Protein 3EZ9 (pdb70)

Sequence (699 aa):
MKRDYGGVGTIALRASALLKAMSQDIEDQRKEFNQTEYYQTFTRNAVAKLPKLSRRIVDQAIKEMEEDGYQFNKKQVGNVEQYALTIQNVIDIYAHRKIPKYRDIHKSPYVIFVVNLSTVTLAHALRVHQDLLRHDLRILVIDLDPQASSTMFLETAAQAMLNNLDAETLRKEVIRPTIVPGVDVIPASIDDGFVASQWRELVEEHLPGQNQYEILRRNIIDRVADDYDFIFIDTGPHLDPFLLNGLAASDLLLTPTPPAQVDFHSTLKYLTRLPEMLEQLEEEGVEPRLSASIGFMSKKRDHETSHSLAREVYASNILDSSEALKKARTEAERFTKAVFDRIEFVRGEMKRDYGGVGTIALRASALLKAMSQDIEDQRKEFNYQTFTRNAVAKLPKLSRRIVDQAIKEMEEDGYQFNKKQVGNVEQYALTIQNVIDIYAHRKIPKYRDIHKSPYVIFVVNLTVSTVTLAHALRVHQDLLRHDLRILVIDLDPQASSTMFLETAAQAMLNNLDAETLRKEVIRPTIVPGVDVIPASIDDGFVASQWRELVEEHLPGQNQYEILRRNIIDRVADDYDFIFIDTGPHLDPFLLNGLAASDLLLTPTPPAQVDFHSTLKYLTRLPEMLEQLEEEGVEPRLSASIGFMSKKRDHETSHSLAREVYASNILDSSLPAEALKKARTEAERFTKAVFDRIEFVRGE

Solvent-accessible surface area: 39187 Å² total; per-residue (Å²): 194,176,194,122,123,36,15,98,37,59,112,55,137,159,50,61,57,127,110,169,38,89,78,135,76,66,110,60,55,118,119,90,42,104,136,60,120,86,175,58,62,6,76,112,64,28,0,11,157,11,39,138,18,47,163,204,31,4,58,98,2,9,112,83,12,64,154,113,50,62,152,9,51,79,93,119,70,80,131,81,107,99,43,2,1,29,22,86,8,0,4,35,0,3,42,59,112,182,18,68,42,1,90,97,109,32,177,29,10,16,0,0,1,16,1,51,82,121,10,2,79,16,0,18,31,0,14,13,25,78,49,0,0,64,24,10,0,50,0,0,0,0,1,0,21,19,134,69,6,33,52,37,6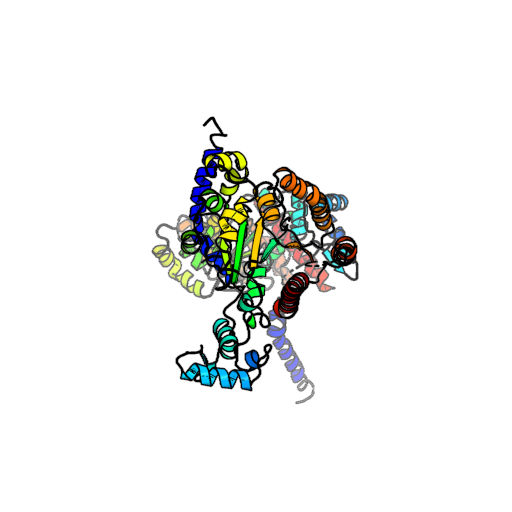0,176,88,6,0,0,80,0,0,23,82,56,33,62,17,94,30,0,106,136,111,1,12,95,77,10,54,10,124,11,0,30,0,0,16,14,39,141,83,1,27,150,20,8,98,81,6,134,98,35,3,107,121,93,4,102,94,25,35,22,21,66,0,0,40,94,0,0,0,77,59,0,21,111,40,16,5,0,0,0,0,18,2,2,54,104,22,56,26,0,0,2,0,0,1,8,0,0,12,0,12,3,2,37,4,33,18,27,84,121,59,10,93,56,1,53,131,33,35,69,148,18,70,90,29,43,85,79,0,116,141,75,70,5,118,39,93,51,86,17,48,4,0,19,9,40,71,192,145,42,67,124,54,2,56,64,77,0,117,146,79,18,65,88,43,30,23,75,25,68,132,68,110,143,140,39,136,60,67,46,87,161,29,8,70,18,1,6,61,45,2,46,113,50,55,69,150,200,140,198,99,134,28,17,94,38,55,100,56,127,156,54,54,60,131,122,153,26,135,68,119,57,102,74,65,69,118,132,124,167,104,202,93,32,7,67,100,96,30,0,17,169,6,44,120,18,40,186,151,30,3,46,86,4,8,123,85,19,69,130,128,45,51,140,13,42,93,96,117,71,81,129,82,93,95,46,3,0,25,29,100,7,0,2,32,0,5,42,67,107,184,26,82,48,1,79,94,120,34,180,34,11,13,0,0,0,2,4,43,93,34,92,19,0,0,71,10,0,32,32,2,19,57,12,64,38,1,1,55,19,14,0,45,0,0,0,0,2,0,12,22,105,56,4,72,135,58,12,129,98,8,0,0,70,0,0,12,84,56,34,70,22,100,37,1,112,153,77,2,14,133,76,16,76,25,119,10,0,30,4,0,28,10,38,134,80,0,28,165,26,12,87,106,5,141,92,39,3,104,132,103,2,103,90,28,36,30,25,74,0,0,39,102,0,1,0,81,64,1,24,115,51,14,3,0,0,1,0,4,3,0,58,120,17,62,21,0,6,4,0,0,0,7,1,0,10,0,18,1,7,13,2,20,36,45,132,136,64,19,97,52,3,55,128,27,41,84,150,16,77,75,17,48,100,60,0,109,143,84,70,6,155,36,105,46,93,22,47,0,2,2,8,15,61,200,227,108,71,108,68,12,30,71,120,3,127,133,65,22,66,106,52,27,10,88,19,69,30,113,118,161,74,105,128,152,57,160,53,72,41,62,156,3,8,72,30,0,10,68,38,2,48,109,31,53,64,135

Nearest PDB structures (foldseek):
  3ez9-assembly1_A-2  TM=1.003E+00  e=2.299E-74  Salmonella enterica subsp. enterica serovar Newport str. SL317
  3ez9-assembly2_B-3  TM=8.996E-01  e=3.107E-60  Salmonella enterica subsp. enterica serovar Newport str. SL317
  3ezf-assembly1_A-2  TM=9.323E-01  e=3.405E-59  Salmonella enterica subsp. enterica serovar Newport str. SL317
  3ez6-assembly1_B  TM=8.990E-01  e=1.155E-42  Escherichia coli
  3ez6-assembly1_A  TM=9.078E-01  e=9.902E-42  Escherichia coli

B-factor: mean 87.45, std 36.31, range [20.0, 184.8]

Secondary structure (DSSP, 8-state):
--SSSTTHHHHHHHHHHHGGGGHHHHHHHHHHHTTT-----B-HHHHHHSTT--HHHHHHHHHHHHHTS----EEEETTEEEE-B-HHHHHHHHHHTTPPPHHHHS-S-EEEEE----HHHHHHHHHS-GGGGGG---EEEEEESSSSGGGS----HHHHHHHT--HHHIIIIISEE-SSTTEEEE---TTHHHHHHTHHHHHHHHSTTS-TTSHHHHHTGGGSGGG-SEEEEEE-SS-SHHHHHHHHH-SEEEEEE-SSHHHHHHHHHHHHTHHHHHHHHHHTT------EEEEEE---HHHHHHHHHHHHHHTTSEE----IIIIIHHHHHHHHHHHHHHHHHHS--/--SSTTTTTHHHHHHHHGGGHHHHTTTTGGGS-----B-HHHHTTSTT--HHHHHHHHHHHHHTT----EEEETTEEEE-B-HHHHHHHHHHTTPPPHHHHS-S--EEEE----TTTHHHHHHHHT-GGGTTTT--EEEEEESSSSSSSS----HHHHHHHT--HHHIIIIISEE-SSTTEEEE---STHHHHTTSHHHHHHHHSTT--TTSHHHHHTGGGSGGG-SEEEEEE-SS-SHHHHHHHHH-SEEEEEE-SSHHHHHHHHHHHHHHHHHHHHHGGGT------EEEEEE---TTTTHHHHTTTTTSTT-EE-------HHHHHHHHHHHHHHHHHHHHHHHHH-

Foldseek 3Di:
DDPCVVVVVVVVVVVVVCVVVCVVVVVVLVVVVVVVVPFAWDALCNLCVEPPHHNVLSVVLCVVCVVVPDDADWDCDPNDTGGGGGLVNSQVSLVSVPQEALLRVDQFEAEEEEDDCPPVVLVLLQCPQRNRSPNNFAEEEAEAAADPPVSFACCALLNQLLVLDALVCCVPPQWGDGPRRRYIYRHHHPVVVVCLVCPVVSCCVRVNPDQLQCSSVRRPCVRCGSPGHYYYYHYHLPGQSSSSNSQQNHAEYEYEAEQPPVRNVVSVVSVVCVVVSQVVCVVSVGHRNYDYYAYEYEAVPSNVVSRVVVCVVCVVRYDDAYVPVPNRVVRVSVRSVVVVVVCVVSPPD/DDDVVVVVVVVVVVVVVVVVCVCVPVVCVVVVVLWQFDALVRLCVFPPHHSVLSVVQVVVVVPVPDDFAWDCDPNDTGGGGTLVRSLVSLVSVVHDALVRPDAFEAEEEEDDCCQSPVVLQVLCCDFSHNSPNNFAEEEAELAADDPPVQACCARLSQLLQQDALCCCVVPAWGHGSDPRYIYRHHHPCSVVCLVCQVVSCCVRPPPDQLLQSNVRRPCVRCGSPGRYYYYHHNLPGQSSVRNSQARHAEYEAEADLDPVCNVVRLVSVVCVVVNCVVCCVSVGHGNHQYYAYEYADPPCSCVSPVVVCVSQDVRYQDAHGDVVVVVVPVVRNSVSSVSVVVSSVVSVVD

Structure (mmCIF, N/CA/C/O backbone):
data_3EZ9
#
_entry.id   3EZ9
#
_cell.length_a   55.950
_cell.length_b   267.410
_cell.length_c   154.690
_cell.angle_alpha   90.00
_cell.angle_beta   90.00
_cell.angle_gamma   90.00
#
_symmetry.space_group_name_H-M   'C 2 2 21'
#
loop_
_entity.id
_entity.type
_entity.pdbx_description
1 polymer ParA
2 non-polymer 'MAGNESIUM ION'
3 water water
#
loop_
_atom_site.group_PDB
_atom_site.id
_atom_site.type_symbol
_atom_site.label_atom_id
_atom_site.label_alt_id
_atom_site.label_comp_id
_atom_site.label_asym_id
_atom_site.label_entity_id
_atom_site.label_seq_id
_atom_site.pdbx_PDB_ins_code
_atom_site.Cartn_x
_atom_site.Cartn_y
_atom_site.Cartn_z
_atom_site.occupancy
_atom_site.B_iso_or_equiv
_atom_site.auth_seq_id
_atom_site.auth_comp_id
_atom_site.auth_asym_id
_atom_site.auth_atom_id
_atom_site.pdbx_PDB_model_num
ATOM 1 N N . MET A 1 3 ? 37.071 225.799 61.361 1.00 91.83 1 MET A N 1
ATOM 2 C CA . MET A 1 3 ? 37.198 225.693 62.877 1.00 82.33 1 MET A CA 1
ATOM 3 C C . MET A 1 3 ? 36.104 225.516 64.070 1.00 77.34 1 MET A C 1
ATOM 4 O O . MET A 1 3 ? 36.163 226.401 64.913 1.00 64.85 1 MET A O 1
ATOM 9 N N . LYS A 1 4 ? 35.117 224.521 64.300 1.00 84.99 2 LYS A N 1
ATOM 10 C CA . LYS A 1 4 ? 34.303 224.652 65.601 1.00 87.53 2 LYS A CA 1
ATOM 11 C C . LYS A 1 4 ? 34.507 223.497 66.593 1.00 104.26 2 LYS A C 1
ATOM 12 O O . LYS A 1 4 ? 35.329 223.582 67.517 1.00 112.57 2 LYS A O 1
ATOM 18 N N . ARG A 1 5 ? 33.733 222.398 66.408 1.00 112.02 3 ARG A N 1
ATOM 19 C CA . ARG A 1 5 ? 33.874 221.198 67.255 1.00 119.98 3 ARG A CA 1
ATOM 20 C C . ARG A 1 5 ? 34.150 219.881 66.496 1.00 119.79 3 ARG A C 1
ATOM 21 O O . ARG A 1 5 ? 35.314 219.486 66.352 1.00 120.78 3 ARG A O 1
ATOM 29 N N . ASP A 1 6 ? 33.099 219.196 66.031 1.00 116.82 4 ASP A N 1
ATOM 30 C CA . ASP A 1 6 ? 33.267 217.921 65.295 1.00 111.84 4 ASP A CA 1
ATOM 31 C C . ASP A 1 6 ? 33.279 218.185 63.770 1.00 99.23 4 ASP A C 1
ATOM 32 O O . ASP A 1 6 ? 33.597 217.293 62.942 1.00 79.68 4 ASP A O 1
ATOM 37 N N . TYR A 1 7 ? 32.920 219.430 63.443 1.00 89.17 5 TYR A N 1
ATOM 38 C CA . TYR A 1 7 ? 32.946 219.947 62.090 1.00 77.23 5 TYR A CA 1
ATOM 39 C C . TYR A 1 7 ? 34.394 220.339 62.004 1.00 77.33 5 TYR A C 1
ATOM 40 O O . TYR A 1 7 ? 34.947 220.408 60.923 1.00 86.66 5 TYR A O 1
ATOM 49 N N . GLY A 1 8 ? 34.996 220.596 63.167 1.00 72.23 6 GLY A N 1
ATOM 50 C CA . GLY A 1 8 ? 36.414 220.896 63.262 1.00 62.21 6 GLY A CA 1
ATOM 51 C C . GLY A 1 8 ? 37.091 219.534 63.335 1.00 72.10 6 GLY A C 1
ATOM 52 O O . GLY A 1 8 ? 38.298 219.385 63.562 1.00 58.11 6 GLY A O 1
ATOM 53 N N . GLY A 1 9 ? 36.255 218.512 63.136 1.00 83.52 7 GLY A N 1
ATOM 54 C CA . GLY A 1 9 ? 36.689 217.121 63.137 1.00 86.48 7 GLY A CA 1
ATOM 55 C C . GLY A 1 9 ? 36.622 216.513 61.745 1.00 82.01 7 GLY A C 1
ATOM 56 O O . GLY A 1 9 ? 37.175 215.445 61.485 1.00 80.63 7 GLY A O 1
ATOM 57 N N . VAL A 1 10 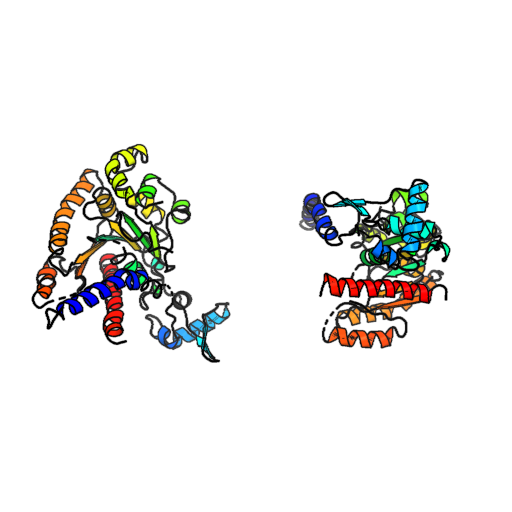? 35.910 217.180 60.848 1.00 77.53 8 VAL A N 1
ATOM 58 C CA . VAL A 1 10 ? 35.830 216.721 59.479 1.00 71.83 8 VAL A CA 1
ATOM 59 C C . VAL A 1 10 ? 37.245 217.005 58.971 1.00 75.96 8 VAL A C 1
ATOM 60 O O . VAL A 1 10 ? 37.784 216.262 58.133 1.00 74.47 8 VAL A O 1
ATOM 64 N N . GLY A 1 11 ? 37.843 218.075 59.505 1.00 67.95 9 GLY A N 1
ATOM 65 C CA . GLY A 1 11 ? 39.183 218.442 59.107 1.00 60.70 9 GLY A CA 1
ATOM 66 C C . GLY A 1 11 ? 40.138 217.353 59.537 1.00 62.93 9 GLY A C 1
ATOM 67 O O . GLY A 1 11 ? 41.139 217.071 58.877 1.00 65.23 9 GLY A O 1
ATOM 68 N N . THR A 1 12 ? 39.801 216.731 60.660 1.00 65.81 10 THR A N 1
ATOM 69 C CA . THR A 1 12 ? 40.593 215.653 61.256 1.00 63.95 10 THR A CA 1
ATOM 70 C C . THR A 1 12 ? 40.580 214.431 60.346 1.00 61.50 10 THR A C 1
ATOM 71 O O . THR A 1 12 ? 41.629 213.889 59.997 1.00 57.54 10 THR A O 1
ATOM 75 N N . ILE A 1 13 ? 39.389 213.990 59.965 1.00 62.20 11 ILE A N 1
ATOM 76 C CA . ILE A 1 13 ? 39.288 212.849 59.066 1.00 65.22 11 ILE A CA 1
ATOM 77 C C . ILE A 1 13 ? 40.032 213.168 57.762 1.00 65.49 11 ILE A C 1
ATOM 78 O O . ILE A 1 13 ? 40.720 212.313 57.208 1.00 65.15 11 ILE A O 1
ATOM 83 N N . ALA A 1 14 ? 39.878 214.401 57.279 1.00 62.20 12 ALA A N 1
ATOM 84 C CA . ALA A 1 14 ? 40.531 214.838 56.054 1.00 57.66 12 ALA A CA 1
ATOM 85 C C . ALA A 1 14 ? 42.040 214.680 56.178 1.00 64.36 12 ALA A C 1
ATOM 86 O O . ALA A 1 14 ? 42.678 214.104 55.298 1.00 67.25 12 ALA A O 1
ATOM 88 N N . LEU A 1 15 ? 42.612 215.208 57.261 1.00 64.60 13 LEU A N 1
ATOM 89 C CA . LEU A 1 15 ? 44.048 215.115 57.480 1.00 61.39 13 LEU A CA 1
ATOM 90 C C . LEU A 1 15 ? 44.503 213.672 57.461 1.00 66.60 13 LEU A C 1
ATOM 91 O O . LEU A 1 15 ? 45.558 213.347 56.921 1.00 75.33 13 LEU A O 1
ATOM 96 N N . ARG A 1 16 ? 43.708 212.792 58.042 1.00 70.10 14 ARG A N 1
ATOM 97 C CA . ARG A 1 16 ? 44.080 211.395 58.061 1.00 70.53 14 ARG A CA 1
ATOM 98 C C . ARG A 1 16 ? 43.841 210.738 56.705 1.00 71.73 14 ARG A C 1
ATOM 99 O O . ARG A 1 16 ? 44.521 209.780 56.355 1.00 78.41 14 ARG A O 1
ATOM 107 N N . ALA A 1 17 ? 42.878 211.243 55.940 1.00 67.71 15 ALA A N 1
ATOM 108 C CA . ALA A 1 17 ? 42.582 210.681 54.622 1.00 61.31 15 ALA A CA 1
ATOM 109 C C . ALA A 1 17 ? 43.724 210.954 53.638 1.00 63.99 15 ALA A C 1
ATOM 110 O O . ALA A 1 17 ? 44.148 210.070 52.897 1.00 52.20 15 ALA A O 1
ATOM 112 N N . SER A 1 18 ? 44.207 212.192 53.632 1.00 69.66 16 SER A N 1
ATOM 113 C CA . SER A 1 18 ? 45.298 212.586 52.754 1.00 78.94 16 SER A CA 1
ATOM 114 C C . SER A 1 18 ? 46.560 211.840 53.163 1.00 86.12 16 SER A C 1
ATOM 115 O O . SER A 1 18 ? 47.422 211.555 52.325 1.00 89.13 16 SER A O 1
ATOM 118 N N . ALA A 1 19 ? 46.670 211.546 54.458 1.00 93.45 17 ALA A N 1
ATOM 119 C CA . ALA A 1 19 ? 47.821 210.829 55.003 1.00 95.68 17 ALA A CA 1
ATOM 120 C C . ALA A 1 19 ? 47.795 209.365 54.567 1.00 95.29 17 ALA A C 1
ATOM 121 O O . ALA A 1 19 ? 48.844 208.751 54.391 1.00 97.25 17 ALA A O 1
ATOM 123 N N . LEU A 1 20 ? 46.598 208.804 54.401 1.00 94.40 18 LEU A N 1
ATOM 124 C CA . LEU A 1 20 ? 46.473 207.422 53.944 1.00 95.50 18 LEU A CA 1
ATOM 125 C C . LEU A 1 20 ? 46.530 207.475 52.427 1.00 97.38 18 LEU A C 1
ATOM 126 O O . LEU A 1 20 ? 46.735 206.473 51.774 1.00 99.30 18 LEU A O 1
ATOM 131 N N . LEU A 1 21 ? 46.344 208.650 51.838 1.00 99.42 19 LEU A N 1
ATOM 132 C CA . LEU A 1 21 ? 46.443 208.705 50.382 1.00 98.10 19 LEU A CA 1
ATOM 133 C C . LEU A 1 21 ? 47.899 208.548 50.042 1.00 101.02 19 LEU A C 1
ATOM 134 O O . LEU A 1 21 ? 48.243 208.303 48.892 1.00 101.50 19 LEU A O 1
ATOM 139 N N . LYS A 1 22 ? 48.764 208.721 51.037 1.00 105.11 20 LYS A N 1
ATOM 140 C CA . LYS A 1 22 ? 50.176 208.521 50.782 1.00 110.80 20 LYS A CA 1
ATOM 141 C C . LYS A 1 22 ? 50.400 207.002 50.863 1.00 115.70 20 LYS A C 1
ATOM 142 O O . LYS A 1 22 ? 51.425 206.485 50.433 1.00 113.35 20 LYS A O 1
ATOM 148 N N . ALA A 1 23 ? 49.419 206.284 51.407 1.00 122.35 21 ALA A N 1
ATOM 149 C CA . ALA A 1 23 ? 49.495 204.829 51.494 1.00 128.07 21 ALA A CA 1
ATOM 150 C C . ALA A 1 23 ? 49.350 204.323 50.075 1.00 133.44 21 ALA A C 1
ATOM 151 O O . ALA A 1 23 ? 49.414 203.123 49.827 1.00 135.55 21 ALA A O 1
ATOM 153 N N . MET A 1 24 ? 49.199 205.268 49.147 1.00 140.74 22 MET A N 1
ATOM 154 C CA . MET A 1 24 ? 48.988 204.981 47.728 1.00 146.57 22 MET A CA 1
ATOM 155 C C . MET A 1 24 ? 50.085 204.427 46.835 1.00 148.03 22 MET A C 1
ATOM 156 O O . MET A 1 24 ? 49.758 203.826 45.824 1.00 150.77 22 MET A O 1
ATOM 161 N N . SER A 1 25 ? 51.366 204.613 47.146 1.00 148.62 23 SER A N 1
ATOM 162 C CA . SER A 1 25 ? 52.402 204.065 46.258 1.00 148.91 23 SER A CA 1
ATOM 163 C C . SER A 1 25 ? 52.216 202.546 46.167 1.00 148.99 23 SER A C 1
ATOM 164 O O . SER A 1 25 ? 52.570 201.897 45.173 1.00 147.28 23 SER A O 1
ATOM 167 N N . GLN A 1 26 ? 51.633 202.000 47.227 1.00 149.32 24 GLN A N 1
ATOM 168 C CA . GLN A 1 26 ? 51.352 200.582 47.331 1.00 150.87 24 GLN A CA 1
ATOM 169 C C . GLN A 1 26 ? 50.229 200.209 46.358 1.00 153.85 24 GLN A C 1
ATOM 170 O O . GLN A 1 26 ? 50.096 199.048 45.964 1.00 155.61 24 GLN A O 1
ATOM 176 N N . ASP A 1 27 ? 49.478 201.219 45.919 1.00 156.91 25 ASP A N 1
ATOM 177 C CA . ASP A 1 27 ? 48.354 201.049 44.995 1.00 158.65 25 ASP A CA 1
ATOM 178 C C . ASP A 1 27 ? 48.667 201.404 43.523 1.00 158.43 25 ASP A C 1
ATOM 179 O O . ASP A 1 27 ? 47.993 200.922 42.612 1.00 156.70 25 ASP A O 1
ATOM 184 N N . ILE A 1 28 ? 49.676 202.244 43.296 1.00 158.90 26 ILE A N 1
ATOM 185 C CA . ILE A 1 28 ? 50.061 202.621 41.932 1.00 160.40 26 ILE A CA 1
ATOM 186 C C . ILE A 1 28 ? 50.493 201.363 41.168 1.00 160.97 26 ILE A C 1
ATOM 187 O O . ILE A 1 28 ? 50.322 201.278 39.950 1.00 161.56 26 ILE A O 1
ATOM 192 N N . GLU A 1 29 ? 51.058 200.400 41.895 1.00 161.25 27 GLU A N 1
ATOM 193 C CA . GLU A 1 29 ? 51.520 199.140 41.309 1.00 161.01 27 GLU A CA 1
ATOM 194 C C . GLU A 1 29 ? 50.328 198.248 40.976 1.00 161.19 27 GLU A C 1
ATOM 195 O O . GLU A 1 29 ? 50.463 197.227 40.300 1.00 159.40 27 GLU A O 1
ATOM 201 N N . ASP A 1 30 ? 49.160 198.655 41.462 1.00 162.27 28 ASP A N 1
ATOM 202 C CA . ASP A 1 30 ? 47.917 197.937 41.214 1.00 164.18 28 ASP A CA 1
ATOM 203 C C . ASP A 1 30 ? 47.335 198.399 39.872 1.00 165.94 28 ASP A C 1
ATOM 204 O O . ASP A 1 30 ? 46.597 197.660 39.212 1.00 165.35 28 ASP A O 1
ATOM 209 N N . GLN A 1 31 ? 47.672 199.627 39.476 1.00 166.90 29 GLN A N 1
ATOM 210 C CA . GLN A 1 31 ? 47.205 200.195 38.212 1.00 165.56 29 GLN A CA 1
ATOM 211 C C . GLN A 1 31 ? 47.767 199.410 37.038 1.00 165.00 29 GLN A C 1
ATOM 212 O O . GLN A 1 31 ? 47.110 199.265 36.005 1.00 164.96 29 GLN A O 1
ATOM 218 N N . ARG A 1 32 ? 48.993 198.923 37.204 1.00 163.38 30 ARG A N 1
ATOM 219 C CA . ARG A 1 32 ? 49.661 198.139 36.177 1.00 162.11 30 ARG A CA 1
ATOM 220 C C . ARG A 1 32 ? 49.014 196.758 36.080 1.00 161.30 30 ARG A C 1
ATOM 221 O O . ARG A 1 32 ? 49.087 196.095 35.041 1.00 160.96 30 ARG A O 1
ATOM 229 N N . LYS A 1 33 ? 48.372 196.334 37.165 1.00 160.52 31 LYS A N 1
ATOM 230 C CA . LYS A 1 33 ? 47.694 195.041 37.202 1.00 161.32 31 LYS A CA 1
ATOM 231 C C . LYS A 1 33 ? 46.480 195.101 36.278 1.00 163.14 31 LYS A C 1
ATOM 232 O O . LYS A 1 33 ? 45.963 194.072 35.837 1.00 162.47 31 LYS A O 1
ATOM 238 N N . GLU A 1 34 ? 46.040 196.327 35.998 1.00 165.94 32 GLU A N 1
ATOM 239 C CA . GLU A 1 34 ? 44.899 196.587 35.123 1.00 167.33 32 GLU A CA 1
ATOM 240 C C . GLU A 1 34 ? 45.377 196.806 33.685 1.00 168.87 32 GLU A C 1
ATOM 241 O O . GLU A 1 34 ? 44.631 196.567 32.734 1.00 170.98 32 GLU A O 1
ATOM 247 N N . PHE A 1 35 ? 46.618 197.273 33.535 1.00 168.60 33 PHE A N 1
ATOM 248 C CA . PHE A 1 35 ? 47.200 197.514 32.215 1.00 165.59 33 PHE A CA 1
ATOM 249 C C . PHE A 1 35 ? 47.886 196.256 31.687 1.00 165.55 33 PHE A C 1
ATOM 250 O O . PHE A 1 35 ? 48.165 196.151 30.491 1.00 165.12 33 PHE A O 1
ATOM 258 N N . ASN A 1 36 ? 48.161 195.312 32.586 1.00 165.31 34 ASN A N 1
ATOM 259 C CA . ASN A 1 36 ? 48.786 194.051 32.199 1.00 166.69 34 ASN A CA 1
ATOM 260 C C . ASN A 1 36 ? 47.748 193.200 31.481 1.00 167.33 34 ASN A C 1
ATOM 261 O O . ASN A 1 36 ? 48.090 192.263 30.754 1.00 168.36 34 ASN A O 1
ATOM 266 N N . GLN A 1 37 ? 46.477 193.534 31.698 1.00 167.11 35 GLN A N 1
ATOM 267 C CA . GLN A 1 37 ? 45.368 192.821 31.069 1.00 166.50 35 GLN A CA 1
ATOM 268 C C . GLN A 1 37 ? 45.138 193.339 29.645 1.00 166.47 35 GLN A C 1
ATOM 269 O O . GLN A 1 37 ? 44.581 192.632 28.798 1.00 167.71 35 GLN A O 1
ATOM 275 N N . THR A 1 38 ? 45.571 194.574 29.389 1.00 164.29 36 THR A N 1
ATOM 276 C CA . THR A 1 38 ? 45.446 195.188 28.066 1.00 160.29 36 THR A CA 1
ATOM 277 C C . THR A 1 38 ? 46.383 194.422 27.126 1.00 157.63 36 THR A C 1
ATOM 278 O O . THR A 1 38 ? 46.033 194.131 25.981 1.00 156.73 36 THR A O 1
ATOM 282 N N . GLU A 1 39 ? 47.570 194.095 27.639 1.00 154.06 37 GLU A N 1
ATOM 283 C CA . GLU A 1 39 ? 48.593 193.356 26.900 1.00 148.59 37 GLU A CA 1
ATOM 284 C C . GLU A 1 39 ? 48.916 193.997 25.556 1.00 144.85 37 GLU A C 1
ATOM 285 O O . GLU A 1 39 ? 48.843 193.319 24.530 1.00 143.20 37 GLU A O 1
ATOM 291 N N . TYR A 1 40 ? 49.274 195.279 25.531 1.00 141.07 38 TYR A N 1
ATOM 292 C CA . TYR A 1 40 ? 49.557 195.851 24.230 1.00 136.27 38 TYR A CA 1
ATOM 293 C C . TYR A 1 40 ? 50.964 196.177 23.786 1.00 133.16 38 TYR A C 1
ATOM 294 O O . TYR A 1 40 ? 51.521 197.242 24.054 1.00 130.74 38 TYR A O 1
ATOM 303 N N . TYR A 1 41 ? 51.514 195.196 23.090 1.00 129.43 39 TYR A N 1
ATOM 304 C CA . TYR A 1 41 ? 52.830 195.238 22.481 1.00 123.92 39 TYR A CA 1
ATOM 305 C C . TYR A 1 41 ? 52.589 194.048 21.575 1.00 119.93 39 TYR A C 1
ATOM 306 O O . TYR A 1 41 ? 53.174 192.975 21.752 1.00 118.31 39 TYR A O 1
ATOM 315 N N . GLN A 1 42 ? 51.636 194.233 20.666 1.00 116.52 40 GLN A N 1
ATOM 316 C CA . GLN A 1 42 ? 51.256 193.212 19.715 1.00 111.95 40 GLN A CA 1
ATOM 317 C C . GLN A 1 42 ? 52.484 192.869 18.901 1.00 108.59 40 GLN A C 1
ATOM 318 O O . GLN A 1 42 ? 53.283 193.736 18.561 1.00 105.11 40 GLN A O 1
ATOM 324 N N . THR A 1 43 ? 52.625 191.591 18.599 1.00 107.08 41 THR A N 1
ATOM 325 C CA . THR A 1 43 ? 53.730 191.097 17.804 1.00 103.75 41 THR A CA 1
ATOM 326 C C . THR A 1 43 ? 53.104 190.765 16.459 1.00 97.93 41 THR A C 1
ATOM 327 O O . THR A 1 43 ? 52.020 190.191 16.407 1.00 98.13 41 THR A O 1
ATOM 331 N N . PHE A 1 44 ? 53.768 191.133 15.374 1.00 93.99 42 PHE A N 1
ATOM 332 C CA . PHE A 1 44 ? 53.233 190.843 14.050 1.00 91.26 42 PHE A CA 1
ATOM 333 C C . PHE A 1 44 ? 54.161 189.976 13.212 1.00 90.11 42 PHE A C 1
ATOM 334 O O . PHE A 1 44 ? 55.319 190.331 12.978 1.00 84.82 42 PHE A O 1
ATOM 342 N N . THR A 1 45 ? 53.652 188.833 12.772 1.00 90.73 43 THR A N 1
ATOM 343 C CA . THR A 1 45 ? 54.431 187.937 11.929 1.00 92.06 43 THR A CA 1
ATOM 344 C C . THR A 1 45 ? 54.229 188.457 10.518 1.00 91.21 43 THR A C 1
ATOM 345 O O . THR A 1 45 ? 53.140 188.934 10.192 1.00 92.45 43 THR A O 1
ATOM 349 N N . ARG A 1 46 ? 55.258 188.359 9.683 1.00 89.33 44 ARG A N 1
ATOM 350 C CA . ARG A 1 46 ? 55.176 188.868 8.313 1.00 90.34 44 ARG A CA 1
ATOM 351 C C . ARG A 1 46 ? 53.964 188.420 7.504 1.00 88.67 44 ARG A C 1
ATOM 352 O O . ARG A 1 46 ? 53.517 189.144 6.617 1.00 88.71 44 ARG A O 1
ATOM 360 N N . ASN A 1 47 ? 53.424 187.240 7.805 1.00 88.10 45 ASN A N 1
ATOM 361 C CA . ASN A 1 47 ? 52.246 186.744 7.089 1.00 88.17 45 ASN A CA 1
ATOM 362 C C . ASN A 1 47 ? 51.009 187.527 7.523 1.00 85.63 45 ASN A C 1
ATOM 363 O O . ASN A 1 47 ? 50.149 187.858 6.697 1.00 82.66 45 ASN A O 1
ATOM 368 N N . ALA A 1 48 ? 50.925 187.819 8.821 1.00 80.61 46 ALA A N 1
ATOM 369 C CA . ALA A 1 48 ? 49.800 188.579 9.360 1.00 76.19 46 ALA A CA 1
ATOM 370 C C . ALA A 1 48 ? 49.774 189.947 8.689 1.00 71.27 46 ALA A C 1
ATOM 371 O O . ALA A 1 48 ? 48.768 190.364 8.105 1.00 66.66 46 ALA A O 1
ATOM 373 N N . VAL A 1 49 ? 50.900 190.642 8.771 1.00 67.21 47 VAL A N 1
ATOM 374 C CA . VAL A 1 49 ? 51.025 191.954 8.158 1.00 68.49 47 VAL A CA 1
ATOM 375 C C . VAL A 1 49 ? 50.584 191.870 6.692 1.00 68.27 47 VAL A C 1
ATOM 376 O O . VAL A 1 49 ? 49.873 192.748 6.202 1.00 67.64 47 VAL A O 1
ATOM 380 N N . ALA A 1 50 ? 50.997 190.805 6.006 1.00 66.42 48 ALA A N 1
ATOM 381 C CA . ALA A 1 50 ? 50.652 190.607 4.594 1.00 66.33 48 ALA A CA 1
ATOM 382 C C . ALA A 1 50 ? 49.148 190.418 4.430 1.00 64.85 48 ALA A C 1
ATOM 383 O O . ALA A 1 50 ? 48.588 190.624 3.344 1.00 55.78 48 ALA A O 1
ATOM 385 N N . LYS A 1 51 ? 48.501 190.027 5.524 1.00 65.61 49 LYS A N 1
ATOM 386 C CA . LYS A 1 51 ? 47.067 189.826 5.512 1.00 66.05 49 LYS A CA 1
ATOM 387 C C . LYS A 1 51 ? 46.328 191.139 5.690 1.00 63.09 49 LYS A C 1
ATOM 388 O O . LYS A 1 51 ? 45.165 191.236 5.336 1.00 60.24 49 LYS A O 1
ATOM 394 N N . LEU A 1 52 ? 47.011 192.154 6.222 1.00 66.78 50 LEU A N 1
ATOM 395 C CA . LEU A 1 52 ? 46.408 193.479 6.445 1.00 63.38 50 LEU A CA 1
ATOM 396 C C . LEU A 1 52 ? 45.942 194.169 5.155 1.00 59.26 50 LEU A C 1
ATOM 397 O O . LEU A 1 52 ? 46.229 193.712 4.049 1.00 59.60 50 LEU A O 1
ATOM 402 N N . PRO A 1 53 ? 45.193 195.271 5.285 1.00 56.57 51 PRO A N 1
ATOM 403 C CA . PRO A 1 53 ? 44.692 196.004 4.121 1.00 47.25 51 PRO A CA 1
ATOM 404 C C . PRO A 1 53 ? 45.771 196.617 3.258 1.00 49.64 51 PRO A C 1
ATOM 405 O O . PRO A 1 53 ? 46.810 197.021 3.753 1.00 52.67 51 PRO A O 1
ATOM 409 N N . LYS A 1 54 ? 45.502 196.681 1.958 1.00 51.02 52 LYS A N 1
ATOM 410 C CA . LYS A 1 54 ? 46.414 197.262 0.980 1.00 52.15 52 LYS A CA 1
ATOM 411 C C . LYS A 1 54 ? 47.835 196.726 1.024 1.00 53.87 52 LYS A C 1
ATOM 412 O O . LYS A 1 54 ? 48.768 197.365 0.536 1.00 57.00 52 LYS A O 1
ATOM 418 N N . LEU A 1 55 ? 48.002 195.549 1.600 1.00 55.17 53 LEU A N 1
ATOM 419 C CA . LEU A 1 55 ? 49.315 194.940 1.681 1.00 54.49 53 LEU A CA 1
ATOM 420 C C . LEU A 1 55 ? 49.200 193.501 1.209 1.00 60.28 53 LEU A C 1
ATOM 421 O O . LEU A 1 55 ? 48.092 192.980 1.078 1.00 63.74 53 LEU A O 1
ATOM 426 N N . SER A 1 56 ? 50.339 192.862 0.946 1.00 66.92 54 SER A N 1
ATOM 427 C CA . SER A 1 56 ? 50.373 191.476 0.461 1.00 64.38 54 SER A CA 1
ATOM 428 C C . SER A 1 56 ? 51.772 190.951 0.685 1.00 63.46 54 SER A C 1
ATOM 429 O O . SER A 1 56 ? 52.697 191.739 0.740 1.00 64.59 54 SER A O 1
ATOM 432 N N . ARG A 1 57 ? 51.920 189.627 0.792 1.00 68.52 55 ARG A N 1
ATOM 433 C CA . ARG A 1 57 ? 53.220 188.966 1.017 1.00 65.01 55 ARG A CA 1
ATOM 434 C C . ARG A 1 57 ? 54.328 189.607 0.202 1.00 67.51 55 ARG A C 1
ATOM 435 O O . ARG A 1 57 ? 55.477 189.634 0.624 1.00 70.80 55 ARG A O 1
ATOM 443 N N . ARG A 1 58 ? 53.988 190.130 -0.967 1.00 67.77 56 ARG A N 1
ATOM 444 C CA . ARG A 1 58 ? 54.983 190.771 -1.811 1.00 68.93 56 ARG A CA 1
ATOM 445 C C . ARG A 1 58 ? 55.213 192.236 -1.479 1.00 67.17 56 ARG A C 1
ATOM 446 O O . ARG A 1 58 ? 56.290 192.771 -1.755 1.00 70.90 56 ARG A O 1
ATOM 454 N N . ILE A 1 59 ? 54.208 192.901 -0.917 1.00 63.34 57 ILE A N 1
ATOM 455 C CA . ILE A 1 59 ? 54.379 194.304 -0.549 1.00 62.10 57 ILE A CA 1
ATOM 456 C C . ILE A 1 59 ? 55.266 194.337 0.701 1.00 61.85 57 ILE A C 1
ATOM 457 O O . ILE A 1 59 ? 56.200 195.134 0.815 1.00 62.45 57 ILE A O 1
ATOM 462 N N . VAL A 1 60 ? 54.976 193.437 1.625 1.00 55.66 58 VAL A N 1
ATOM 463 C CA . VAL A 1 60 ? 55.709 193.371 2.860 1.00 55.00 58 VAL A CA 1
ATOM 464 C C . VAL A 1 60 ? 57.171 193.093 2.600 1.00 59.68 58 VAL A C 1
ATOM 465 O O . VAL A 1 60 ? 58.046 193.799 3.096 1.00 59.03 58 VAL A O 1
ATOM 469 N N . ASP A 1 61 ? 57.437 192.067 1.803 1.00 63.80 59 ASP A N 1
ATOM 470 C CA . ASP A 1 61 ? 58.810 191.702 1.504 1.00 62.56 59 ASP A CA 1
ATOM 471 C C . ASP A 1 61 ? 59.593 192.779 0.762 1.00 59.54 59 ASP A C 1
ATOM 472 O O . ASP A 1 61 ? 60.770 192.989 1.043 1.00 59.40 59 ASP A O 1
ATOM 477 N N . GLN A 1 62 ? 58.958 193.463 -0.182 1.00 58.77 60 GLN A N 1
ATOM 478 C CA . GLN A 1 62 ? 59.652 194.510 -0.908 1.00 62.41 60 GLN A CA 1
ATOM 479 C C . GLN A 1 62 ? 59.963 195.670 0.009 1.00 69.43 60 GLN A C 1
ATOM 480 O O . GLN A 1 62 ? 61.055 196.253 -0.051 1.00 70.33 60 GLN A O 1
ATOM 486 N N . ALA A 1 63 ? 58.994 196.004 0.860 1.00 68.28 61 ALA A N 1
ATOM 487 C CA . ALA A 1 63 ? 59.159 197.110 1.781 1.00 60.36 61 ALA A CA 1
ATOM 488 C C . ALA A 1 63 ? 60.219 196.741 2.807 1.00 57.36 61 ALA A C 1
ATOM 489 O O . ALA A 1 63 ? 61.161 197.499 3.043 1.00 59.03 61 ALA A O 1
ATOM 491 N N . ILE A 1 64 ? 60.081 195.571 3.410 1.00 52.16 62 ILE A N 1
ATOM 492 C CA . ILE A 1 64 ? 61.067 195.142 4.391 1.00 54.19 62 ILE A CA 1
ATOM 493 C C . ILE A 1 64 ? 62.483 195.184 3.835 1.00 58.36 62 ILE A C 1
ATOM 494 O O . ILE A 1 64 ? 63.386 195.737 4.459 1.00 57.01 62 ILE A O 1
ATOM 499 N N . LYS A 1 65 ? 62.674 194.609 2.650 1.00 67.13 63 LYS A N 1
ATOM 500 C CA . LYS A 1 65 ? 63.991 194.590 2.027 1.00 66.62 63 LYS A CA 1
ATOM 501 C C . LYS A 1 65 ? 64.445 196.005 1.766 1.00 63.56 63 LYS A C 1
ATOM 502 O O . LYS A 1 65 ? 65.526 196.417 2.172 1.00 60.32 63 LYS A O 1
ATOM 508 N N . GLU A 1 66 ? 63.603 196.749 1.074 1.00 61.19 64 GLU A N 1
ATOM 509 C CA . GLU A 1 66 ? 63.934 198.111 0.747 1.00 65.32 64 GLU A CA 1
ATOM 510 C C . GLU A 1 66 ? 64.291 198.916 1.988 1.00 71.51 64 GLU A C 1
ATOM 511 O O . GLU A 1 66 ? 65.367 199.494 2.071 1.00 76.59 64 GLU A O 1
ATOM 517 N N . MET A 1 67 ? 63.377 198.953 2.951 1.00 73.22 65 MET A N 1
ATOM 518 C CA . MET A 1 67 ? 63.577 199.710 4.175 1.00 70.04 65 MET A CA 1
ATOM 519 C C . MET A 1 67 ? 64.825 199.273 4.895 1.00 68.12 65 MET A C 1
ATOM 520 O O . MET A 1 67 ? 65.637 200.100 5.297 1.00 70.70 65 MET A O 1
ATOM 525 N N . GLU A 1 68 ? 64.966 197.965 5.061 1.00 65.03 66 GLU A N 1
ATOM 526 C CA . GLU A 1 68 ? 66.110 197.394 5.764 1.00 62.90 66 GLU A CA 1
ATOM 527 C C . GLU A 1 68 ? 67.411 197.968 5.186 1.00 64.66 66 GLU A C 1
ATOM 528 O O . GLU A 1 68 ? 68.347 198.332 5.904 1.00 67.79 66 GLU A O 1
ATOM 534 N N . GLU A 1 69 ? 67.426 198.068 3.864 1.00 62.99 67 GLU A N 1
ATOM 535 C CA . GLU A 1 69 ? 68.576 198.543 3.130 1.00 66.00 67 GLU A CA 1
ATOM 536 C C . GLU A 1 69 ? 68.974 199.987 3.415 1.00 68.88 67 GLU A C 1
ATOM 537 O O . GLU A 1 69 ? 70.152 200.237 3.643 1.00 74.38 67 GLU A O 1
ATOM 543 N N . ASP A 1 70 ? 68.042 200.945 3.423 1.00 67.76 68 ASP A N 1
ATOM 544 C CA . ASP A 1 70 ? 68.458 202.316 3.716 1.00 70.31 68 ASP A CA 1
ATOM 545 C C . ASP A 1 70 ? 68.593 202.676 5.222 1.00 64.45 68 ASP A C 1
ATOM 546 O O . ASP A 1 70 ? 68.668 203.855 5.566 1.00 66.17 68 ASP A O 1
ATOM 551 N N . GLY A 1 71 ? 68.673 201.697 6.123 1.00 56.33 69 GLY A N 1
ATOM 552 C CA . GLY A 1 71 ? 68.872 202.075 7.514 1.00 59.11 69 GLY A CA 1
ATOM 553 C C . GLY A 1 71 ? 67.982 201.356 8.498 1.00 69.69 69 GLY A C 1
ATOM 554 O O . GLY A 1 71 ? 68.432 200.615 9.382 1.00 72.19 69 GLY A O 1
ATOM 555 N N . TYR A 1 72 ? 66.689 201.589 8.310 1.00 76.93 70 TYR A N 1
ATOM 556 C CA . TYR A 1 72 ? 65.634 201.025 9.123 1.00 71.91 70 TYR A CA 1
ATOM 557 C C . TYR A 1 72 ? 65.985 199.674 9.688 1.00 72.76 70 TYR A C 1
ATOM 558 O O . TYR A 1 72 ? 66.522 198.817 8.993 1.00 66.67 70 TYR A O 1
ATOM 567 N N . GLN A 1 73 ? 65.658 199.500 10.961 1.00 76.94 71 GLN A N 1
ATOM 568 C CA . GLN A 1 73 ? 65.912 198.259 11.674 1.00 80.61 71 GLN A CA 1
ATOM 569 C C . GLN A 1 73 ? 64.579 197.791 12.245 1.00 80.05 71 GLN A C 1
ATOM 570 O O . GLN A 1 73 ? 64.009 198.446 13.118 1.00 75.46 71 GLN A O 1
ATOM 576 N N . PHE A 1 74 ? 64.079 196.667 11.743 1.00 81.39 72 PHE A N 1
ATOM 577 C CA . PHE A 1 74 ? 62.807 196.124 12.212 1.00 81.45 72 PHE A CA 1
ATOM 578 C C . PHE A 1 74 ? 62.989 195.388 13.522 1.00 78.64 72 PHE A C 1
ATOM 579 O O . PHE A 1 74 ? 64.104 195.087 13.924 1.00 78.09 72 PHE A O 1
ATOM 587 N N . ASN A 1 75 ? 61.882 195.099 14.186 1.00 77.52 73 ASN A N 1
ATOM 588 C CA . ASN A 1 75 ? 61.923 194.413 15.462 1.00 81.91 73 ASN A CA 1
ATOM 589 C C . ASN A 1 75 ? 61.957 192.891 15.287 1.00 89.84 73 ASN A C 1
ATOM 590 O O . ASN A 1 75 ? 61.278 192.332 14.418 1.00 82.16 73 ASN A O 1
ATOM 595 N N . LYS A 1 76 ? 62.755 192.223 16.115 1.00 98.55 74 LYS A N 1
ATOM 596 C CA . LYS A 1 76 ? 62.855 190.771 16.055 1.00 104.86 74 LYS A CA 1
ATOM 597 C C . LYS A 1 76 ? 62.899 190.146 17.439 1.00 107.74 74 LYS A C 1
ATOM 598 O O . LYS A 1 76 ? 63.218 190.812 18.425 1.00 107.03 74 LYS A O 1
ATOM 604 N N . LYS A 1 77 ? 62.548 188.866 17.504 1.00 112.35 75 LYS A N 1
ATOM 605 C CA . LYS A 1 77 ? 62.565 188.121 18.752 1.00 119.55 75 LYS A CA 1
ATOM 606 C C . LYS A 1 77 ? 63.488 186.932 18.566 1.00 126.88 75 LYS A C 1
ATOM 607 O O . LYS A 1 77 ? 63.620 186.400 17.464 1.00 126.21 75 LYS A O 1
ATOM 613 N N . GLN A 1 78 ? 64.129 186.515 19.649 1.00 136.21 76 GLN A N 1
ATOM 614 C CA . GLN A 1 78 ? 65.035 185.378 19.593 1.00 144.14 76 GLN A CA 1
ATOM 615 C C . GLN A 1 78 ? 64.391 184.137 20.224 1.00 146.84 76 GLN A C 1
ATOM 616 O O . GLN A 1 78 ? 64.620 183.838 21.402 1.00 146.01 76 GLN A O 1
ATOM 622 N N . VAL A 1 79 ? 63.574 183.432 19.438 1.00 148.71 77 VAL A N 1
ATOM 623 C CA . VAL A 1 79 ? 62.911 182.213 19.904 1.00 148.64 77 VAL A CA 1
ATOM 624 C C . VAL A 1 79 ? 63.789 180.992 19.624 1.00 151.36 77 VAL A C 1
ATOM 625 O O . VAL A 1 79 ? 64.124 180.699 18.472 1.00 150.14 77 VAL A O 1
ATOM 629 N N . GLY A 1 80 ? 64.160 180.290 20.691 1.00 153.15 78 GLY A N 1
ATOM 630 C CA . GLY A 1 80 ? 65.009 179.123 20.548 1.00 153.42 78 GLY A CA 1
ATOM 631 C C . GLY A 1 80 ? 66.401 179.532 20.110 1.00 153.21 78 GLY A C 1
ATOM 632 O O . GLY A 1 80 ? 67.256 179.855 20.933 1.00 153.41 78 GLY A O 1
ATOM 633 N N . ASN A 1 81 ? 66.622 179.531 18.801 1.00 153.44 79 ASN A N 1
ATOM 634 C CA . ASN A 1 81 ? 67.911 179.901 18.233 1.00 153.77 79 ASN A CA 1
ATOM 635 C C . ASN A 1 81 ? 67.697 180.615 16.901 1.00 153.34 79 ASN A C 1
ATOM 636 O O . ASN A 1 81 ? 68.647 180.847 16.148 1.00 154.14 79 ASN A O 1
ATOM 641 N N . VAL A 1 82 ? 66.444 180.962 16.620 1.00 151.31 80 VAL A N 1
ATOM 642 C CA . VAL A 1 82 ? 66.088 181.641 15.378 1.00 147.11 80 VAL A CA 1
ATOM 643 C C . VAL A 1 82 ? 65.467 183.008 15.657 1.00 145.14 80 VAL A C 1
ATOM 644 O O . VAL A 1 82 ? 64.681 183.165 16.595 1.00 143.02 80 VAL A O 1
ATOM 648 N N . GLU A 1 83 ? 65.831 183.992 14.839 1.00 142.77 81 GLU A N 1
ATOM 649 C CA . GLU A 1 83 ? 65.302 185.342 14.991 1.00 138.59 81 GLU A CA 1
ATOM 650 C C . GLU A 1 83 ? 64.154 185.596 14.027 1.00 135.25 81 GLU A C 1
ATOM 651 O O . GLU A 1 83 ? 64.372 185.949 12.868 1.00 136.73 81 GLU A O 1
ATOM 657 N N . GLN A 1 84 ? 62.934 185.411 14.519 1.00 129.59 82 GLN A N 1
ATOM 658 C CA . GLN A 1 84 ? 61.734 185.634 13.728 1.00 122.69 82 GLN A CA 1
ATOM 659 C C . GLN A 1 84 ? 61.460 187.133 13.721 1.00 117.96 82 GLN A C 1
ATOM 660 O O . GLN A 1 84 ? 61.985 187.886 14.543 1.00 115.78 82 GLN A O 1
ATOM 666 N N . TYR A 1 85 ? 60.642 187.571 12.779 1.00 111.56 83 TYR A N 1
ATOM 667 C CA . TYR A 1 85 ? 60.280 188.971 12.717 1.00 103.97 83 TYR A CA 1
ATOM 668 C C . TYR A 1 85 ? 59.032 189.142 13.566 1.00 100.09 83 TYR A C 1
ATOM 669 O O . TYR A 1 85 ? 58.100 188.328 13.528 1.00 99.78 83 TYR A O 1
ATOM 678 N N . ALA A 1 86 ? 59.042 190.192 14.364 1.00 95.45 84 ALA A N 1
ATOM 679 C CA . ALA A 1 86 ? 57.928 190.528 15.218 1.00 92.08 84 ALA A CA 1
ATOM 680 C C . ALA A 1 86 ? 57.833 192.000 14.887 1.00 93.03 84 ALA A C 1
ATOM 681 O O . ALA A 1 86 ? 58.624 192.805 15.391 1.00 95.80 84 ALA A O 1
ATOM 683 N N . LEU A 1 87 ? 56.925 192.371 13.991 1.00 89.42 85 LEU A N 1
ATOM 684 C CA . LEU A 1 87 ? 56.821 193.774 13.630 1.00 82.17 85 LEU A CA 1
ATOM 685 C C . LEU A 1 87 ? 55.933 194.466 14.646 1.00 75.78 85 LEU A C 1
ATOM 686 O O . LEU A 1 87 ? 54.972 193.882 15.143 1.00 63.96 85 LEU A O 1
ATOM 691 N N . THR A 1 88 ? 56.256 195.711 14.958 1.00 73.73 86 THR A N 1
ATOM 692 C CA . THR A 1 88 ? 55.466 196.478 15.906 1.00 75.70 86 THR A CA 1
ATOM 693 C C . THR A 1 88 ? 54.438 197.352 15.153 1.00 74.16 86 THR A C 1
ATOM 694 O O . THR A 1 88 ? 54.406 197.370 13.922 1.00 75.09 86 THR A O 1
ATOM 698 N N . ILE A 1 89 ? 53.586 198.057 15.888 1.00 67.65 87 ILE A N 1
ATOM 699 C CA . ILE A 1 89 ? 52.616 198.926 15.251 1.00 62.94 87 ILE A CA 1
ATOM 700 C C . ILE A 1 89 ? 53.379 199.954 14.376 1.00 65.43 87 ILE A C 1
ATOM 701 O O . ILE A 1 89 ? 52.963 200.249 13.249 1.00 66.83 87 ILE A O 1
ATOM 706 N N . GLN A 1 90 ? 54.504 200.474 14.873 1.00 61.94 88 GLN A N 1
ATOM 707 C CA . GLN A 1 90 ? 55.297 201.449 14.111 1.00 61.99 88 GLN A CA 1
ATOM 708 C C . GLN A 1 90 ? 55.941 200.833 12.889 1.00 63.98 88 GLN A C 1
ATOM 709 O O . GLN A 1 90 ? 56.193 201.504 11.882 1.00 57.67 88 GLN A O 1
ATOM 715 N N . ASN A 1 91 ? 56.255 199.552 13.002 1.00 67.74 89 ASN A N 1
ATOM 716 C CA . ASN A 1 91 ? 56.862 198.845 11.895 1.00 66.18 89 ASN A CA 1
ATOM 717 C C . ASN A 1 91 ? 55.833 198.813 10.782 1.00 63.27 89 ASN A C 1
ATOM 718 O O . ASN A 1 91 ? 56.126 199.202 9.644 1.00 60.34 89 ASN A O 1
ATOM 723 N N . VAL A 1 92 ? 54.618 198.383 11.129 1.00 54.58 90 VAL A N 1
ATOM 724 C CA . VAL A 1 92 ? 53.548 198.267 10.148 1.00 50.55 90 VAL A CA 1
ATOM 725 C C . VAL A 1 92 ? 53.171 199.649 9.628 1.00 52.97 90 VAL A C 1
ATOM 726 O O . VAL A 1 92 ? 52.940 199.844 8.427 1.00 41.69 90 VAL A O 1
ATOM 730 N N . ILE A 1 93 ? 53.140 200.622 10.530 1.00 53.79 91 ILE A N 1
ATOM 731 C CA . ILE A 1 93 ? 52.824 201.987 10.132 1.00 55.47 91 ILE A CA 1
ATOM 732 C C . ILE A 1 93 ? 53.844 202.549 9.121 1.00 53.89 91 ILE A C 1
ATOM 733 O O . ILE A 1 93 ? 53.463 203.164 8.126 1.00 52.88 91 ILE A O 1
ATOM 738 N N . ASP A 1 94 ? 55.133 202.337 9.382 1.00 53.46 92 ASP A N 1
ATOM 739 C CA . ASP A 1 94 ? 56.196 202.805 8.492 1.00 56.68 92 ASP A CA 1
ATOM 740 C C . ASP A 1 94 ? 56.169 202.082 7.137 1.00 59.67 92 ASP A C 1
ATOM 741 O O . ASP A 1 94 ? 56.513 202.670 6.099 1.00 51.55 92 ASP A O 1
ATOM 746 N N . ILE A 1 95 ? 55.788 200.801 7.160 1.00 52.13 93 ILE A N 1
ATOM 747 C CA . ILE A 1 95 ? 55.680 200.059 5.932 1.00 48.25 93 ILE A CA 1
ATOM 748 C C . ILE A 1 95 ? 54.641 200.749 5.061 1.00 46.21 93 ILE A C 1
ATOM 749 O O . ILE A 1 95 ? 54.902 201.020 3.905 1.00 53.54 93 ILE A O 1
ATOM 754 N N . TYR A 1 96 ? 53.464 201.037 5.601 1.00 47.04 94 TYR A N 1
ATOM 755 C CA . TYR A 1 96 ? 52.450 201.732 4.818 1.00 46.28 94 TYR A CA 1
ATOM 756 C C . TYR A 1 96 ? 52.995 203.067 4.308 1.00 47.03 94 TYR A C 1
ATOM 757 O O . TYR A 1 96 ? 52.628 203.518 3.212 1.00 47.83 94 TYR A O 1
ATOM 766 N N . ALA A 1 97 ? 53.844 203.725 5.099 1.00 43.87 95 ALA A N 1
ATOM 767 C CA . ALA A 1 97 ? 54.408 205.007 4.655 1.00 49.91 95 ALA A CA 1
ATOM 768 C C . ALA A 1 97 ? 55.435 204.740 3.539 1.00 53.76 95 ALA A C 1
ATOM 769 O O . ALA A 1 97 ? 55.531 205.491 2.570 1.00 51.02 95 ALA A O 1
ATOM 771 N N . HIS A 1 98 ? 56.204 203.668 3.667 1.00 49.56 96 HIS A N 1
ATOM 772 C CA . HIS A 1 98 ? 57.164 203.350 2.633 1.00 52.20 96 HIS A CA 1
ATOM 773 C C . HIS A 1 98 ? 56.419 203.040 1.331 1.00 57.62 96 HIS A C 1
ATOM 774 O O . HIS A 1 98 ? 56.820 203.459 0.234 1.00 55.84 96 HIS A O 1
ATOM 781 N N . ARG A 1 99 ? 55.321 202.309 1.474 1.00 54.59 97 ARG A N 1
ATOM 782 C CA . ARG A 1 99 ? 54.495 201.920 0.351 1.00 50.18 97 ARG A CA 1
ATOM 783 C C . ARG A 1 99 ? 53.671 203.122 -0.112 1.00 47.99 97 ARG A C 1
ATOM 784 O O . ARG A 1 99 ? 52.884 203.025 -1.058 1.00 44.18 97 ARG A O 1
ATOM 792 N N . LYS A 1 100 ? 53.859 204.249 0.576 1.00 49.62 98 LYS A N 1
ATOM 793 C CA . LYS A 1 100 ? 53.193 205.514 0.250 1.00 51.95 98 LYS A CA 1
ATOM 794 C C . LYS A 1 100 ? 51.676 205.578 0.329 1.00 54.13 98 LYS A C 1
ATOM 795 O O . LYS A 1 100 ? 51.054 206.348 -0.430 1.00 49.86 98 LYS A O 1
ATOM 801 N N . ILE A 1 101 ? 51.086 204.776 1.225 1.00 50.16 99 ILE A N 1
ATOM 802 C CA . ILE A 1 101 ? 49.641 204.775 1.456 1.00 48.62 99 ILE A CA 1
ATOM 803 C C . ILE A 1 101 ? 49.428 206.018 2.309 1.00 48.60 99 ILE A C 1
ATOM 804 O O . ILE A 1 101 ? 50.134 206.226 3.293 1.00 44.51 99 ILE A O 1
ATOM 809 N N . PRO A 1 102 ? 48.460 206.861 1.945 1.00 47.65 100 PRO A N 1
ATOM 810 C CA . PRO A 1 102 ? 48.163 208.096 2.689 1.00 53.51 100 PRO A CA 1
ATOM 811 C C . PRO A 1 102 ? 47.675 207.909 4.115 1.00 48.90 100 PRO A C 1
ATOM 812 O O . PRO A 1 102 ? 46.837 207.061 4.378 1.00 53.79 100 PRO A O 1
ATOM 816 N N . LYS A 1 103 ? 48.230 208.700 5.030 1.00 51.88 101 LYS A N 1
ATOM 817 C CA . LYS A 1 103 ? 47.858 208.670 6.449 1.00 51.45 101 LYS A CA 1
ATOM 818 C C . LYS A 1 103 ? 46.561 209.462 6.590 1.00 57.58 101 LYS A C 1
ATOM 819 O O . LYS A 1 103 ? 46.183 210.217 5.687 1.00 57.03 101 LYS A O 1
ATOM 825 N N . TYR A 1 104 ? 45.873 209.292 7.714 1.00 60.19 102 TYR A N 1
ATOM 826 C CA . TYR A 1 104 ? 44.603 209.987 7.912 1.00 57.86 102 TYR A CA 1
ATOM 827 C C . TYR A 1 104 ? 44.815 211.495 7.852 1.00 53.65 102 TYR A C 1
ATOM 828 O O . TYR A 1 104 ? 43.964 212.238 7.361 1.00 53.24 102 TYR A O 1
ATOM 837 N N . ARG A 1 105 ? 45.977 211.926 8.321 1.00 49.46 103 ARG A N 1
ATOM 838 C CA . ARG A 1 105 ? 46.339 213.333 8.341 1.00 50.17 103 ARG A CA 1
ATOM 839 C C . ARG A 1 105 ? 46.660 213.874 6.948 1.00 52.26 103 ARG A C 1
ATOM 840 O O . ARG A 1 105 ? 47.000 215.033 6.805 1.00 56.67 103 ARG A O 1
ATOM 848 N N . ASP A 1 106 ? 46.563 213.029 5.926 1.00 52.17 104 ASP A N 1
ATOM 849 C CA . ASP A 1 106 ? 46.843 213.430 4.553 1.00 46.41 104 ASP A CA 1
ATOM 850 C C . ASP A 1 106 ? 45.549 213.565 3.779 1.00 50.63 104 ASP A C 1
ATOM 851 O O . ASP A 1 106 ? 45.514 214.133 2.696 1.00 60.41 104 ASP A O 1
ATOM 856 N N . ILE A 1 107 ? 44.472 213.048 4.343 1.00 57.82 105 ILE A N 1
ATOM 857 C CA . ILE A 1 107 ? 43.172 213.127 3.692 1.00 57.43 105 ILE A CA 1
ATOM 858 C C . ILE A 1 107 ? 42.222 214.115 4.389 1.00 58.21 105 ILE A C 1
ATOM 859 O O . ILE A 1 107 ? 41.347 214.709 3.755 1.00 51.67 105 ILE A O 1
ATOM 864 N N . HIS A 1 108 ? 42.391 214.308 5.693 1.00 54.45 106 HIS A N 1
ATOM 865 C CA . HIS A 1 108 ? 41.477 215.193 6.403 1.00 53.35 106 HIS A CA 1
ATOM 866 C C . HIS A 1 108 ? 42.123 216.379 7.062 1.00 49.92 106 HIS A C 1
ATOM 867 O O . HIS A 1 108 ? 43.096 216.217 7.782 1.00 52.88 106 HIS A O 1
ATOM 874 N N . LYS A 1 109 ? 41.515 217.546 6.834 1.00 48.14 107 LYS A N 1
ATOM 875 C CA . LYS A 1 109 ? 42.013 218.774 7.456 1.00 52.65 107 LYS A CA 1
ATOM 876 C C . LYS A 1 109 ? 41.937 218.596 8.989 1.00 57.63 107 LYS A C 1
ATOM 877 O O . LYS A 1 109 ? 40.863 218.312 9.543 1.00 49.87 107 LYS A O 1
ATOM 883 N N . SER A 1 110 ? 43.039 219.021 9.684 1.00 61.88 108 SER A N 1
ATOM 884 C CA . SER A 1 110 ? 43.177 218.964 11.170 1.00 53.60 108 SER A CA 1
ATOM 885 C C . SER A 1 110 ? 41.999 219.501 12.005 1.00 52.52 108 SER A C 1
ATOM 886 O O . SER A 1 110 ? 41.308 220.497 11.743 1.00 52.63 108 SER A O 1
ATOM 889 N N . PRO A 1 111 ? 41.922 218.678 13.050 1.00 54.13 109 PRO A N 1
ATOM 890 C CA . PRO A 1 111 ? 41.075 218.202 14.290 1.00 43.96 109 PRO A CA 1
ATOM 891 C C . PRO A 1 111 ? 39.592 217.938 14.125 1.00 44.75 109 PRO A C 1
ATOM 892 O O . PRO A 1 111 ? 38.801 218.857 13.933 1.00 42.03 109 PRO A O 1
ATOM 896 N N . TYR A 1 112 ? 39.238 216.705 14.196 1.00 47.50 110 TYR A N 1
ATOM 897 C CA . TYR A 1 112 ? 37.836 216.440 14.249 1.00 42.15 110 TYR A CA 1
ATOM 898 C C . TYR A 1 112 ? 37.543 216.189 15.717 1.00 48.83 110 TYR A C 1
ATOM 899 O O . TYR A 1 112 ? 38.081 215.265 16.333 1.00 43.45 110 TYR A O 1
ATOM 908 N N . VAL A 1 113 ? 36.668 217.006 16.295 1.00 44.67 111 VAL A N 1
ATOM 909 C CA . VAL A 1 113 ? 36.346 216.914 17.724 1.00 45.72 111 VAL A CA 1
ATOM 910 C C . VAL A 1 113 ? 35.066 216.135 18.049 1.00 48.36 111 VAL A C 1
ATOM 911 O O . VAL A 1 113 ? 33.983 216.411 17.515 1.00 51.72 111 VAL A O 1
ATOM 915 N N . ILE A 1 1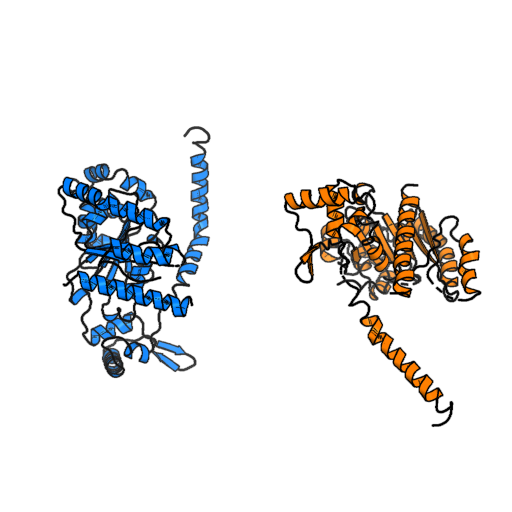14 ? 35.204 215.183 18.961 1.00 46.33 112 ILE A N 1
ATOM 916 C CA . ILE A 1 114 ? 34.096 214.324 19.360 1.00 48.33 112 ILE A CA 1
ATOM 917 C C . ILE A 1 114 ? 33.697 214.478 20.822 1.00 47.39 112 ILE A C 1
ATOM 918 O O . ILE A 1 114 ? 34.537 214.410 21.716 1.00 48.16 112 ILE A O 1
ATOM 923 N N . PHE A 1 115 ? 32.406 214.644 21.060 1.00 41.54 113 PHE A N 1
ATOM 924 C CA . PHE A 1 115 ? 31.882 214.788 22.418 1.00 44.00 113 PHE A CA 1
ATOM 925 C C . PHE A 1 115 ? 31.276 213.448 22.881 1.00 43.55 113 PHE A C 1
ATOM 926 O O . PHE A 1 115 ? 30.264 212.991 22.339 1.00 39.15 113 PHE A O 1
ATOM 934 N N . VAL A 1 116 ? 31.892 212.809 23.866 1.00 36.47 114 VAL A N 1
ATOM 935 C CA . VAL A 1 116 ? 31.365 211.547 24.353 1.00 45.02 114 VAL A CA 1
ATOM 936 C C . VAL A 1 116 ? 30.391 211.737 25.529 1.00 50.69 114 VAL A C 1
ATOM 937 O O . VAL A 1 116 ? 30.768 212.238 26.585 1.00 48.65 114 VAL A O 1
ATOM 941 N N . VAL A 1 117 ? 29.140 211.320 25.346 1.00 56.57 115 VAL A N 1
ATOM 942 C CA . VAL A 1 117 ? 28.117 211.452 26.384 1.00 60.29 115 VAL A CA 1
ATOM 943 C C . VAL A 1 117 ? 28.280 210.480 27.559 1.00 67.88 115 VAL A C 1
ATOM 944 O O . VAL A 1 117 ? 28.108 209.273 27.401 1.00 68.11 115 VAL A O 1
ATOM 948 N N . ASN A 1 118 ? 28.602 211.017 28.737 1.00 80.81 116 ASN A N 1
ATOM 949 C CA . ASN A 1 118 ? 28.779 210.217 29.949 1.00 90.35 116 ASN A CA 1
ATOM 950 C C . ASN A 1 118 ? 27.526 210.280 30.830 1.00 93.18 116 ASN A C 1
ATOM 951 O O . ASN A 1 118 ? 26.889 211.332 30.967 1.00 92.64 116 ASN A O 1
ATOM 956 N N . LEU A 1 119 ? 27.182 209.154 31.445 1.00 94.22 117 LEU A N 1
ATOM 957 C CA . LEU A 1 119 ? 25.983 209.092 32.270 1.00 92.54 117 LEU A CA 1
ATOM 958 C C . LEU A 1 119 ? 26.224 208.367 33.601 1.00 89.80 117 LEU A C 1
ATOM 959 O O . LEU A 1 119 ? 26.922 208.872 34.490 1.00 82.94 117 LEU A O 1
ATOM 964 N N . SER A 1 128 ? 36.837 203.737 29.258 1.00 62.94 126 SER A N 1
ATOM 965 C CA . SER A 1 128 ? 35.785 203.622 28.255 1.00 68.06 126 SER A CA 1
ATOM 966 C C . SER A 1 128 ? 36.066 204.568 27.076 1.00 71.07 126 SER A C 1
ATOM 967 O O . SER A 1 128 ? 35.892 204.181 25.916 1.00 78.34 126 SER A O 1
ATOM 970 N N . THR A 1 129 ? 36.489 205.801 27.341 1.00 62.79 127 THR A N 1
ATOM 971 C CA . THR A 1 129 ? 36.778 206.687 26.220 1.00 59.90 127 THR A CA 1
ATOM 972 C C . THR A 1 129 ? 38.221 206.430 25.751 1.00 59.16 127 THR A C 1
ATOM 973 O O . THR A 1 129 ? 38.458 206.175 24.576 1.00 58.55 127 THR A O 1
ATOM 977 N N . VAL A 1 130 ? 39.172 206.472 26.679 1.00 57.31 128 VAL A N 1
ATOM 978 C CA . VAL A 1 130 ? 40.583 206.259 26.369 1.00 53.20 128 VAL A CA 1
ATOM 979 C C . VAL A 1 130 ? 40.723 204.863 25.822 1.00 58.72 128 VAL A C 1
ATOM 980 O O . VAL A 1 130 ? 41.601 204.569 25.004 1.00 57.33 128 VAL A O 1
ATOM 984 N N . THR A 1 131 ? 39.843 203.991 26.287 1.00 60.29 129 THR A N 1
ATOM 985 C CA . THR A 1 131 ? 39.880 202.607 25.857 1.00 61.65 129 THR A CA 1
ATOM 986 C C . THR A 1 131 ? 39.453 202.527 24.383 1.00 57.02 129 THR A C 1
ATOM 987 O O . THR A 1 131 ? 39.957 201.708 23.622 1.00 60.74 129 THR A O 1
ATOM 991 N N . LEU A 1 132 ? 38.547 203.407 23.988 1.00 46.21 130 LEU A N 1
ATOM 992 C CA . LEU A 1 132 ? 38.067 203.472 22.621 1.00 47.36 130 LEU A CA 1
ATOM 993 C C . LEU A 1 132 ? 39.179 204.112 21.778 1.00 54.93 130 LEU A C 1
ATOM 994 O O . LEU A 1 132 ? 39.466 203.676 20.651 1.00 53.81 130 LEU A O 1
ATOM 999 N N . ALA A 1 133 ? 39.804 205.155 22.328 1.00 54.69 131 ALA A N 1
ATOM 1000 C CA . ALA A 1 133 ? 40.859 205.836 21.605 1.00 50.91 131 ALA A CA 1
ATOM 1001 C C . ALA A 1 133 ? 41.988 204.836 21.360 1.00 50.36 131 ALA A C 1
ATOM 1002 O O . ALA A 1 133 ? 42.511 204.728 20.245 1.00 54.79 131 ALA A O 1
ATOM 1004 N N . HIS A 1 134 ? 42.356 204.086 22.390 1.00 52.67 132 HIS A N 1
ATOM 1005 C CA . HIS A 1 134 ? 43.403 203.085 22.220 1.00 54.28 132 HIS A CA 1
ATOM 1006 C C . HIS A 1 134 ? 43.014 202.053 21.154 1.00 55.51 132 HIS A C 1
ATOM 1007 O O . HIS A 1 134 ? 43.856 201.627 20.345 1.00 53.60 132 HIS A O 1
ATOM 1014 N N . ALA A 1 135 ? 41.737 201.672 21.161 1.00 49.27 133 ALA A N 1
ATOM 1015 C CA . ALA A 1 135 ? 41.197 200.707 20.229 1.00 48.75 133 ALA A CA 1
ATOM 1016 C C . ALA A 1 135 ? 41.339 201.157 18.778 1.00 53.65 133 ALA A C 1
ATOM 1017 O O . ALA A 1 135 ? 41.787 200.384 17.932 1.00 57.77 133 ALA A O 1
ATOM 1019 N N . LEU A 1 136 ? 40.944 202.398 18.496 1.00 50.58 134 LEU A N 1
ATOM 1020 C CA . LEU A 1 136 ? 41.002 202.956 17.145 1.00 46.56 134 LEU A CA 1
ATOM 1021 C C . LEU A 1 136 ? 42.428 203.078 16.616 1.00 51.41 134 LEU A C 1
ATOM 1022 O O . LEU A 1 136 ? 42.688 202.918 15.415 1.00 48.60 134 LEU A O 1
ATOM 1027 N N . ARG A 1 137 ? 43.346 203.367 17.524 1.00 53.41 135 ARG A N 1
ATOM 1028 C CA . ARG A 1 137 ? 44.739 203.539 17.163 1.00 54.20 135 ARG A CA 1
ATOM 1029 C C . ARG A 1 137 ? 45.427 202.249 16.753 1.00 53.52 135 ARG A C 1
ATOM 1030 O O . ARG A 1 137 ? 46.085 202.190 15.718 1.00 55.18 135 ARG A O 1
ATOM 1038 N N . VAL A 1 138 ? 45.256 201.223 17.571 1.00 53.85 136 VAL A N 1
ATOM 1039 C CA . VAL A 1 138 ? 45.887 199.940 17.346 1.00 54.18 136 VAL A CA 1
ATOM 1040 C C . VAL A 1 138 ? 45.056 198.937 16.587 1.00 55.35 136 VAL A C 1
ATOM 1041 O O . VAL A 1 138 ? 45.388 197.748 16.568 1.00 59.04 136 VAL A O 1
ATOM 1045 N N . HIS A 1 139 ? 43.975 199.371 15.963 1.00 51.46 137 HIS A N 1
ATOM 1046 C CA . HIS A 1 139 ? 43.205 198.391 15.219 1.00 53.87 137 HIS A CA 1
ATOM 1047 C C . HIS A 1 139 ? 43.958 197.976 13.934 1.00 63.25 137 HIS A C 1
ATOM 1048 O O . HIS A 1 139 ? 44.444 198.825 13.155 1.00 62.89 137 HIS A O 1
ATOM 1055 N N . GLN A 1 140 ? 44.053 196.667 13.714 1.00 63.47 138 GLN A N 1
ATOM 1056 C CA . GLN A 1 140 ? 44.725 196.150 12.532 1.00 61.06 138 GLN A CA 1
ATOM 1057 C C . GLN A 1 140 ? 44.407 196.887 11.236 1.00 61.92 138 GLN A C 1
ATOM 1058 O O . GLN A 1 140 ? 45.302 197.405 10.561 1.00 63.50 138 GLN A O 1
ATOM 1064 N N . ASP A 1 141 ? 43.135 196.912 10.864 1.00 54.97 139 ASP A N 1
ATOM 1065 C CA . ASP A 1 141 ? 42.767 197.574 9.628 1.00 58.01 139 ASP A CA 1
ATOM 1066 C C . ASP A 1 141 ? 42.744 199.090 9.736 1.00 57.17 139 ASP A C 1
ATOM 1067 O O . ASP A 1 141 ? 42.289 199.760 8.809 1.00 52.08 139 ASP A O 1
ATOM 1072 N N . LEU A 1 142 ? 43.230 199.629 10.852 1.00 52.18 140 LEU A N 1
ATOM 1073 C CA . LEU A 1 142 ? 43.233 201.063 11.040 1.00 50.75 140 LEU A CA 1
ATOM 1074 C C . LEU A 1 142 ? 44.639 201.664 11.164 1.00 52.60 140 LEU A C 1
ATOM 1075 O O . LEU A 1 142 ? 44.814 202.895 11.045 1.00 56.73 140 LEU A O 1
ATOM 1080 N N . LEU A 1 143 ? 45.638 200.807 11.374 1.00 44.82 141 LEU A N 1
ATOM 1081 C CA . LEU A 1 143 ? 47.034 201.258 11.483 1.00 48.88 141 LEU A CA 1
ATOM 1082 C C . LEU A 1 143 ? 47.485 202.103 10.274 1.00 50.81 141 LEU A C 1
ATOM 1083 O O . LEU A 1 143 ? 48.258 203.056 10.404 1.00 50.51 141 LEU A O 1
ATOM 1088 N N . ARG A 1 144 ? 46.992 201.744 9.098 1.00 51.35 142 ARG A N 1
ATOM 1089 C CA . ARG A 1 144 ? 47.331 202.429 7.862 1.00 44.72 142 ARG A CA 1
ATOM 1090 C C . ARG A 1 144 ? 47.039 203.907 7.964 1.00 41.99 142 ARG A C 1
ATOM 1091 O O . ARG A 1 144 ? 47.503 204.692 7.143 1.00 45.76 142 ARG A O 1
ATOM 1099 N N . HIS A 1 145 ? 46.237 204.289 8.946 1.00 43.41 143 HIS A N 1
ATOM 1100 C CA . HIS A 1 145 ? 45.867 205.699 9.103 1.00 50.27 143 HIS A CA 1
ATOM 1101 C C . HIS A 1 145 ? 46.823 206.461 10.007 1.00 46.80 143 HIS A C 1
ATOM 1102 O O . HIS A 1 145 ? 46.877 207.683 9.957 1.00 40.02 143 HIS A O 1
ATOM 1109 N N . ASP A 1 146 ? 47.555 205.719 10.833 1.00 46.58 144 ASP A N 1
ATOM 1110 C CA . ASP A 1 146 ? 48.518 206.300 11.738 1.00 50.92 144 ASP A CA 1
ATOM 1111 C C . ASP A 1 146 ? 47.828 207.418 12.494 1.00 52.10 144 ASP A C 1
ATOM 1112 O O . ASP A 1 146 ? 48.255 208.574 12.398 1.00 50.39 144 ASP A O 1
ATOM 1117 N N . LEU A 1 147 ? 46.770 207.080 13.233 1.00 47.34 145 LEU A N 1
ATOM 1118 C CA . LEU A 1 147 ? 45.987 208.087 13.977 1.00 44.56 145 LEU A CA 1
ATOM 1119 C C . LEU A 1 147 ? 46.669 208.758 15.155 1.00 40.17 145 LEU A C 1
ATOM 1120 O O . LEU A 1 147 ? 47.417 208.133 15.904 1.00 39.96 145 LEU A O 1
ATOM 1125 N N . ARG A 1 148 ? 46.390 210.049 15.302 1.00 37.29 146 ARG A N 1
ATOM 1126 C CA . ARG A 1 148 ? 46.918 210.850 16.400 1.00 40.11 146 ARG A CA 1
ATOM 1127 C C . ARG A 1 148 ? 45.669 211.307 17.161 1.00 45.86 146 ARG A C 1
ATOM 1128 O O . ARG A 1 148 ? 44.925 212.170 16.674 1.00 49.27 146 ARG A O 1
ATOM 1136 N N . ILE A 1 149 ? 45.437 210.717 18.337 1.00 44.17 147 ILE A N 1
ATOM 1137 C CA . ILE A 1 149 ? 44.256 211.019 19.159 1.00 39.28 147 ILE A CA 1
ATOM 1138 C C . ILE A 1 149 ? 44.551 211.622 20.537 1.00 40.89 147 ILE A C 1
ATOM 1139 O O . ILE A 1 149 ? 45.415 211.139 21.274 1.00 39.91 147 ILE A O 1
ATOM 1144 N N . LEU A 1 150 ? 43.825 212.677 20.880 1.00 35.49 148 LEU A N 1
ATOM 1145 C CA . LEU A 1 150 ? 43.984 213.311 22.185 1.00 41.68 148 LEU A CA 1
ATOM 1146 C C . LEU A 1 150 ? 42.656 213.223 22.935 1.00 47.86 148 LEU A C 1
ATOM 1147 O O . LEU A 1 150 ? 41.581 213.367 22.332 1.00 46.15 148 LEU A O 1
ATOM 1152 N N . VAL A 1 151 ? 42.724 212.967 24.242 1.00 47.28 149 VAL A N 1
ATOM 1153 C CA . VAL A 1 151 ? 41.511 212.883 25.058 1.00 46.18 149 VAL A CA 1
ATOM 1154 C C . VAL A 1 151 ? 41.508 213.963 26.116 1.00 42.82 149 VAL A C 1
ATOM 1155 O O . VAL A 1 151 ? 42.345 213.946 27.012 1.00 48.93 149 VAL A O 1
ATOM 1159 N N . ILE A 1 152 ? 40.591 214.913 25.993 1.00 32.24 150 ILE A N 1
ATOM 1160 C CA . ILE A 1 152 ? 40.478 215.993 26.965 1.00 40.05 150 ILE A CA 1
ATOM 1161 C C . ILE A 1 152 ? 39.532 215.592 28.112 1.00 44.84 150 ILE A C 1
ATOM 1162 O O . ILE A 1 152 ? 38.357 215.293 27.887 1.00 44.08 150 ILE A O 1
ATOM 1167 N N . ASP A 1 153 ? 40.030 215.620 29.344 1.00 50.75 151 ASP A N 1
ATOM 1168 C CA . ASP A 1 153 ? 39.240 215.269 30.522 1.00 49.96 151 ASP A CA 1
ATOM 1169 C C . ASP A 1 153 ? 38.603 216.461 31.232 1.00 50.77 151 ASP A C 1
ATOM 1170 O O . ASP A 1 153 ? 39.289 217.165 31.952 1.00 59.53 151 ASP A O 1
ATOM 1175 N N . LEU A 1 154 ? 37.303 216.675 31.048 1.00 49.95 152 LEU A N 1
ATOM 1176 C CA . LEU A 1 154 ? 36.587 217.767 31.700 1.00 48.16 152 LEU A CA 1
ATOM 1177 C C . LEU A 1 154 ? 35.544 217.186 32.674 1.00 57.32 152 LEU A C 1
ATOM 1178 O O . LEU A 1 154 ? 34.395 217.672 32.798 1.00 59.15 152 LEU A O 1
ATOM 1183 N N . ASP A 1 155 ? 35.907 216.138 33.337 1.00 58.08 153 ASP A N 1
ATOM 1184 C CA . ASP A 1 155 ? 35.102 215.471 34.322 1.00 62.12 153 ASP A CA 1
ATOM 1185 C C . ASP A 1 155 ? 36.000 215.173 35.474 1.00 59.73 153 ASP A C 1
ATOM 1186 O O . ASP A 1 155 ? 37.085 214.629 35.291 1.00 64.65 153 ASP A O 1
ATOM 1191 N N . PRO A 1 156 ? 35.603 215.546 36.681 1.00 62.01 154 PRO A N 1
ATOM 1192 C CA . PRO A 1 156 ? 36.529 215.350 37.791 1.00 67.94 154 PRO A CA 1
ATOM 1193 C C . PRO A 1 156 ? 36.888 213.880 38.139 1.00 75.72 154 PRO A C 1
ATOM 1194 O O . PRO A 1 156 ? 36.972 213.548 39.312 1.00 78.52 154 PRO A O 1
ATOM 1198 N N . GLN A 1 157 ? 37.100 212.977 37.137 1.00 84.33 155 GLN A N 1
ATOM 1199 C CA . GLN A 1 157 ? 37.458 211.591 37.584 1.00 87.69 155 GLN A CA 1
ATOM 1200 C C . GLN A 1 157 ? 38.313 210.592 36.712 1.00 88.95 155 GLN A C 1
ATOM 1201 O O . GLN A 1 157 ? 39.545 210.522 36.850 1.00 87.85 155 GLN A O 1
ATOM 1207 N N . ALA A 1 158 ? 37.631 209.815 35.842 1.00 87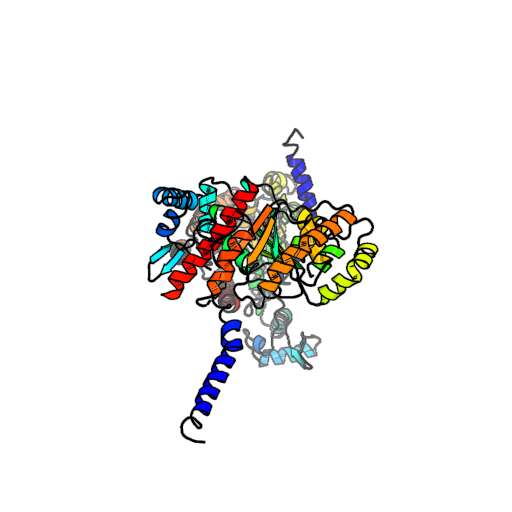.71 156 ALA A N 1
ATOM 1208 C CA . ALA A 1 158 ? 38.136 208.619 35.085 1.00 83.88 156 ALA A CA 1
ATOM 1209 C C . ALA A 1 158 ? 39.293 208.576 34.067 1.00 85.57 156 ALA A C 1
ATOM 1210 O O . ALA A 1 158 ? 40.231 207.788 34.265 1.00 88.02 156 ALA A O 1
ATOM 1212 N N . SER A 1 159 ? 39.293 209.369 32.997 1.00 89.57 157 SER A N 1
ATOM 1213 C CA . SER A 1 159 ? 40.300 209.224 31.925 1.00 85.02 157 SER A CA 1
ATOM 1214 C C . SER A 1 159 ? 41.765 209.266 32.338 1.00 87.04 157 SER A C 1
ATOM 1215 O O . SER A 1 159 ? 42.610 208.563 31.767 1.00 87.21 157 SER A O 1
ATOM 1218 N N . SER A 1 160 ? 42.051 210.079 33.342 1.00 86.55 158 SER A N 1
ATOM 1219 C CA . SER A 1 160 ? 43.396 210.221 33.869 1.00 85.39 158 SER A CA 1
ATOM 1220 C C . SER A 1 160 ? 44.031 208.880 34.334 1.00 85.31 158 SER A C 1
ATOM 1221 O O . SER A 1 160 ? 45.227 208.808 34.634 1.00 82.34 158 SER A O 1
ATOM 1224 N N . THR A 1 161 ? 43.222 207.826 34.373 1.00 89.45 159 THR A N 1
ATOM 1225 C CA . THR A 1 161 ? 43.656 206.483 34.776 1.00 95.40 159 THR A CA 1
ATOM 1226 C C . THR A 1 161 ? 44.840 205.937 33.970 1.00 96.50 159 THR A C 1
ATOM 1227 O O . THR A 1 161 ? 45.682 205.216 34.516 1.00 96.34 159 THR A O 1
ATOM 1231 N N . MET A 1 162 ? 44.888 206.260 32.675 1.00 93.43 160 MET A N 1
ATOM 1232 C CA . MET A 1 162 ? 45.964 205.792 31.804 1.00 91.35 160 MET A CA 1
ATOM 1233 C C . MET A 1 162 ? 47.089 206.817 31.707 1.00 96.96 160 MET A C 1
ATOM 1234 O O . MET A 1 162 ? 46.935 207.852 31.068 1.00 99.52 160 MET A O 1
ATOM 1239 N N . PHE A 1 163 ? 48.227 206.529 32.334 1.00 100.93 161 PHE A N 1
ATOM 1240 C CA . PHE A 1 163 ? 49.354 207.459 32.307 1.00 103.80 161 PHE A CA 1
ATOM 1241 C C . PHE A 1 163 ? 50.741 206.860 32.000 1.00 102.44 161 PHE A C 1
ATOM 1242 O O . PHE A 1 163 ? 50.980 206.366 30.899 1.00 101.55 161 PHE A O 1
ATOM 1250 N N . LEU A 1 164 ? 51.656 206.936 32.967 1.00 100.19 162 LEU A N 1
ATOM 1251 C CA . LEU A 1 164 ? 53.008 206.419 32.796 1.00 95.23 162 LEU A CA 1
ATOM 1252 C C . LEU A 1 164 ? 52.969 205.076 32.091 1.00 93.48 162 LEU A C 1
ATOM 1253 O O . LEU A 1 164 ? 53.170 205.017 30.879 1.00 91.65 162 LEU A O 1
ATOM 1258 N N . GLU A 1 175 ? 48.702 219.609 35.916 1.00 52.05 173 GLU A N 1
ATOM 1259 C CA . GLU A 1 175 ? 47.936 220.673 35.260 1.00 59.74 173 GLU A CA 1
ATOM 1260 C C . GLU A 1 175 ? 46.756 220.053 34.515 1.00 57.34 173 GLU A C 1
ATOM 1261 O O . GLU A 1 175 ? 46.918 219.365 33.520 1.00 53.52 173 GLU A O 1
ATOM 1267 N N . THR A 1 176 ? 45.570 220.292 35.048 1.00 55.12 174 THR A N 1
ATOM 1268 C CA . THR A 1 176 ? 44.331 219.761 34.521 1.00 51.61 174 THR A CA 1
ATOM 1269 C C . THR A 1 176 ? 43.874 220.528 33.273 1.00 51.89 174 THR A C 1
ATOM 1270 O O . THR A 1 176 ? 44.355 221.626 32.990 1.00 47.21 174 THR A O 1
ATOM 1274 N N . ALA A 1 177 ? 42.948 219.945 32.516 1.00 50.27 175 ALA A N 1
ATOM 1275 C CA . ALA A 1 177 ? 42.458 220.605 31.316 1.00 48.24 175 ALA A CA 1
ATOM 1276 C C . ALA A 1 177 ? 41.780 221.894 31.713 1.00 56.46 175 ALA A C 1
ATOM 1277 O O . ALA A 1 177 ? 41.829 222.877 30.970 1.00 59.94 175 ALA A O 1
ATOM 1279 N N . ALA A 1 178 ? 41.139 221.885 32.885 1.00 61.77 176 ALA A N 1
ATOM 1280 C CA . ALA A 1 178 ? 40.446 223.071 33.395 1.00 59.96 176 ALA A CA 1
ATOM 1281 C C . ALA A 1 178 ? 41.456 224.181 33.624 1.00 58.08 176 ALA A C 1
ATOM 1282 O O . ALA A 1 178 ? 41.247 225.311 33.203 1.00 59.31 176 ALA A O 1
ATOM 1284 N N . GLN A 1 179 ? 42.563 223.859 34.272 1.00 55.32 177 GLN A N 1
ATOM 1285 C CA . GLN A 1 179 ? 43.583 224.865 34.529 1.00 62.96 177 GLN A CA 1
ATOM 1286 C C . GLN A 1 179 ? 44.179 225.449 33.255 1.00 63.65 177 GLN A C 1
ATOM 1287 O O . GLN A 1 179 ? 44.371 226.661 33.138 1.00 64.02 177 GLN A O 1
ATOM 1293 N N . ALA A 1 180 ? 44.491 224.569 32.311 1.00 61.69 178 ALA A N 1
ATOM 1294 C CA . ALA A 1 180 ? 45.099 224.965 31.060 1.00 55.44 178 ALA A CA 1
ATOM 1295 C C . ALA A 1 180 ? 44.218 225.955 30.291 1.00 53.86 178 ALA A C 1
ATOM 1296 O O . ALA A 1 180 ? 44.715 226.849 29.591 1.00 50.19 178 ALA A O 1
ATOM 1298 N N . MET A 1 181 ? 42.909 225.784 30.427 1.00 51.65 179 MET A N 1
ATOM 1299 C CA . MET A 1 181 ? 41.954 226.640 29.752 1.00 52.97 179 MET A CA 1
ATOM 1300 C C . MET A 1 181 ? 42.022 228.049 30.301 1.00 56.59 179 MET A C 1
ATOM 1301 O O . MET A 1 181 ? 41.811 229.022 29.572 1.00 59.21 179 MET A O 1
ATOM 1306 N N . LEU A 1 182 ? 42.301 228.142 31.600 1.00 60.79 180 LEU A N 1
ATOM 1307 C CA . LEU A 1 182 ? 42.401 229.416 32.303 1.00 56.95 180 LEU A CA 1
ATOM 1308 C C . LEU A 1 182 ? 43.800 230.001 32.170 1.00 55.09 180 LEU A C 1
ATOM 1309 O O . LEU A 1 182 ? 43.962 231.213 32.043 1.00 58.58 180 LEU A O 1
ATOM 1314 N N . ASN A 1 183 ? 44.811 229.143 32.197 1.00 54.91 181 ASN A N 1
ATOM 1315 C CA . ASN A 1 183 ? 46.186 229.605 32.053 1.00 62.50 181 ASN A CA 1
ATOM 1316 C C . ASN A 1 183 ? 46.451 230.191 30.661 1.00 58.99 181 ASN A C 1
ATOM 1317 O O . ASN A 1 183 ? 47.454 230.835 30.440 1.00 58.94 181 ASN A O 1
ATOM 1322 N N . ASN A 1 184 ? 45.548 229.975 29.721 1.00 59.19 182 ASN A N 1
ATOM 1323 C CA . ASN A 1 184 ? 45.741 230.499 28.380 1.00 59.27 182 ASN A CA 1
ATOM 1324 C C . ASN A 1 184 ? 47.171 230.225 27.891 1.00 57.33 182 ASN A C 1
ATOM 1325 O O . ASN A 1 184 ? 47.943 231.145 27.674 1.00 54.28 182 ASN A O 1
ATOM 1330 N N . LEU A 1 185 ? 47.514 228.957 27.717 1.00 57.80 183 LEU A N 1
ATOM 1331 C CA . LEU A 1 185 ? 48.843 228.582 27.264 1.00 60.72 183 LEU A CA 1
ATOM 1332 C C . LEU A 1 185 ? 48.995 228.501 25.743 1.00 63.16 183 LEU A C 1
ATOM 1333 O O . LEU A 1 185 ? 48.013 228.404 25.010 1.00 63.82 183 LEU A O 1
ATOM 1338 N N . ASP A 1 186 ? 50.235 228.522 25.270 1.00 59.78 184 ASP A N 1
ATOM 1339 C CA . ASP A 1 186 ? 50.490 228.425 23.843 1.00 62.21 184 ASP A CA 1
ATOM 1340 C C . ASP A 1 186 ? 50.774 226.980 23.459 1.00 60.38 184 ASP A C 1
ATOM 1341 O O . ASP A 1 186 ? 51.117 226.146 24.302 1.00 59.14 184 ASP A O 1
ATOM 1346 N N . ALA A 1 187 ? 50.655 226.684 22.176 1.00 57.80 185 ALA A N 1
ATOM 1347 C CA . ALA A 1 187 ? 50.874 225.326 21.705 1.00 61.85 185 ALA A CA 1
ATOM 1348 C C . ALA A 1 187 ? 52.133 224.630 22.202 1.00 60.49 185 ALA A C 1
ATOM 1349 O O . ALA A 1 187 ? 52.115 223.440 22.464 1.00 61.96 185 ALA A O 1
ATOM 1351 N N . GLU A 1 188 ? 53.230 225.361 22.328 1.00 68.03 186 GLU A N 1
ATOM 1352 C CA . GLU A 1 188 ? 54.483 224.748 22.756 1.00 70.82 186 GLU A CA 1
ATOM 1353 C C . GLU A 1 188 ? 54.394 224.285 24.197 1.00 70.12 186 GLU A C 1
ATOM 1354 O O . GLU A 1 188 ? 54.938 223.244 24.558 1.00 66.95 186 GLU A O 1
ATOM 1360 N N . THR A 1 189 ? 53.692 225.054 25.021 1.00 69.35 187 THR A N 1
ATOM 1361 C CA . THR A 1 189 ? 53.544 224.703 26.421 1.00 66.93 187 THR A CA 1
ATOM 1362 C C . THR A 1 189 ? 52.581 223.540 26.538 1.00 65.28 187 THR A C 1
ATOM 1363 O O . THR A 1 189 ? 52.835 222.605 27.292 1.00 70.00 187 THR A O 1
ATOM 1367 N N . LEU A 1 190 ? 51.485 223.589 25.784 1.00 61.20 188 LEU A N 1
ATOM 1368 C CA . LEU A 1 190 ? 50.488 222.507 25.797 1.00 58.98 188 LEU A CA 1
ATOM 1369 C C . LEU A 1 190 ? 51.114 221.200 25.337 1.00 60.08 188 LEU A C 1
ATOM 1370 O O . LEU A 1 190 ? 50.892 220.146 25.930 1.00 62.31 188 LEU A O 1
ATOM 1375 N N . ARG A 1 191 ? 51.891 221.281 24.266 1.00 62.00 189 ARG A N 1
ATOM 1376 C CA . ARG A 1 191 ? 52.555 220.118 23.726 1.00 65.56 189 ARG A CA 1
ATOM 1377 C C . ARG A 1 191 ? 53.531 219.529 24.723 1.00 68.53 189 ARG A C 1
ATOM 1378 O O . ARG A 1 191 ? 53.479 218.335 25.026 1.00 74.02 189 ARG A O 1
ATOM 1386 N N . LYS A 1 192 ? 54.419 220.368 25.245 1.00 69.02 190 LYS A N 1
ATOM 1387 C CA . LYS A 1 192 ? 55.451 219.879 26.154 1.00 72.59 190 LYS A CA 1
ATOM 1388 C C . LYS A 1 192 ? 55.201 219.924 27.649 1.00 67.11 190 LYS A C 1
ATOM 1389 O O . LYS A 1 192 ? 56.040 219.491 28.415 1.00 70.45 190 LYS A O 1
ATOM 1395 N N . GLU A 1 193 ? 54.062 220.431 28.081 1.00 65.39 191 GLU A N 1
ATOM 1396 C CA . GLU A 1 193 ? 53.819 220.485 29.506 1.00 65.05 191 GLU A CA 1
ATOM 1397 C C . GLU A 1 193 ? 52.454 220.029 30.005 1.00 64.89 191 GLU A C 1
ATOM 1398 O O . GLU A 1 193 ? 52.382 219.402 31.052 1.00 70.02 191 GLU A O 1
ATOM 1404 N N . VAL A 1 194 ? 51.377 220.320 29.277 1.00 60.29 192 VAL A N 1
ATOM 1405 C CA . VAL A 1 194 ? 50.050 219.917 29.738 1.00 55.71 192 VAL A CA 1
ATOM 1406 C C . VAL A 1 194 ? 49.606 218.561 29.201 1.00 52.71 192 VAL A C 1
ATOM 1407 O O . VAL A 1 194 ? 49.155 217.710 29.970 1.00 55.86 192 VAL A O 1
ATOM 1411 N N . ILE A 1 195 ? 49.728 218.356 27.892 1.00 51.26 193 ILE A N 1
ATOM 1412 C CA . ILE A 1 195 ? 49.343 217.091 27.268 1.00 47.47 193 ILE A CA 1
ATOM 1413 C C . ILE A 1 195 ? 50.276 215.951 27.725 1.00 51.35 193 ILE A C 1
ATOM 1414 O O . ILE A 1 195 ? 51.502 215.995 27.540 1.00 50.28 193 ILE A O 1
ATOM 1419 N N . ARG A 1 196 ? 49.688 214.938 28.348 1.00 48.83 194 ARG A N 1
ATOM 1420 C CA . ARG A 1 196 ? 50.469 213.823 28.846 1.00 50.77 194 ARG A CA 1
ATOM 1421 C C . ARG A 1 196 ? 50.274 212.561 27.999 1.00 50.15 194 ARG A C 1
ATOM 1422 O O . ARG A 1 196 ? 49.221 212.349 27.394 1.00 50.81 194 ARG A O 1
ATOM 1430 N N . PRO A 1 197 ? 51.300 211.709 27.938 1.00 49.46 195 PRO A N 1
ATOM 1431 C CA . PRO A 1 197 ? 51.277 210.467 27.171 1.00 50.30 195 PRO A CA 1
ATOM 1432 C C . PRO A 1 197 ? 50.610 209.293 27.852 1.00 49.18 195 PRO A C 1
ATOM 1433 O O . PRO A 1 197 ? 50.830 209.003 29.011 1.00 49.34 195 PRO A O 1
ATOM 1437 N N . THR A 1 198 ? 49.811 208.588 27.085 1.00 54.90 196 THR A N 1
ATOM 1438 C CA . THR A 1 198 ? 49.104 207.431 27.575 1.00 52.83 196 THR A CA 1
ATOM 1439 C C . THR A 1 198 ? 49.973 206.159 27.436 1.00 56.05 196 THR A C 1
ATOM 1440 O O . THR A 1 198 ? 51.138 206.224 27.024 1.00 55.39 196 THR A O 1
ATOM 1444 N N . ILE A 1 199 ? 49.434 204.997 27.786 1.00 62.41 197 ILE A N 1
ATOM 1445 C CA . ILE A 1 199 ? 50.245 203.792 27.653 1.00 69.55 197 ILE A CA 1
ATOM 1446 C C . ILE A 1 199 ? 50.482 203.468 26.184 1.00 67.27 197 ILE A C 1
ATOM 1447 O O . ILE A 1 199 ? 51.473 202.832 25.858 1.00 71.91 197 ILE A O 1
ATOM 1452 N N . VAL A 1 200 ? 49.569 203.903 25.310 1.00 62.10 198 VAL A N 1
ATOM 1453 C CA . VAL A 1 200 ? 49.668 203.679 23.854 1.00 54.59 198 VAL A CA 1
ATOM 1454 C C . VAL A 1 200 ? 50.242 204.952 23.190 1.00 50.82 198 VAL A C 1
ATOM 1455 O O . VAL A 1 200 ? 49.618 206.007 23.198 1.00 41.13 198 VAL A O 1
ATOM 1459 N N . PRO A 1 201 ? 51.443 204.858 22.610 1.00 51.94 199 PRO A N 1
ATOM 1460 C CA . PRO A 1 201 ? 52.088 206.005 21.966 1.00 58.21 199 PRO A CA 1
ATOM 1461 C C . PRO A 1 201 ? 51.287 206.916 21.045 1.00 59.18 199 PRO A C 1
ATOM 1462 O O . PRO A 1 201 ? 51.619 208.097 20.891 1.00 68.44 199 PRO A O 1
ATOM 1466 N N . GLY A 1 202 ? 50.217 206.424 20.455 1.00 56.52 200 GLY A N 1
ATOM 1467 C CA . GLY A 1 202 ? 49.472 207.327 19.592 1.00 60.15 200 GLY A CA 1
ATOM 1468 C C . GLY A 1 202 ? 48.400 208.195 20.250 1.00 58.74 200 GLY A C 1
ATOM 1469 O O . GLY A 1 202 ? 47.936 209.165 19.660 1.00 55.17 200 GLY A O 1
ATOM 1470 N N . VAL A 1 203 ? 48.007 207.846 21.474 1.00 57.05 201 VAL A N 1
ATOM 1471 C CA . VAL A 1 203 ? 46.963 208.543 22.217 1.00 48.35 201 VAL A CA 1
ATOM 1472 C C . VAL A 1 203 ? 47.491 209.372 23.378 1.00 49.36 201 VAL A C 1
ATOM 1473 O O . VAL A 1 203 ? 48.245 208.872 24.209 1.00 52.77 201 VAL A O 1
ATOM 1477 N N . ASP A 1 204 ? 47.097 210.644 23.433 1.00 48.87 202 ASP A N 1
ATOM 1478 C CA . ASP A 1 204 ? 47.523 211.533 24.517 1.00 42.17 202 ASP A CA 1
ATOM 1479 C C . ASP A 1 204 ? 46.324 211.989 25.350 1.00 45.49 202 ASP A C 1
ATOM 1480 O O . ASP A 1 204 ? 45.188 212.064 24.864 1.00 40.68 202 ASP A O 1
ATOM 1485 N N . VAL A 1 205 ? 46.580 212.298 26.617 1.00 48.16 203 VAL A N 1
ATOM 1486 C CA . VAL A 1 205 ? 45.509 212.728 27.517 1.00 48.73 203 VAL A CA 1
ATOM 1487 C C . VAL A 1 205 ? 45.799 214.030 28.237 1.00 51.16 203 VAL A C 1
ATOM 1488 O O . VAL A 1 205 ? 46.944 214.304 28.616 1.00 56.44 203 VAL A O 1
ATOM 1492 N N . ILE A 1 206 ? 44.769 214.857 28.385 1.00 46.94 204 ILE A N 1
ATOM 1493 C CA . ILE A 1 206 ? 44.904 216.073 29.181 1.00 49.90 204 ILE A CA 1
ATOM 1494 C C . ILE A 1 206 ? 43.995 215.722 30.351 1.00 49.47 204 ILE A C 1
ATOM 1495 O O . ILE A 1 206 ? 42.773 215.712 30.210 1.00 53.62 204 ILE A O 1
ATOM 1500 N N . PRO A 1 207 ? 44.587 215.400 31.509 1.00 44.05 205 PRO A N 1
ATOM 1501 C CA . PRO A 1 207 ? 43.905 215.011 32.750 1.00 46.99 205 PRO A CA 1
ATOM 1502 C C . PRO A 1 207 ? 42.950 215.956 33.479 1.00 51.91 205 PRO A C 1
ATOM 1503 O O . PRO A 1 207 ? 42.969 217.179 33.287 1.00 44.60 205 PRO A O 1
ATOM 1507 N N . ALA A 1 208 ? 42.112 215.346 34.321 1.00 53.26 206 ALA A N 1
ATOM 1508 C CA . ALA A 1 208 ? 41.162 216.075 35.171 1.00 57.64 206 ALA A CA 1
ATOM 1509 C C . ALA A 1 208 ? 41.461 215.791 36.649 1.00 58.07 206 ALA A C 1
ATOM 1510 O O . ALA A 1 208 ? 42.236 214.878 36.977 1.00 54.74 206 ALA A O 1
ATOM 1512 N N . SER A 1 209 ? 40.822 216.569 37.529 1.00 63.25 207 SER A N 1
ATOM 1513 C CA . SER A 1 209 ? 41.002 216.451 38.984 1.00 63.00 207 SER A CA 1
ATOM 1514 C C . SER A 1 209 ? 39.738 216.800 39.741 1.00 60.06 207 SER A C 1
ATOM 1515 O O . SER A 1 209 ? 38.827 217.387 39.177 1.00 61.13 207 SER A O 1
ATOM 1518 N N . ILE A 1 210 ? 39.686 216.437 41.020 1.00 62.99 208 ILE A N 1
ATOM 1519 C CA . ILE A 1 210 ? 38.528 216.745 41.870 1.00 65.10 208 ILE A CA 1
ATOM 1520 C C . ILE A 1 210 ? 38.424 218.261 41.934 1.00 61.67 208 ILE A C 1
ATOM 1521 O O . ILE A 1 210 ? 37.337 218.844 41.898 1.00 57.95 208 ILE A O 1
ATOM 1526 N N . ASP A 1 211 ? 39.597 218.873 42.038 1.00 60.73 209 ASP A N 1
ATOM 1527 C CA . ASP A 1 211 ? 39.760 220.305 42.131 1.00 62.52 209 ASP A CA 1
ATOM 1528 C C . ASP A 1 211 ? 39.149 221.072 40.977 1.00 68.42 209 ASP A C 1
ATOM 1529 O O . ASP A 1 211 ? 39.048 222.296 41.049 1.00 72.16 209 ASP A O 1
ATOM 1534 N N . ASP A 1 212 ? 38.750 220.379 39.911 1.00 67.78 210 ASP A N 1
ATOM 1535 C CA . ASP A 1 212 ? 38.131 221.073 38.787 1.00 62.15 210 ASP A CA 1
ATOM 1536 C C . ASP A 1 212 ? 36.723 221.449 39.203 1.00 60.46 210 ASP A C 1
ATOM 1537 O O . ASP A 1 212 ? 36.058 222.250 38.556 1.00 59.12 210 ASP A O 1
ATOM 1542 N N . GLY A 1 213 ? 36.273 220.876 40.307 1.00 61.50 211 GLY A N 1
ATOM 1543 C CA . GLY A 1 213 ? 34.942 221.194 40.783 1.00 67.66 211 GLY A CA 1
ATOM 1544 C C . GLY A 1 213 ? 34.821 222.653 41.185 1.00 64.77 211 GLY A C 1
ATOM 1545 O O . GLY A 1 213 ? 33.797 223.296 40.945 1.00 59.05 211 GLY A O 1
ATOM 1546 N N . PHE A 1 214 ? 35.876 223.173 41.802 1.00 65.39 212 PHE A N 1
ATOM 1547 C CA . PHE A 1 214 ? 35.893 224.568 42.232 1.00 71.31 212 PHE A CA 1
ATOM 1548 C C . PHE A 1 214 ? 35.920 225.516 41.032 1.00 71.16 212 PHE A C 1
ATOM 1549 O O . PHE A 1 214 ? 35.295 226.580 41.068 1.00 76.42 212 PHE A O 1
ATOM 1557 N N . VAL A 1 215 ? 36.633 225.115 39.972 1.00 67.29 213 VAL A N 1
ATOM 1558 C CA . VAL A 1 215 ? 36.744 225.915 38.757 1.00 56.36 213 VAL A CA 1
ATOM 1559 C C . VAL A 1 215 ? 35.430 225.892 37.990 1.00 60.15 213 VAL A C 1
ATOM 1560 O O . VAL A 1 215 ? 34.927 226.933 37.546 1.00 59.34 213 VAL A O 1
ATOM 1564 N N . ALA A 1 216 ? 34.869 224.704 37.831 1.00 59.75 214 ALA A N 1
ATOM 1565 C CA . ALA A 1 216 ? 33.603 224.575 37.134 1.00 64.54 214 ALA A CA 1
ATOM 1566 C C . ALA A 1 216 ? 32.560 225.439 37.823 1.00 71.13 214 ALA A C 1
ATOM 1567 O O . ALA A 1 216 ? 31.707 226.026 37.167 1.00 70.57 214 ALA A O 1
ATOM 1569 N N . SER A 1 217 ? 32.650 225.516 39.151 1.00 82.85 215 SER A N 1
ATOM 1570 C CA . SER A 1 217 ? 31.714 226.278 39.987 1.00 84.79 215 SER A CA 1
ATOM 1571 C C . SER A 1 217 ? 31.792 227.779 39.820 1.00 81.71 215 SER A C 1
ATOM 1572 O O . SER A 1 217 ? 30.761 228.439 39.684 1.00 78.29 215 SER A O 1
ATOM 1575 N N . GLN A 1 218 ? 33.010 228.309 39.851 1.00 79.49 216 GLN A N 1
ATOM 1576 C CA . GLN A 1 218 ? 33.229 229.738 39.690 1.00 85.43 216 GLN A CA 1
ATOM 1577 C C . GLN A 1 218 ? 33.807 230.039 38.284 1.00 82.83 216 GLN A C 1
ATOM 1578 O O . GLN A 1 218 ? 34.746 230.839 38.136 1.00 78.75 216 GLN A O 1
ATOM 1584 N N . TRP A 1 219 ? 33.234 229.405 37.257 1.00 76.32 217 TRP A N 1
ATOM 1585 C CA . TRP A 1 219 ? 33.721 229.581 35.889 1.00 70.85 217 TRP A CA 1
ATOM 1586 C C . TRP A 1 219 ? 33.638 231.001 35.329 1.00 68.30 217 TRP A C 1
ATOM 1587 O O . TRP A 1 219 ? 34.663 231.647 35.152 1.00 67.68 217 TRP A O 1
ATOM 1598 N N . ARG A 1 220 ? 32.431 231.484 35.046 1.00 69.66 218 ARG A N 1
ATOM 1599 C CA . ARG A 1 220 ? 32.270 232.828 34.486 1.00 72.66 218 ARG A CA 1
ATOM 1600 C C . ARG A 1 220 ? 33.068 233.874 35.248 1.00 71.96 218 ARG A C 1
ATOM 1601 O O . ARG A 1 220 ? 33.716 234.730 34.657 1.00 74.39 218 ARG A O 1
ATOM 1609 N N . GLU A 1 221 ? 33.011 233.798 36.568 1.00 72.84 219 GLU A N 1
ATOM 1610 C CA . GLU A 1 221 ? 33.728 234.719 37.422 1.00 70.10 219 GLU A CA 1
ATOM 1611 C C . GLU A 1 221 ? 35.213 234.629 37.115 1.00 65.38 219 GLU A C 1
ATOM 1612 O O . GLU A 1 221 ? 35.838 235.623 36.768 1.00 68.12 219 GLU A O 1
ATOM 1618 N N . LEU A 1 222 ? 35.777 233.430 37.239 1.00 64.87 220 LEU A N 1
ATOM 1619 C CA . LEU A 1 222 ? 37.201 233.201 36.957 1.00 60.53 220 LEU A CA 1
ATOM 1620 C C . LEU A 1 222 ? 37.568 233.597 35.516 1.00 56.26 220 LEU A C 1
ATOM 1621 O O . LEU A 1 222 ? 38.678 234.063 35.251 1.00 52.06 220 LEU A O 1
ATOM 1626 N N . VAL A 1 223 ? 36.633 233.389 34.591 1.00 50.36 221 VAL A N 1
ATOM 1627 C CA . VAL A 1 223 ? 36.850 233.707 33.189 1.00 51.95 221 VAL A CA 1
ATOM 1628 C C . VAL A 1 223 ? 37.043 235.187 33.077 1.00 56.90 221 VAL A C 1
ATOM 1629 O O . VAL A 1 223 ? 38.029 235.651 32.506 1.00 62.69 221 VAL A O 1
ATOM 1633 N N . GLU A 1 224 ? 36.089 235.931 33.625 1.00 60.28 222 GLU A N 1
ATOM 1634 C CA . GLU A 1 224 ? 36.143 237.382 33.583 1.00 60.17 222 GLU A CA 1
ATOM 1635 C C . GLU A 1 224 ? 37.377 237.977 34.218 1.00 59.93 222 GLU A C 1
ATOM 1636 O O . GLU A 1 224 ? 37.825 239.046 33.805 1.00 58.44 222 GLU A O 1
ATOM 1642 N N . GLU A 1 225 ? 37.941 237.271 35.195 1.00 61.00 223 GLU A N 1
ATOM 1643 C CA . GLU A 1 225 ? 39.135 237.747 35.885 1.00 71.72 223 GLU A CA 1
ATOM 1644 C C . GLU A 1 225 ? 40.451 237.373 35.212 1.00 74.55 223 GLU A C 1
ATOM 1645 O O . GLU A 1 225 ? 41.395 238.162 35.223 1.00 77.27 223 GLU A O 1
ATOM 1651 N N . HIS A 1 226 ? 40.525 236.186 34.620 1.00 77.61 224 HIS A N 1
ATOM 1652 C CA . HIS A 1 226 ? 41.765 235.751 33.980 1.00 74.83 224 HIS A CA 1
ATOM 1653 C C . HIS A 1 226 ? 41.765 235.768 32.464 1.00 71.86 224 HIS A C 1
ATOM 1654 O O . HIS A 1 226 ? 42.820 235.835 31.844 1.00 74.12 224 HIS A O 1
ATOM 1661 N N . LEU A 1 227 ? 40.591 235.683 31.860 1.00 69.67 225 LEU A N 1
ATOM 1662 C CA . LEU A 1 227 ? 40.511 235.666 30.406 1.00 67.31 225 LEU A CA 1
ATOM 1663 C C . LEU A 1 227 ? 39.586 236.781 29.906 1.00 66.76 225 LEU A C 1
ATOM 1664 O O . LEU A 1 227 ? 38.598 236.531 29.212 1.00 62.61 225 LEU A O 1
ATOM 1669 N N . PRO A 1 228 ? 39.924 238.041 30.237 1.00 67.27 226 PRO A N 1
ATOM 1670 C CA . PRO A 1 228 ? 39.124 239.201 29.834 1.00 62.90 226 PRO A CA 1
ATOM 1671 C C . PRO A 1 228 ? 38.809 239.293 28.348 1.00 60.98 226 PRO A C 1
ATOM 1672 O O . PRO A 1 228 ? 39.700 239.167 27.510 1.00 64.56 226 PRO A O 1
ATOM 1676 N N . GLY A 1 229 ? 37.537 239.511 28.023 1.00 58.21 227 GLY A N 1
ATOM 1677 C CA . GLY A 1 229 ? 37.157 239.651 26.626 1.00 60.83 227 GLY A CA 1
ATOM 1678 C C . GLY A 1 229 ? 36.927 238.371 25.846 1.00 62.26 227 GLY A C 1
ATOM 1679 O O . GLY A 1 229 ? 36.512 238.414 24.680 1.00 61.32 227 GLY A O 1
ATOM 1680 N N . GLN A 1 230 ? 37.219 237.235 26.478 1.00 60.45 228 GLN A N 1
ATOM 1681 C CA . GLN A 1 230 ? 37.014 235.922 25.867 1.00 52.64 228 GLN A CA 1
ATOM 1682 C C . GLN A 1 230 ? 35.630 235.402 26.250 1.00 51.01 228 GLN A C 1
ATOM 1683 O O . GLN A 1 230 ? 35.207 235.550 27.398 1.00 51.27 228 GLN A O 1
ATOM 1689 N N . ASN A 1 231 ? 34.932 234.793 25.297 1.00 52.93 229 ASN A N 1
ATOM 1690 C CA . ASN A 1 231 ? 33.608 234.219 25.551 1.00 49.66 229 ASN A CA 1
ATOM 1691 C C . ASN A 1 231 ? 33.757 232.981 26.465 1.00 49.52 229 ASN A C 1
ATOM 1692 O O . ASN A 1 231 ? 34.589 232.107 26.229 1.00 47.75 229 ASN A O 1
ATOM 1697 N N . GLN A 1 232 ? 32.964 232.921 27.528 1.00 53.18 230 GLN A N 1
ATOM 1698 C CA . GLN A 1 232 ? 33.025 231.813 28.484 1.00 57.20 230 GLN A CA 1
ATOM 1699 C C . GLN A 1 232 ? 32.728 230.408 27.943 1.00 55.38 230 GLN A C 1
ATOM 1700 O O . GLN A 1 232 ? 33.002 229.423 28.606 1.00 57.51 230 GLN A O 1
ATOM 1706 N N . TYR A 1 233 ? 32.155 230.312 26.752 1.00 56.97 231 TYR A N 1
ATOM 1707 C CA . TYR A 1 233 ? 31.868 229.015 26.140 1.00 56.01 231 TYR A CA 1
ATOM 1708 C C . TYR A 1 233 ? 32.747 228.684 24.908 1.00 56.91 231 TYR A C 1
ATOM 1709 O O . TYR A 1 233 ? 32.585 227.628 24.287 1.00 55.35 231 TYR A O 1
ATOM 1718 N N . GLU A 1 234 ? 33.680 229.569 24.559 1.00 47.90 232 GLU A N 1
ATOM 1719 C CA . GLU A 1 234 ? 34.549 229.295 23.427 1.00 42.10 232 GLU A CA 1
ATOM 1720 C C . GLU A 1 234 ? 35.924 229.033 23.954 1.00 43.24 232 GLU A C 1
ATOM 1721 O O . GLU A 1 234 ? 36.879 228.890 23.182 1.00 40.38 232 GLU A O 1
ATOM 1727 N N . ILE A 1 235 ? 36.040 228.959 25.274 1.00 40.33 233 ILE A N 1
ATOM 1728 C CA . ILE A 1 235 ? 37.360 228.755 25.870 1.00 43.74 233 ILE A CA 1
ATOM 1729 C C . ILE A 1 235 ? 38.019 227.391 25.648 1.00 43.92 233 ILE A C 1
ATOM 1730 O O . ILE A 1 235 ? 39.237 227.311 25.627 1.00 46.37 233 ILE A O 1
ATOM 1735 N N . LEU A 1 236 ? 37.227 226.330 25.488 1.00 45.37 234 LEU A N 1
ATOM 1736 C CA . LEU A 1 236 ? 37.784 225.000 25.235 1.00 44.81 234 LEU A CA 1
ATOM 1737 C C . LEU A 1 236 ? 38.385 225.043 23.834 1.00 45.22 234 LEU A C 1
ATOM 1738 O O . LEU A 1 236 ? 39.502 224.593 23.637 1.00 46.61 234 LEU A O 1
ATOM 1743 N N . ARG A 1 237 ? 37.629 225.586 22.875 1.00 41.21 235 ARG A N 1
ATOM 1744 C CA . ARG A 1 237 ? 38.070 225.699 21.490 1.00 43.16 235 ARG A CA 1
ATOM 1745 C C . ARG A 1 237 ? 39.274 226.624 21.360 1.00 47.90 235 ARG A C 1
ATOM 1746 O O . ARG A 1 237 ? 40.302 226.268 20.766 1.00 44.97 235 ARG A O 1
ATOM 1754 N N . ARG A 1 238 ? 39.118 227.816 21.931 1.00 48.44 236 ARG A N 1
ATOM 1755 C CA . ARG A 1 238 ? 40.126 228.874 21.887 1.00 43.78 236 ARG A CA 1
ATOM 1756 C C . ARG A 1 238 ? 41.471 228.492 22.462 1.00 42.85 236 ARG A C 1
ATOM 1757 O O . ARG A 1 238 ? 42.482 228.508 21.770 1.00 44.63 236 ARG A O 1
ATOM 1765 N N . ASN A 1 239 ? 41.477 228.083 23.720 1.00 42.31 237 ASN A N 1
ATOM 1766 C CA . ASN A 1 239 ? 42.710 227.796 24.414 1.00 46.52 237 ASN A CA 1
ATOM 1767 C C . ASN A 1 239 ? 43.289 226.404 24.359 1.00 50.27 237 ASN A C 1
ATOM 1768 O O . ASN A 1 239 ? 44.415 226.166 24.826 1.00 46.52 237 ASN A O 1
ATOM 1773 N N . ILE A 1 240 ? 42.569 225.462 23.768 1.00 50.65 238 ILE A N 1
ATOM 1774 C CA . ILE A 1 240 ? 43.186 224.136 23.639 1.00 50.23 238 ILE A CA 1
ATOM 1775 C C . ILE A 1 240 ? 43.044 223.567 22.215 1.00 49.34 238 ILE A C 1
ATOM 1776 O O . ILE A 1 240 ? 44.019 223.515 21.467 1.00 52.27 238 ILE A O 1
ATOM 1781 N N . ILE A 1 241 ? 41.837 223.182 21.827 1.00 42.19 239 ILE A N 1
ATOM 1782 C CA . ILE A 1 241 ? 41.581 222.649 20.503 1.00 37.43 239 ILE A CA 1
ATOM 1783 C C . ILE A 1 241 ? 42.363 223.386 19.406 1.00 43.15 239 ILE A C 1
ATOM 1784 O O . ILE A 1 241 ? 43.204 222.779 18.700 1.00 34.49 239 ILE A O 1
ATOM 1789 N N . ASP A 1 242 ? 42.095 224.695 19.274 1.00 40.77 240 ASP A N 1
ATOM 1790 C CA . ASP A 1 242 ? 42.748 225.500 18.235 1.00 36.32 240 ASP A CA 1
ATOM 1791 C C . ASP A 1 242 ? 44.245 225.537 18.340 1.00 38.94 240 ASP A C 1
ATOM 1792 O O . ASP A 1 242 ? 44.913 225.742 17.328 1.00 43.67 240 ASP A O 1
ATOM 1797 N N . ARG A 1 243 ? 44.807 225.350 19.530 1.00 34.13 241 ARG A N 1
ATOM 1798 C CA . ARG A 1 243 ? 46.259 225.403 19.660 1.00 41.22 241 ARG A CA 1
ATOM 1799 C C . ARG A 1 243 ? 46.943 224.070 19.501 1.00 42.40 241 ARG A C 1
ATOM 1800 O O . ARG A 1 243 ? 48.161 223.986 19.515 1.00 48.46 241 ARG A O 1
ATOM 1808 N N . VAL A 1 244 ? 46.143 223.017 19.382 1.00 51.05 242 VAL A N 1
ATOM 1809 C CA . VAL A 1 244 ? 46.699 221.682 19.196 1.00 47.83 242 VAL A CA 1
ATOM 1810 C C . VAL A 1 244 ? 46.044 221.117 17.958 1.00 47.20 242 VAL A C 1
ATOM 1811 O O . VAL A 1 244 ? 46.104 219.914 17.711 1.00 49.42 242 VAL A O 1
ATOM 1815 N N . ALA A 1 245 ? 45.443 222.002 17.161 1.00 48.20 243 ALA A N 1
ATOM 1816 C CA . ALA A 1 245 ? 44.742 221.605 15.942 1.00 52.33 243 ALA A CA 1
ATOM 1817 C C . ALA A 1 245 ? 45.515 220.820 14.892 1.00 53.33 243 ALA A C 1
ATOM 1818 O O . ALA A 1 245 ? 44.977 219.894 14.319 1.00 58.35 243 ALA A O 1
ATOM 1820 N N . ASP A 1 246 ? 46.777 221.138 14.640 1.00 54.74 244 ASP A N 1
ATOM 1821 C CA . ASP A 1 246 ? 47.466 220.371 13.612 1.00 47.15 244 ASP A CA 1
ATOM 1822 C C . ASP A 1 246 ? 48.121 219.140 14.193 1.00 45.80 244 ASP A C 1
ATOM 1823 O O . ASP A 1 246 ? 48.766 218.377 13.503 1.00 51.69 244 ASP A O 1
ATOM 1828 N N . ASP A 1 247 ? 47.896 218.897 15.466 1.00 48.94 245 ASP A N 1
ATOM 1829 C CA . ASP A 1 247 ? 48.549 217.767 16.085 1.00 51.08 245 ASP A CA 1
ATOM 1830 C C . ASP A 1 247 ? 47.753 216.499 16.258 1.00 49.37 245 ASP A C 1
ATOM 1831 O O . ASP A 1 247 ? 48.329 215.446 16.531 1.00 43.15 245 ASP A O 1
ATOM 1836 N N . TYR A 1 248 ? 46.444 216.585 16.070 1.00 42.37 246 TYR A N 1
ATOM 1837 C CA . TYR A 1 248 ? 45.609 215.421 16.278 1.00 39.43 246 TYR A CA 1
ATOM 1838 C C . TYR A 1 248 ? 44.492 215.261 15.248 1.00 43.90 246 TYR A C 1
ATOM 1839 O O . TYR A 1 248 ? 43.826 216.240 14.834 1.00 37.35 246 TYR A O 1
ATOM 1848 N N . ASP A 1 249 ? 44.267 214.009 14.862 1.00 44.88 247 ASP A N 1
ATOM 1849 C CA . ASP A 1 249 ? 43.221 213.691 13.898 1.00 48.36 247 ASP A CA 1
ATOM 1850 C C . ASP A 1 249 ? 41.848 213.737 14.572 1.00 47.31 247 ASP A C 1
ATOM 1851 O O . ASP A 1 249 ? 40.889 214.354 14.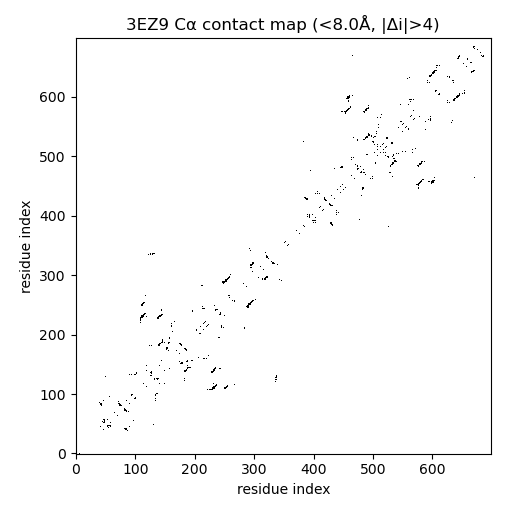045 1.00 42.36 247 ASP A O 1
ATOM 1856 N N . PHE A 1 250 ? 41.782 213.097 15.742 1.00 39.26 248 PHE A N 1
ATOM 1857 C CA . PHE A 1 250 ? 40.576 213.044 16.561 1.00 36.31 248 PHE A CA 1
ATOM 1858 C C . PHE A 1 250 ? 40.866 213.630 17.931 1.00 38.08 248 PHE A C 1
ATOM 1859 O O . PHE A 1 250 ? 41.951 213.470 18.513 1.00 31.48 248 PHE A O 1
ATOM 1867 N N . ILE A 1 251 ? 39.877 214.312 18.459 1.00 37.84 249 ILE A N 1
ATOM 1868 C CA . ILE A 1 251 ? 40.014 214.851 19.782 1.00 37.25 249 ILE A CA 1
ATOM 1869 C C . ILE A 1 251 ? 38.726 214.509 20.521 1.00 37.50 249 ILE A C 1
ATOM 1870 O O . ILE A 1 251 ? 37.655 215.018 20.152 1.00 33.39 249 ILE A O 1
ATOM 1875 N N . PHE A 1 252 ? 38.822 213.633 21.525 1.00 31.80 250 PHE A N 1
ATOM 1876 C CA . PHE A 1 252 ? 37.639 213.256 22.318 1.00 41.07 250 PHE A CA 1
ATOM 1877 C C . PHE A 1 252 ? 37.555 214.134 23.569 1.00 36.17 250 PHE A C 1
ATOM 1878 O O . PHE A 1 252 ? 38.553 214.338 24.252 1.00 34.60 250 PHE A O 1
ATOM 1886 N N . ILE A 1 253 ? 36.362 214.652 23.845 1.00 33.82 251 ILE A N 1
ATOM 1887 C CA . ILE A 1 253 ? 36.084 215.501 25.014 1.00 34.87 251 ILE A CA 1
ATOM 1888 C C . ILE A 1 253 ? 35.332 214.645 26.057 1.00 34.12 251 ILE A C 1
ATOM 1889 O O . ILE A 1 253 ? 34.259 214.146 25.782 1.00 36.27 251 ILE A O 1
ATOM 1894 N N . ASP A 1 254 ? 35.875 214.477 27.252 1.00 45.13 252 ASP A N 1
ATOM 1895 C CA . ASP A 1 254 ? 35.197 213.684 28.299 1.00 51.98 252 ASP A CA 1
ATOM 1896 C C . ASP A 1 254 ? 34.704 214.610 29.411 1.00 50.32 252 ASP A C 1
ATOM 1897 O O . ASP A 1 254 ? 35.485 215.316 30.016 1.00 54.90 252 ASP A O 1
ATOM 1902 N N . THR A 1 255 ? 33.406 214.622 29.667 1.00 60.39 253 THR A N 1
ATOM 1903 C CA . THR A 1 255 ? 32.837 215.485 30.713 1.00 59.06 253 THR A CA 1
ATOM 1904 C C . THR A 1 255 ? 31.803 214.725 31.533 1.00 63.42 253 THR A C 1
ATOM 1905 O O . THR A 1 255 ? 31.355 213.636 31.147 1.00 59.06 253 THR A O 1
ATOM 1909 N N . GLY A 1 256 ? 31.420 215.320 32.655 1.00 68.25 254 GLY A N 1
ATOM 1910 C CA . GLY A 1 256 ? 30.413 214.707 33.498 1.00 72.71 254 GLY A CA 1
ATOM 1911 C C . GLY A 1 256 ? 29.049 215.031 32.925 1.00 76.20 254 GLY A C 1
ATOM 1912 O O . GLY A 1 256 ? 28.965 215.691 31.896 1.00 73.41 254 GLY A O 1
ATOM 1913 N N . PRO A 1 257 ? 27.963 214.548 33.517 1.00 85.84 255 PRO A N 1
ATOM 1914 C CA . PRO A 1 257 ? 26.581 214.796 33.069 1.00 91.59 255 PRO A CA 1
ATOM 1915 C C . PRO A 1 257 ? 26.101 216.152 33.619 1.00 96.97 255 PRO A C 1
ATOM 1916 O O . PRO A 1 257 ? 25.516 217.013 32.965 1.00 99.84 255 PRO A O 1
ATOM 1920 N N . HIS A 1 258 ? 26.346 216.240 34.907 1.00 104.24 256 HIS A N 1
ATOM 1921 C CA . HIS A 1 258 ? 26.043 217.319 35.804 1.00 113.16 256 HIS A CA 1
ATOM 1922 C C . HIS A 1 258 ? 26.540 218.727 35.500 1.00 114.17 256 HIS A C 1
ATOM 1923 O O . HIS A 1 258 ? 25.795 219.727 35.574 1.00 121.37 256 HIS A O 1
ATOM 1930 N N . LEU A 1 259 ? 27.813 218.752 35.134 1.00 115.21 257 LEU A N 1
ATOM 1931 C CA . LEU A 1 259 ? 28.522 220.013 34.871 1.00 111.79 257 LEU A CA 1
ATOM 1932 C C . LEU A 1 259 ? 27.808 220.772 33.786 1.00 105.76 257 LEU A C 1
ATOM 1933 O O . LEU A 1 259 ? 26.985 220.170 33.087 1.00 105.15 257 LEU A O 1
ATOM 1938 N N . ASP A 1 260 ? 28.005 222.088 33.726 1.00 92.96 258 ASP A N 1
ATOM 1939 C CA . ASP A 1 260 ? 27.352 222.825 32.681 1.00 84.41 258 ASP A CA 1
ATOM 1940 C C . ASP A 1 260 ? 28.324 223.738 31.976 1.00 76.62 258 ASP A C 1
ATOM 1941 O O . ASP A 1 260 ? 28.349 223.757 30.761 1.00 78.05 258 ASP A O 1
ATOM 1946 N N . PRO A 1 261 ? 29.127 224.512 32.715 1.00 68.93 259 PRO A N 1
ATOM 1947 C CA . PRO A 1 261 ? 30.051 225.341 31.949 1.00 65.84 259 PRO A CA 1
ATOM 1948 C C . PRO A 1 261 ? 31.006 224.417 31.179 1.00 61.73 259 PRO A C 1
ATOM 1949 O O . PRO A 1 261 ? 31.143 224.525 29.968 1.00 64.63 259 PRO A O 1
ATOM 1953 N N . PHE A 1 262 ? 31.676 223.501 31.872 1.00 56.32 260 PHE A N 1
ATOM 1954 C CA . PHE A 1 262 ? 32.567 222.552 31.206 1.00 50.98 260 PHE A CA 1
ATOM 1955 C C . PHE A 1 262 ? 31.804 221.727 30.159 1.00 57.51 260 PHE A C 1
ATOM 1956 O O . PHE A 1 262 ? 32.343 221.373 29.131 1.00 65.31 260 PHE A O 1
ATOM 1964 N N . LEU A 1 263 ? 30.543 221.406 30.430 1.00 59.85 261 LEU A N 1
ATOM 1965 C CA . LEU A 1 263 ? 29.716 220.605 29.507 1.00 53.49 261 LEU A CA 1
ATOM 1966 C C . LEU A 1 263 ? 29.294 221.426 28.294 1.00 54.27 261 LEU A C 1
ATOM 1967 O O . LEU A 1 263 ? 29.087 220.895 27.213 1.00 58.79 261 LEU A O 1
ATOM 1972 N N . LEU A 1 264 ? 29.166 222.729 28.487 1.00 54.31 262 LEU A N 1
ATOM 1973 C CA . LEU A 1 264 ? 28.780 223.624 27.418 1.00 49.80 262 LEU A CA 1
ATOM 1974 C C . LEU A 1 264 ? 29.984 223.921 26.523 1.00 55.54 262 LEU A C 1
ATOM 1975 O O . LEU A 1 264 ? 29.850 224.138 25.314 1.00 51.39 262 LEU A O 1
ATOM 1980 N N . ASN A 1 265 ? 31.165 223.942 27.125 1.00 56.18 263 ASN A N 1
ATOM 1981 C CA . ASN A 1 265 ? 32.360 224.189 26.360 1.00 58.47 263 ASN A CA 1
ATOM 1982 C C . ASN A 1 265 ? 32.555 223.020 25.404 1.00 62.83 263 ASN A C 1
ATOM 1983 O O . ASN A 1 265 ? 32.958 223.210 24.253 1.00 72.61 263 ASN A O 1
ATOM 1988 N N . GLY A 1 266 ? 32.237 221.813 25.859 1.00 58.42 264 GLY A N 1
ATOM 1989 C CA . GLY A 1 266 ? 32.391 220.660 24.997 1.00 56.22 264 GLY A CA 1
ATOM 1990 C C . GLY A 1 266 ? 31.402 220.683 23.845 1.00 59.41 264 GLY A C 1
ATOM 1991 O O . GLY A 1 266 ? 31.725 220.356 22.714 1.00 63.51 264 GLY A O 1
ATOM 1992 N N . LEU A 1 267 ? 30.176 221.083 24.124 1.00 59.75 265 LEU A N 1
ATOM 1993 C CA . LEU A 1 267 ? 29.170 221.116 23.090 1.00 56.64 265 LEU A CA 1
ATOM 1994 C C . LEU A 1 267 ? 29.405 222.192 22.052 1.00 55.91 265 LEU A C 1
ATOM 1995 O O . LEU A 1 267 ? 28.885 222.107 20.944 1.00 65.87 265 LEU A O 1
ATOM 2000 N N . ALA A 1 268 ? 30.176 223.212 22.398 1.00 57.66 266 ALA A N 1
ATOM 2001 C CA . ALA A 1 268 ? 30.410 224.309 21.457 1.00 54.66 266 ALA A CA 1
ATOM 2002 C C . ALA A 1 268 ? 31.667 224.101 20.637 1.00 57.20 266 ALA A C 1
ATOM 2003 O O . ALA A 1 268 ? 31.838 224.722 19.582 1.00 59.74 266 ALA A O 1
ATOM 2005 N N . ALA A 1 269 ? 32.535 223.215 21.120 1.00 49.15 267 ALA A N 1
ATOM 2006 C CA . ALA A 1 269 ? 33.791 222.945 20.452 1.00 45.24 267 ALA A CA 1
ATOM 2007 C C . ALA A 1 269 ? 33.827 221.619 19.704 1.00 51.35 267 ALA A C 1
ATOM 2008 O O . ALA A 1 269 ? 34.827 221.312 19.029 1.00 54.50 267 ALA A O 1
ATOM 2010 N N . SER A 1 270 ? 32.749 220.841 19.801 1.00 45.32 268 SER A N 1
ATOM 2011 C CA . SER A 1 270 ? 32.712 219.538 19.142 1.00 47.03 268 SER A CA 1
ATOM 2012 C C . SER A 1 270 ? 31.990 219.509 17.802 1.00 48.74 268 SER A C 1
ATOM 2013 O O . SER A 1 270 ? 31.117 220.330 17.541 1.00 49.35 268 SER A O 1
ATOM 2016 N N . ASP A 1 271 ? 32.372 218.546 16.964 1.00 45.01 269 ASP A N 1
ATOM 2017 C CA . ASP A 1 271 ? 31.785 218.377 15.638 1.00 48.71 269 ASP A CA 1
ATOM 2018 C C . ASP A 1 271 ? 30.737 217.271 15.643 1.00 47.48 269 ASP A C 1
ATOM 2019 O O . ASP A 1 271 ? 29.700 217.347 14.960 1.00 41.88 269 ASP A O 1
ATOM 2024 N N . LEU A 1 272 ? 31.022 216.247 16.438 1.00 46.56 270 LEU A N 1
ATOM 2025 C CA . LEU A 1 272 ? 30.154 215.098 16.543 1.00 43.62 270 LEU A CA 1
ATOM 2026 C C . LEU A 1 272 ? 29.844 214.673 17.966 1.00 51.78 270 LEU A C 1
ATOM 2027 O O . LEU A 1 272 ? 30.736 214.557 18.815 1.00 56.59 270 LEU A O 1
ATOM 2032 N N . LEU A 1 273 ? 28.561 214.422 18.201 1.00 53.23 271 LEU A N 1
ATOM 2033 C CA . LEU A 1 273 ? 28.070 213.961 19.489 1.00 56.10 271 LEU A CA 1
ATOM 2034 C C . LEU A 1 273 ? 28.083 212.430 19.400 1.00 56.11 271 LEU A C 1
ATOM 2035 O O . LEU A 1 273 ? 27.488 211.867 18.475 1.00 50.78 271 LEU A O 1
ATOM 2040 N N . LEU A 1 274 ? 28.775 211.776 20.336 1.00 56.43 272 LEU A N 1
ATOM 2041 C CA . LEU A 1 274 ? 28.860 210.311 20.382 1.00 54.84 272 LEU A CA 1
ATOM 2042 C C . LEU A 1 274 ? 28.123 209.872 21.645 1.00 59.32 272 LEU A C 1
ATOM 2043 O O . LEU A 1 274 ? 28.613 210.068 22.768 1.00 58.24 272 LEU A O 1
ATOM 2048 N N . THR A 1 275 ? 26.948 209.278 21.460 1.00 62.16 273 THR A N 1
ATOM 2049 C CA . THR A 1 275 ? 26.139 208.861 22.597 1.00 64.36 273 THR A CA 1
ATOM 2050 C C . THR A 1 275 ? 26.061 207.367 22.776 1.00 72.12 273 THR A C 1
ATOM 2051 O O . THR A 1 275 ? 25.474 206.663 21.952 1.00 77.69 273 THR A O 1
ATOM 2055 N N . PRO A 1 276 ? 26.689 206.851 23.841 1.00 76.83 274 PRO A N 1
ATOM 2056 C CA . PRO A 1 276 ? 26.650 205.411 24.113 1.00 76.97 274 PRO A CA 1
ATOM 2057 C C . PRO A 1 276 ? 25.361 205.171 24.914 1.00 73.46 274 PRO A C 1
ATOM 2058 O O . PRO A 1 276 ? 25.112 205.850 25.904 1.00 71.40 274 PRO A O 1
ATOM 2062 N N . THR A 1 277 ? 24.535 204.232 24.457 1.00 80.80 275 THR A N 1
ATOM 2063 C CA . THR A 1 277 ? 23.240 203.930 25.090 1.00 80.97 275 THR A CA 1
ATOM 2064 C C . THR A 1 277 ? 23.218 202.581 25.803 1.00 79.18 275 THR A C 1
ATOM 2065 O O . THR A 1 277 ? 23.318 201.534 25.162 1.00 74.26 275 THR A O 1
ATOM 2069 N N . PRO A 1 278 ? 23.063 202.593 27.137 1.00 83.37 276 PRO A N 1
ATOM 2070 C CA . PRO A 1 278 ? 23.021 201.408 28.005 1.00 86.30 276 PRO A CA 1
ATOM 2071 C C . PRO A 1 278 ? 21.796 200.505 27.839 1.00 88.94 276 PRO A C 1
ATOM 2072 O O . PRO A 1 278 ? 20.663 200.985 27.720 1.00 87.92 276 PRO A O 1
ATOM 2076 N N . PRO A 1 279 ? 22.013 199.176 27.853 1.00 90.08 277 PRO A N 1
ATOM 2077 C CA . PRO A 1 279 ? 20.962 198.156 27.710 1.00 91.53 277 PRO A CA 1
ATOM 2078 C C . PRO A 1 279 ? 19.892 198.099 28.837 1.00 89.41 277 PRO A C 1
ATOM 2079 O O . PRO A 1 279 ? 18.704 197.894 28.571 1.00 86.68 277 PRO A O 1
ATOM 2083 N N . ALA A 1 280 ? 20.311 198.281 30.085 1.00 89.70 278 ALA A N 1
ATOM 2084 C CA . ALA A 1 280 ? 19.387 198.261 31.221 1.00 95.43 278 ALA A CA 1
ATOM 2085 C C . ALA A 1 280 ? 18.215 199.218 31.032 1.00 100.72 278 ALA A C 1
ATOM 2086 O O . ALA A 1 280 ? 18.423 200.416 30.866 1.00 103.28 278 ALA A O 1
ATOM 2088 N N . GLN A 1 281 ? 16.987 198.700 31.075 1.00 107.31 279 GLN A N 1
ATOM 2089 C CA . GLN A 1 281 ? 15.788 199.536 30.923 1.00 111.19 279 GLN A CA 1
ATOM 2090 C C . GLN A 1 281 ? 15.812 200.689 31.934 1.00 111.84 279 GLN A C 1
ATOM 2091 O O . GLN A 1 281 ? 15.105 201.691 31.789 1.00 107.61 279 GLN A O 1
ATOM 2097 N N . VAL A 1 282 ? 16.635 200.534 32.963 1.00 112.13 280 VAL A N 1
ATOM 2098 C CA . VAL A 1 282 ? 16.769 201.548 33.995 1.00 109.63 280 VAL A CA 1
ATOM 2099 C C . VAL A 1 282 ? 17.568 202.737 33.459 1.00 110.47 280 VAL A C 1
ATOM 2100 O O . VAL A 1 282 ? 17.120 203.883 33.561 1.00 110.23 280 VAL A O 1
ATOM 2104 N N . ASP A 1 283 ? 18.741 202.445 32.883 1.00 105.74 281 ASP A N 1
ATOM 2105 C CA . ASP A 1 283 ? 19.653 203.455 32.341 1.00 97.42 281 ASP A CA 1
ATOM 2106 C C . ASP A 1 283 ? 19.196 204.020 31.015 1.00 95.29 281 ASP A C 1
ATOM 2107 O O . ASP A 1 283 ? 19.461 205.171 30.696 1.00 93.90 281 ASP A O 1
ATOM 2112 N N . PHE A 1 284 ? 18.525 203.191 30.232 1.00 95.63 282 PHE A N 1
ATOM 2113 C CA . PHE A 1 284 ? 18.028 203.611 28.935 1.00 97.11 282 PHE A CA 1
ATOM 2114 C C . PHE A 1 284 ? 17.144 204.850 29.077 1.00 97.80 282 PHE A C 1
ATOM 2115 O O . PHE A 1 284 ? 17.081 205.678 28.172 1.00 100.04 282 PHE A O 1
ATOM 2123 N N . HIS A 1 285 ? 16.460 204.982 30.209 1.00 99.97 283 HIS A N 1
ATOM 2124 C CA . HIS A 1 285 ? 15.593 206.136 30.424 1.00 100.83 283 HIS A CA 1
ATOM 2125 C C . HIS A 1 285 ? 16.386 207.364 30.834 1.00 95.15 283 HIS A C 1
ATOM 2126 O O . HIS A 1 285 ? 15.991 208.483 30.526 1.00 92.86 283 HIS A O 1
ATOM 2133 N N . SER A 1 286 ? 17.494 207.150 31.537 1.00 90.24 284 SER A N 1
ATOM 2134 C CA . SER A 1 286 ? 18.357 208.240 31.975 1.00 89.05 284 SER A CA 1
ATOM 2135 C C . SER A 1 286 ? 18.901 208.920 30.733 1.00 88.28 284 SER A C 1
ATOM 2136 O O . SER A 1 286 ? 18.857 210.143 30.598 1.00 88.35 284 SER A O 1
ATOM 2139 N N . THR A 1 287 ? 19.425 208.105 29.828 1.00 85.16 285 THR A N 1
ATOM 2140 C CA . THR A 1 287 ? 19.975 208.603 28.584 1.00 82.44 285 THR A CA 1
ATOM 2141 C C . THR A 1 287 ? 18.880 209.335 27.828 1.00 79.18 285 THR A C 1
ATOM 2142 O O . THR A 1 287 ? 19.086 210.452 27.363 1.00 86.19 285 THR A O 1
ATOM 2146 N N . LEU A 1 288 ? 17.711 208.715 27.712 1.00 74.27 286 LEU A N 1
ATOM 2147 C CA . LEU A 1 288 ? 16.590 209.344 27.016 1.00 74.16 286 LEU A CA 1
ATOM 2148 C C . LEU A 1 288 ? 16.245 210.718 27.589 1.00 75.39 286 LEU A C 1
ATOM 2149 O O . LEU A 1 288 ? 15.974 211.664 26.843 1.00 74.75 286 LEU A O 1
ATOM 2154 N N . LYS A 1 289 ? 16.241 210.829 28.913 1.00 76.91 287 LYS A N 1
ATOM 2155 C CA . LYS A 1 289 ? 15.955 212.110 29.542 1.00 75.87 287 LYS A CA 1
ATOM 2156 C C . LYS A 1 289 ? 17.103 213.076 29.222 1.00 71.26 287 LYS A C 1
ATOM 2157 O O . LYS A 1 289 ? 16.875 214.249 28.903 1.00 61.58 287 LYS A O 1
ATOM 2163 N N . TYR A 1 290 ? 18.336 212.577 29.297 1.00 64.34 288 TYR A N 1
ATOM 2164 C CA . TYR A 1 290 ? 19.482 213.417 29.004 1.00 61.47 288 TYR A CA 1
ATOM 2165 C C . TYR A 1 290 ? 19.356 213.957 27.594 1.00 63.30 288 TYR A C 1
ATOM 2166 O O . TYR A 1 290 ? 19.359 215.169 27.384 1.00 63.25 288 TYR A O 1
ATOM 2175 N N . LEU A 1 291 ? 19.226 213.059 26.626 1.00 58.21 289 LEU A N 1
ATOM 2176 C CA . LEU A 1 291 ? 19.104 213.495 25.250 1.00 61.87 289 LEU A CA 1
ATOM 2177 C C . LEU A 1 291 ? 17.955 214.463 25.084 1.00 62.13 289 LEU A C 1
ATOM 2178 O O . LEU A 1 291 ? 17.998 215.347 24.238 1.00 70.04 289 LEU A O 1
ATOM 2183 N N . THR A 1 292 ? 16.922 214.323 25.896 1.00 62.78 290 THR A N 1
ATOM 2184 C CA . THR A 1 292 ? 15.782 215.197 25.712 1.00 61.53 290 THR A CA 1
ATOM 2185 C C . THR A 1 292 ? 16.051 216.619 26.137 1.00 57.21 290 THR A C 1
ATOM 2186 O O . THR A 1 292 ? 15.280 217.522 25.817 1.00 56.85 290 THR A O 1
ATOM 2190 N N . ARG A 1 293 ? 17.176 216.811 26.818 1.00 57.25 291 ARG A N 1
ATOM 2191 C CA . ARG A 1 293 ? 17.578 218.118 27.331 1.00 57.41 291 ARG A CA 1
ATOM 2192 C C . ARG A 1 293 ? 18.684 218.844 26.578 1.00 59.69 291 ARG A C 1
ATOM 2193 O O . ARG A 1 293 ? 18.994 219.976 26.926 1.00 63.40 291 ARG A O 1
ATOM 2201 N N . LEU A 1 294 ? 19.292 218.218 25.574 1.00 52.62 292 LEU A N 1
ATOM 2202 C CA . LEU A 1 294 ? 20.368 218.880 24.860 1.00 45.14 292 LEU A CA 1
ATOM 2203 C C . LEU A 1 294 ? 19.907 220.133 24.142 1.00 48.50 292 LEU A C 1
ATOM 2204 O O . LEU A 1 294 ? 20.599 221.150 24.119 1.00 51.93 292 LEU A O 1
ATOM 2209 N N . PRO A 1 295 ? 18.722 220.093 23.543 1.00 47.14 293 PRO A N 1
ATOM 2210 C CA . PRO A 1 295 ? 18.368 221.346 22.868 1.00 45.60 293 PRO A CA 1
ATOM 2211 C C . PRO A 1 295 ? 18.489 222.588 23.746 1.00 48.30 293 PRO A C 1
ATOM 2212 O O . PRO A 1 295 ? 19.092 223.562 23.333 1.00 50.25 293 PRO A O 1
ATOM 2216 N N . GLU A 1 296 ? 17.949 222.544 24.962 1.00 50.68 294 GLU A N 1
ATOM 2217 C CA . GLU A 1 296 ? 17.997 223.691 25.857 1.00 52.97 294 GLU A CA 1
ATOM 2218 C C . GLU A 1 296 ? 19.444 224.094 26.109 1.00 58.99 294 GLU A C 1
ATOM 2219 O O . GLU A 1 296 ? 19.773 225.284 26.209 1.00 59.17 294 GLU A O 1
ATOM 2225 N N . MET A 1 297 ? 20.316 223.097 26.180 1.00 58.02 295 MET A N 1
ATOM 2226 C CA . MET A 1 297 ? 21.730 223.353 26.388 1.00 61.73 295 MET A CA 1
ATOM 2227 C C . MET A 1 297 ? 22.370 224.069 25.197 1.00 61.94 295 MET A C 1
ATOM 2228 O O . MET A 1 297 ? 23.262 224.898 25.362 1.00 66.27 295 MET A O 1
ATOM 2233 N N . LEU A 1 298 ? 21.931 223.758 23.992 1.00 56.24 296 LEU A N 1
ATOM 2234 C CA . LEU A 1 298 ? 22.499 224.437 22.854 1.00 57.58 296 LEU A CA 1
ATOM 2235 C C . LEU A 1 298 ? 22.024 225.890 22.871 1.00 61.30 296 LEU A C 1
ATOM 2236 O O . LEU A 1 298 ? 22.786 226.811 22.575 1.00 61.89 296 LEU A O 1
ATOM 2241 N N . GLU A 1 299 ? 20.771 226.104 23.252 1.00 63.95 297 GLU A N 1
ATOM 2242 C CA . GLU A 1 299 ? 20.232 227.458 23.295 1.00 61.80 297 GLU A CA 1
ATOM 2243 C C . GLU A 1 299 ? 21.035 228.380 24.212 1.00 57.88 297 GLU A C 1
ATOM 2244 O O . GLU A 1 299 ? 21.133 229.573 23.949 1.00 51.13 297 GLU A O 1
ATOM 2250 N N . GLN A 1 300 ? 21.604 227.846 25.288 1.00 56.77 298 GLN A N 1
ATOM 2251 C CA . GLN A 1 300 ? 22.398 228.694 26.174 1.00 60.50 298 GLN A CA 1
ATOM 2252 C C . GLN A 1 300 ? 23.636 229.207 25.428 1.00 60.00 298 GLN A C 1
ATOM 2253 O O . GLN A 1 300 ? 24.110 230.323 25.674 1.00 58.95 298 GLN A O 1
ATOM 2259 N N . LEU A 1 301 ? 24.158 228.395 24.513 1.00 58.41 299 LEU A N 1
ATOM 2260 C CA . LEU A 1 301 ? 25.304 228.824 23.722 1.00 54.32 299 LEU A CA 1
ATOM 2261 C C . LEU A 1 301 ? 24.763 229.937 22.832 1.00 56.46 299 LEU A C 1
ATOM 2262 O O . LEU A 1 301 ? 25.263 231.059 22.860 1.00 51.71 299 LEU A O 1
ATOM 2267 N N . GLU A 1 302 ? 23.710 229.622 22.075 1.00 58.01 300 GLU A N 1
ATOM 2268 C CA . GLU A 1 302 ? 23.068 230.593 21.191 1.00 55.04 300 GLU A CA 1
ATOM 2269 C C . GLU A 1 302 ? 22.852 231.932 21.920 1.00 60.04 300 GLU A C 1
ATOM 2270 O O . GLU A 1 302 ? 23.050 233.009 21.363 1.00 58.84 300 GLU A O 1
ATOM 2276 N N . GLU A 1 303 ? 22.457 231.867 23.181 1.00 64.57 301 GLU A N 1
ATOM 2277 C CA . GLU A 1 303 ? 22.225 233.089 23.930 1.00 61.67 301 GLU A CA 1
ATOM 2278 C C . GLU A 1 303 ? 23.503 233.864 24.166 1.00 55.15 301 GLU A C 1
ATOM 2279 O O . GLU A 1 303 ? 23.471 235.088 24.214 1.00 52.82 301 GLU A O 1
ATOM 2285 N N . GLU A 1 304 ? 24.621 233.154 24.306 1.00 48.99 302 GLU A N 1
ATOM 2286 C CA . GLU A 1 304 ? 25.918 233.793 24.529 1.00 42.92 302 GLU A CA 1
ATOM 2287 C C . GLU A 1 304 ? 26.499 234.274 23.193 1.00 46.72 302 GLU A C 1
ATOM 2288 O O . GLU A 1 304 ? 27.604 234.805 23.142 1.00 47.61 302 GLU A O 1
ATOM 2294 N N . GLY A 1 305 ? 25.754 234.073 22.110 1.00 48.04 303 GLY A N 1
ATOM 2295 C CA . GLY A 1 305 ? 26.216 234.495 20.802 1.00 51.65 303 GLY A CA 1
ATOM 2296 C C . GLY A 1 305 ? 27.234 233.557 20.171 1.00 57.29 303 GLY A C 1
ATOM 2297 O O . GLY A 1 305 ? 27.964 233.970 19.257 1.00 58.14 303 GLY A O 1
ATOM 2298 N N . VAL A 1 306 ? 27.305 232.310 20.651 1.00 54.75 304 VAL A N 1
ATOM 2299 C CA . VAL A 1 306 ? 28.254 231.339 20.106 1.00 55.31 304 VAL A CA 1
ATOM 2300 C C . VAL A 1 306 ? 27.554 230.208 19.327 1.00 59.33 304 VAL A C 1
ATOM 2301 O O . VAL A 1 306 ? 26.586 229.611 19.807 1.00 60.77 304 VAL A O 1
ATOM 2305 N N . GLU A 1 307 ? 28.048 229.933 18.120 1.00 53.08 305 GLU A N 1
ATOM 2306 C CA . GLU A 1 307 ? 27.501 228.891 17.241 1.00 58.48 305 GLU A CA 1
ATOM 2307 C C . GLU A 1 307 ? 28.058 227.513 17.592 1.00 53.56 305 GLU A C 1
ATOM 2308 O O . GLU A 1 307 ? 29.263 227.323 17.618 1.00 56.39 305 GLU A O 1
ATOM 2314 N N . PRO A 1 308 ? 27.199 226.533 17.881 1.00 48.08 306 PRO A N 1
ATOM 2315 C CA . PRO A 1 308 ? 27.814 225.238 18.208 1.00 48.39 306 PRO A CA 1
ATOM 2316 C C . PRO A 1 308 ? 28.357 224.542 16.970 1.00 41.78 306 PRO A C 1
ATOM 2317 O O . PRO A 1 308 ? 27.779 224.630 15.919 1.00 43.80 306 PRO A O 1
ATOM 2321 N N . ARG A 1 309 ? 29.496 223.874 17.084 1.00 48.63 307 ARG A N 1
ATOM 2322 C CA . ARG A 1 309 ? 30.089 223.205 15.913 1.00 49.53 307 ARG A CA 1
ATOM 2323 C C . ARG A 1 309 ? 29.413 221.885 15.555 1.00 43.77 307 ARG A C 1
ATOM 2324 O O . ARG A 1 309 ? 29.736 221.269 14.558 1.00 47.79 307 ARG A O 1
ATOM 2332 N N . LEU A 1 310 ? 28.493 221.454 16.396 1.00 44.84 308 LEU A N 1
ATOM 2333 C CA . LEU A 1 310 ? 27.823 220.196 16.181 1.00 50.31 308 LEU A CA 1
ATOM 2334 C C . LEU A 1 310 ? 27.265 220.043 14.794 1.00 50.86 308 LEU A C 1
ATOM 2335 O O . LEU A 1 310 ? 26.492 220.903 14.303 1.00 42.89 308 LEU A O 1
ATOM 2340 N N . SER A 1 311 ? 27.669 218.941 14.164 1.00 47.30 309 SER A N 1
ATOM 2341 C CA . SER A 1 311 ? 27.184 218.645 12.838 1.00 48.13 309 SER A CA 1
ATOM 2342 C C . SER A 1 311 ? 26.874 217.186 12.567 1.00 51.45 309 SER A C 1
ATOM 2343 O O . SER A 1 311 ? 26.551 216.807 11.435 1.00 56.83 309 SER A O 1
ATOM 2346 N N . ALA A 1 312 ? 26.912 216.358 13.607 1.00 50.87 310 ALA A N 1
ATOM 2347 C CA . ALA A 1 312 ? 26.644 214.943 13.380 1.00 47.91 310 ALA A CA 1
ATOM 2348 C C . ALA A 1 312 ? 26.595 214.264 14.728 1.00 45.09 310 ALA A C 1
ATOM 2349 O O . ALA A 1 312 ? 27.263 214.673 15.699 1.00 48.15 310 ALA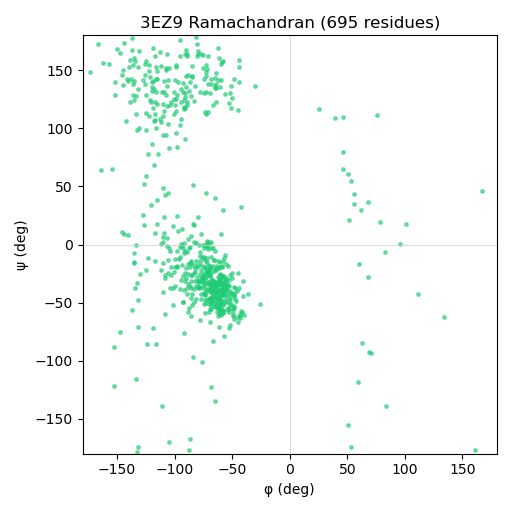 A O 1
ATOM 2351 N N . SER A 1 313 ? 25.776 213.230 14.810 1.00 46.79 311 SER A N 1
ATOM 2352 C CA . SER A 1 313 ? 25.628 212.463 16.042 1.00 46.99 311 SER A CA 1
ATOM 2353 C C . SER A 1 313 ? 25.615 210.952 15.737 1.00 49.49 311 SER A C 1
ATOM 2354 O O . SER A 1 313 ? 25.281 210.529 14.636 1.00 52.55 311 SER A O 1
ATOM 2357 N N . ILE A 1 314 ? 26.004 210.150 16.719 1.00 52.31 312 ILE A N 1
ATOM 2358 C CA . ILE A 1 314 ? 26.074 208.701 16.584 1.00 51.91 312 ILE A CA 1
ATOM 2359 C C . ILE A 1 314 ? 25.682 208.093 17.929 1.00 62.01 312 ILE A C 1
ATOM 2360 O O . ILE A 1 314 ? 26.107 208.584 18.981 1.00 63.49 312 ILE A O 1
ATOM 2365 N N . GLY A 1 315 ? 24.873 207.034 17.894 1.00 66.11 313 GLY A N 1
ATOM 2366 C CA . GLY A 1 315 ? 24.473 206.371 19.119 1.00 64.25 313 GLY A CA 1
ATOM 2367 C C . GLY A 1 315 ? 24.556 204.877 18.974 1.00 68.91 313 GLY A C 1
ATOM 2368 O O . GLY A 1 315 ? 24.192 204.337 17.937 1.00 71.98 313 GLY A O 1
ATOM 2369 N N . PHE A 1 316 ? 25.049 204.180 19.988 1.00 74.89 314 PHE A N 1
ATOM 2370 C CA . PHE A 1 316 ? 25.103 202.731 19.882 1.00 84.98 314 PHE A CA 1
ATOM 2371 C C . PHE A 1 316 ? 24.566 202.007 21.144 1.00 88.89 314 PHE A C 1
ATOM 2372 O O . PHE A 1 316 ? 24.100 202.611 22.101 1.00 83.96 314 PHE A O 1
ATOM 2380 N N . MET A 1 317 ? 24.639 200.682 21.053 1.00 93.30 315 MET A N 1
ATOM 2381 C CA . MET A 1 317 ? 24.235 199.827 22.164 1.00 93.78 315 MET A CA 1
ATOM 2382 C C . MET A 1 317 ? 25.449 199.065 22.793 1.00 96.49 315 MET A C 1
ATOM 2383 O O . MET A 1 317 ? 26.563 198.995 22.248 1.00 92.10 315 MET A O 1
ATOM 2388 N N . SER A 1 318 ? 25.259 198.503 23.975 1.00 102.12 316 SER A N 1
ATOM 2389 C CA . SER A 1 318 ? 26.350 197.810 24.694 1.00 104.48 316 SER A CA 1
ATOM 2390 C C . SER A 1 318 ? 25.778 196.573 25.463 1.00 106.60 316 SER A C 1
ATOM 2391 O O . SER A 1 318 ? 24.535 196.382 25.511 1.00 109.77 316 SER A O 1
ATOM 2394 N N . LYS A 1 319 ? 26.676 195.756 26.050 1.00 108.15 317 LYS A N 1
ATOM 2395 C CA . LYS A 1 319 ? 26.292 194.546 26.817 1.00 105.42 317 LYS A CA 1
ATOM 2396 C C . LYS A 1 319 ? 26.064 193.349 25.894 1.00 101.43 317 LYS A C 1
ATOM 2397 O O . LYS A 1 319 ? 25.150 193.297 25.060 1.00 94.09 317 LYS A O 1
ATOM 2398 N N . LYS A 1 323 ? 18.455 190.172 30.310 1.00 141.46 321 LYS A N 1
ATOM 2399 C CA . LYS A 1 323 ? 18.461 189.935 28.870 1.00 141.42 321 LYS A CA 1
ATOM 2400 C C . LYS A 1 323 ? 17.213 190.510 28.195 1.00 143.30 321 LYS A C 1
ATOM 2401 O O . LYS A 1 323 ? 17.217 190.772 26.989 1.00 145.00 321 LYS A O 1
ATOM 2407 N N . ARG A 1 324 ? 16.150 190.701 28.975 1.00 142.85 322 ARG A N 1
ATOM 2408 C CA . ARG A 1 324 ? 14.895 191.243 28.453 1.00 141.34 322 ARG A CA 1
ATOM 2409 C C . ARG A 1 324 ? 15.070 192.695 28.011 1.00 139.30 322 ARG A C 1
ATOM 2410 O O . ARG A 1 324 ? 14.637 193.085 26.923 1.00 136.20 322 ARG A O 1
ATOM 2418 N N . ASP A 1 325 ? 15.720 193.480 28.866 1.00 137.72 323 ASP A N 1
ATOM 2419 C CA . ASP A 1 325 ? 15.973 194.895 28.607 1.00 136.63 323 ASP A CA 1
ATOM 2420 C C . ASP A 1 325 ? 16.805 195.093 27.334 1.00 136.68 323 ASP A C 1
ATOM 2421 O O . ASP A 1 325 ? 16.365 195.743 26.380 1.00 137.36 323 ASP A O 1
ATOM 2426 N N . HIS A 1 326 ? 18.012 194.526 27.345 1.00 135.18 324 HIS A N 1
ATOM 2427 C CA . HIS A 1 326 ? 18.962 194.602 26.233 1.00 130.72 324 HIS A CA 1
ATOM 2428 C C . HIS A 1 326 ? 18.283 194.393 24.884 1.00 131.72 324 HIS A C 1
ATOM 2429 O O . HIS A 1 326 ? 18.272 195.287 24.039 1.00 132.18 324 HIS A O 1
ATOM 2436 N N . GLU A 1 327 ? 17.723 193.202 24.699 1.00 132.46 325 GLU A N 1
ATOM 2437 C CA . GLU A 1 327 ? 17.034 192.825 23.469 1.00 135.29 325 GLU A CA 1
ATOM 2438 C C . GLU A 1 327 ? 15.910 193.787 23.079 1.00 136.96 325 GLU A C 1
ATOM 2439 O O . GLU A 1 327 ? 15.605 193.940 21.889 1.00 137.84 325 GLU A O 1
ATOM 2445 N N . THR A 1 328 ? 15.300 194.425 24.081 1.00 136.41 326 THR A N 1
ATOM 2446 C CA . THR A 1 328 ? 14.202 195.373 23.860 1.00 133.88 326 THR A CA 1
ATOM 2447 C C . THR A 1 328 ? 14.714 196.791 23.630 1.00 128.12 326 THR A C 1
ATOM 2448 O O . THR A 1 328 ? 14.128 197.557 22.867 1.00 124.97 326 THR A O 1
ATOM 2452 N N . SER A 1 329 ? 15.806 197.133 24.303 1.00 123.78 327 SER A N 1
ATOM 2453 C CA . SER A 1 329 ? 16.406 198.453 24.181 1.00 122.37 327 SER A CA 1
ATOM 2454 C C . SER A 1 329 ? 16.983 198.693 22.783 1.00 120.14 327 SER A C 1
ATOM 2455 O O . SER A 1 329 ? 16.774 199.755 22.192 1.00 120.10 327 SER A O 1
ATOM 2458 N N . HIS A 1 330 ? 17.710 197.706 22.263 1.00 116.11 328 HIS A N 1
ATOM 2459 C CA . HIS A 1 330 ? 18.332 197.807 20.940 1.00 112.15 328 HIS A CA 1
ATOM 2460 C C . HIS A 1 330 ? 17.312 198.177 19.857 1.00 108.28 328 HIS A C 1
ATOM 2461 O O . HIS A 1 330 ? 17.571 199.031 18.999 1.00 101.43 328 HIS A O 1
ATOM 2468 N N . SER A 1 331 ? 16.148 197.534 19.918 1.00 109.04 329 SER A N 1
ATOM 2469 C CA . SER A 1 331 ? 15.066 197.767 18.966 1.00 107.48 329 SER A CA 1
ATOM 2470 C C . SER A 1 331 ? 14.382 199.113 19.203 1.00 106.22 329 SER A C 1
ATOM 2471 O O . SER A 1 331 ? 13.632 199.602 18.348 1.00 102.01 329 SER A O 1
ATOM 2474 N N . LEU A 1 332 ? 14.648 199.701 20.368 1.00 106.36 330 LEU A N 1
ATOM 2475 C CA . LEU A 1 332 ? 14.077 200.993 20.734 1.00 103.78 330 LEU A CA 1
ATOM 2476 C C . LEU A 1 332 ? 14.989 202.102 20.249 1.00 101.73 330 LEU A C 1
ATOM 2477 O O . LEU A 1 332 ? 14.522 203.105 19.708 1.00 102.82 330 LEU A O 1
ATOM 2482 N N . ALA A 1 333 ? 16.291 201.910 20.439 1.00 96.15 331 ALA A N 1
ATOM 2483 C CA . ALA A 1 333 ? 17.280 202.889 20.023 1.00 88.44 331 ALA A CA 1
ATOM 2484 C C . ALA A 1 333 ? 17.130 203.204 18.546 1.00 84.20 331 ALA A C 1
ATOM 2485 O O . ALA A 1 333 ? 17.379 204.329 18.127 1.00 75.89 331 ALA A O 1
ATOM 2487 N N . ARG A 1 334 ? 16.733 202.213 17.756 1.00 86.66 332 ARG A N 1
ATOM 2488 C CA . ARG A 1 334 ? 16.542 202.433 16.322 1.00 94.66 332 ARG A CA 1
ATOM 2489 C C . ARG A 1 334 ? 15.460 203.498 16.098 1.00 99.00 332 ARG A C 1
ATOM 2490 O O . ARG A 1 334 ? 15.543 204.316 15.175 1.00 95.48 332 ARG A O 1
ATOM 2498 N N . GLU A 1 335 ? 14.446 203.471 16.963 1.00 103.50 333 GLU A N 1
ATOM 2499 C CA . GLU A 1 335 ? 13.314 204.391 16.910 1.00 103.10 333 GLU A CA 1
ATOM 2500 C C . GLU A 1 335 ? 13.749 205.839 17.118 1.00 102.04 333 GLU A C 1
ATOM 2501 O O . GLU A 1 335 ? 13.322 206.726 16.379 1.00 100.35 333 GLU A O 1
ATOM 2507 N N . VAL A 1 336 ? 14.597 206.072 18.123 1.00 100.60 334 VAL A N 1
ATOM 2508 C CA . VAL A 1 336 ? 15.072 207.425 18.428 1.00 98.71 334 VAL A CA 1
ATOM 2509 C C . VAL A 1 336 ? 16.280 207.899 17.635 1.00 97.93 334 VAL A C 1
ATOM 2510 O O . VAL A 1 336 ? 16.291 209.022 17.144 1.00 101.54 334 VAL A O 1
ATOM 2514 N N . TYR A 1 337 ? 17.296 207.055 17.513 1.00 99.29 335 TYR A N 1
ATOM 2515 C CA . TYR A 1 337 ? 18.497 207.432 16.764 1.00 102.35 335 TYR A CA 1
ATOM 2516 C C . TYR A 1 337 ? 18.295 207.353 15.250 1.00 104.63 335 TYR A C 1
ATOM 2517 O O . TYR A 1 337 ? 18.997 208.026 14.494 1.00 107.05 335 TYR A O 1
ATOM 2526 N N . ALA A 1 338 ? 17.318 206.563 14.811 1.00 104.01 336 ALA A N 1
ATOM 2527 C CA . ALA A 1 338 ? 17.043 206.421 13.386 1.00 104.72 336 ALA A CA 1
ATOM 2528 C C . ALA A 1 338 ? 18.277 205.891 12.664 1.00 106.12 336 ALA A C 1
ATOM 2529 O O . ALA A 1 338 ? 18.748 204.796 12.963 1.00 107.04 336 ALA A O 1
ATOM 2531 N N . SER A 1 339 ? 18.813 206.675 11.734 1.00 107.66 337 SER A N 1
ATOM 2532 C CA . SER A 1 339 ? 19.982 206.254 10.969 1.00 107.25 337 SER A CA 1
ATOM 2533 C C . SER A 1 339 ? 21.310 206.501 11.668 1.00 109.22 337 SER A C 1
ATOM 2534 O O . SER A 1 339 ? 22.363 206.235 11.085 1.00 111.91 337 SER A O 1
ATOM 2537 N N . ASN A 1 340 ? 21.282 207.014 12.898 1.00 109.66 338 ASN A N 1
ATOM 2538 C CA . ASN A 1 340 ? 22.531 207.258 13.616 1.00 108.96 338 ASN A CA 1
ATOM 2539 C C . ASN A 1 340 ? 22.709 206.298 14.768 1.00 107.81 338 ASN A C 1
ATOM 2540 O O . ASN A 1 340 ? 23.028 206.705 15.882 1.00 107.41 338 ASN A O 1
ATOM 2545 N N . ILE A 1 341 ? 22.513 205.016 14.491 1.00 106.63 339 ILE A N 1
ATOM 2546 C CA . ILE A 1 341 ? 22.652 203.994 15.512 1.00 104.88 339 ILE A CA 1
ATOM 2547 C C . ILE A 1 341 ? 23.695 202.972 15.072 1.00 107.29 339 ILE A C 1
ATOM 2548 O O . ILE A 1 341 ? 23.947 202.813 13.880 1.00 104.13 339 ILE A O 1
ATOM 2553 N N . LEU A 1 342 ? 24.313 202.298 16.040 1.00 115.30 340 LEU A N 1
ATOM 2554 C CA . LEU A 1 342 ? 25.312 201.276 15.733 1.00 121.56 340 LEU A CA 1
ATOM 2555 C C . LEU A 1 342 ? 25.196 200.003 16.580 1.00 126.38 340 LEU A C 1
ATOM 2556 O O . LEU A 1 342 ? 24.357 199.901 17.486 1.00 129.49 340 LEU A O 1
ATOM 2561 N N . ASP A 1 343 ? 26.064 199.044 16.273 1.00 126.19 341 ASP A N 1
ATOM 2562 C CA . ASP A 1 343 ? 26.093 197.738 16.937 1.00 122.69 341 ASP A CA 1
ATOM 2563 C C . ASP A 1 343 ? 27.322 197.518 17.802 1.00 117.70 341 ASP A C 1
ATOM 2564 O O . ASP A 1 343 ? 28.371 198.083 17.528 1.00 116.85 341 ASP A O 1
ATOM 2569 N N . SER A 1 344 ? 27.155 196.660 18.815 1.00 117.45 342 SER A N 1
ATOM 2570 C CA . SER A 1 344 ? 28.193 196.190 19.752 1.00 120.62 342 SER A CA 1
ATOM 2571 C C . SER A 1 344 ? 27.869 195.573 21.106 1.00 121.84 342 SER A C 1
ATOM 2572 O O . SER A 1 344 ? 26.707 195.418 21.491 1.00 124.63 342 SER A O 1
ATOM 2575 N N . SER A 1 345 ? 28.956 195.284 21.831 1.00 119.54 343 SER A N 1
ATOM 2576 C CA . SER A 1 345 ? 28.955 194.602 23.129 1.00 115.08 343 SER A CA 1
ATOM 2577 C C . SER A 1 345 ? 29.324 195.344 24.410 1.00 113.18 343 SER A C 1
ATOM 2578 O O . SER A 1 345 ? 29.490 194.690 25.452 1.00 109.14 343 SER A O 1
ATOM 2581 N N . GLU A 1 375 ? 34.826 182.814 24.407 1.00 133.85 373 GLU A N 1
ATOM 2582 C CA . GLU A 1 375 ? 33.616 183.570 24.715 1.00 136.82 373 GLU A CA 1
ATOM 2583 C C . GLU A 1 375 ? 33.962 185.010 25.029 1.00 138.36 373 GLU A C 1
ATOM 2584 O O . GLU A 1 375 ? 33.377 185.936 24.467 1.00 139.70 373 GLU A O 1
ATOM 2587 N N . ALA A 1 376 ? 34.917 185.164 25.946 1.00 141.00 374 ALA A N 1
ATOM 2588 C CA . ALA A 1 376 ? 35.367 186.468 26.424 1.00 146.08 374 ALA A CA 1
ATOM 2589 C C . ALA A 1 376 ? 36.564 187.061 25.680 1.00 148.79 374 ALA A C 1
ATOM 2590 O O . ALA A 1 376 ? 36.547 188.227 25.292 1.00 151.28 374 ALA A O 1
ATOM 2592 N N . LEU A 1 377 ? 37.627 186.295 25.490 1.00 150.38 375 LEU A N 1
ATOM 2593 C CA . LEU A 1 377 ? 38.742 186.877 24.758 1.00 150.82 375 LEU A CA 1
ATOM 2594 C C . LEU A 1 377 ? 38.580 186.657 23.270 1.00 150.62 375 LEU A C 1
ATOM 2595 O O . LEU A 1 377 ? 38.559 187.613 22.500 1.00 153.66 375 LEU A O 1
ATOM 2600 N N . LYS A 1 378 ? 38.485 185.401 22.852 1.00 147.89 376 LYS A N 1
ATOM 2601 C CA . LYS A 1 378 ? 38.338 185.125 21.434 1.00 144.15 376 LYS A CA 1
ATOM 2602 C C . LYS A 1 378 ? 37.094 185.876 20.963 1.00 142.63 376 LYS A C 1
ATOM 2603 O O . LYS A 1 378 ? 37.175 186.963 20.380 1.00 142.66 376 LYS A O 1
ATOM 2609 N N . LYS A 1 379 ? 35.937 185.300 21.252 1.00 139.71 377 LYS A N 1
ATOM 2610 C CA . LYS A 1 379 ? 34.658 185.869 20.861 1.00 135.90 377 LYS A CA 1
ATOM 2611 C C . LYS A 1 379 ? 34.440 187.354 21.179 1.00 131.07 377 LYS A C 1
ATOM 2612 O O . LYS A 1 379 ? 34.201 188.145 20.270 1.00 129.04 377 LYS A O 1
ATOM 2618 N N . ALA A 1 380 ? 34.509 187.745 22.450 1.00 127.30 378 ALA A N 1
ATOM 2619 C CA . ALA A 1 380 ? 34.287 189.157 22.776 1.00 123.00 378 ALA A CA 1
ATOM 2620 C C . ALA A 1 380 ? 35.315 190.079 22.123 1.00 122.78 378 ALA A C 1
ATOM 2621 O O . ALA A 1 380 ? 34.925 190.956 21.345 1.00 121.94 378 ALA A O 1
ATOM 2623 N N . ARG A 1 381 ? 36.611 189.892 22.408 1.00 120.40 379 ARG A N 1
ATOM 2624 C CA . ARG A 1 381 ? 37.639 190.753 21.797 1.00 114.55 379 ARG A CA 1
ATOM 2625 C C . ARG A 1 381 ? 37.277 191.001 20.345 1.00 109.03 379 ARG A C 1
ATOM 2626 O O . ARG A 1 381 ? 37.362 192.126 19.867 1.00 108.39 379 ARG A O 1
ATOM 2634 N N . THR A 1 382 ? 36.872 189.946 19.644 1.00 103.89 380 THR A N 1
ATOM 2635 C CA . THR A 1 382 ? 36.496 190.081 18.246 1.00 101.00 380 THR A CA 1
ATOM 2636 C C . THR A 1 382 ? 35.313 191.025 18.117 1.00 102.70 380 THR A C 1
ATOM 2637 O O . THR A 1 382 ? 35.377 191.996 17.361 1.00 103.13 380 THR A O 1
ATOM 2641 N N . GLU A 1 383 ? 34.242 190.738 18.861 1.00 102.17 381 GLU A N 1
ATOM 2642 C CA . GLU A 1 383 ? 33.025 191.554 18.831 1.00 98.46 381 GLU A CA 1
ATOM 2643 C C . GLU A 1 383 ? 33.355 193.029 19.065 1.00 92.40 381 GLU A C 1
ATOM 2644 O O . GLU A 1 383 ? 32.787 193.927 18.423 1.00 85.89 381 GLU A O 1
ATOM 2650 N N . ALA A 1 384 ? 34.285 193.268 19.987 1.00 84.03 382 ALA A N 1
ATOM 2651 C CA . ALA A 1 384 ? 34.724 194.622 20.302 1.00 77.02 382 ALA A CA 1
ATOM 2652 C C . ALA A 1 384 ? 35.394 195.236 19.066 1.00 73.90 382 ALA A C 1
ATOM 2653 O O . ALA A 1 384 ? 35.012 196.309 18.612 1.00 68.08 382 ALA A O 1
ATOM 2655 N N . GLU A 1 385 ? 36.389 194.536 18.528 1.00 71.87 383 GLU A N 1
ATOM 2656 C CA . GLU A 1 385 ? 37.109 194.985 17.344 1.00 72.35 383 GLU A CA 1
ATOM 2657 C C . GLU A 1 385 ? 36.158 195.427 16.237 1.00 76.82 383 GLU A C 1
ATOM 2658 O O . GLU A 1 385 ? 36.342 196.477 15.620 1.00 78.15 383 GLU A O 1
ATOM 2664 N N . ARG A 1 386 ? 35.143 194.609 15.985 1.00 78.25 384 ARG A N 1
ATOM 2665 C CA . ARG A 1 386 ? 34.159 194.880 14.946 1.00 75.32 384 ARG A CA 1
ATOM 2666 C C . ARG A 1 386 ? 33.433 196.194 15.215 1.00 73.92 384 ARG A C 1
ATOM 2667 O O . ARG A 1 386 ? 33.066 196.912 14.279 1.00 72.59 384 ARG A O 1
ATOM 2675 N N . PHE A 1 387 ? 33.230 196.496 16.500 1.00 68.71 385 PHE A N 1
ATOM 2676 C CA . PHE A 1 387 ? 32.540 197.713 16.935 1.00 65.18 385 PHE A CA 1
ATOM 2677 C C . PHE A 1 387 ? 33.366 198.941 16.633 1.00 63.92 385 PHE A C 1
ATOM 2678 O O . PHE A 1 387 ? 32.866 199.940 16.116 1.00 58.74 385 PHE A O 1
ATOM 2686 N N . THR A 1 388 ? 34.636 198.853 17.016 1.00 63.36 386 THR A N 1
ATOM 2687 C CA . THR A 1 388 ? 35.616 199.909 16.808 1.00 60.91 386 THR A CA 1
ATOM 2688 C C . THR A 1 388 ? 35.640 200.315 15.334 1.00 60.24 386 THR A C 1
ATOM 2689 O O . THR A 1 388 ? 35.388 201.479 14.996 1.00 56.94 386 THR A O 1
ATOM 2693 N N . LYS A 1 389 ? 35.918 199.351 14.458 1.00 51.19 387 LYS A N 1
ATOM 2694 C CA . LYS A 1 389 ? 35.977 199.637 13.034 1.00 54.46 387 LYS A CA 1
ATOM 2695 C C . LYS A 1 389 ? 34.636 200.135 12.533 1.00 54.86 387 LYS A C 1
ATOM 2696 O O . LYS A 1 389 ? 34.542 200.786 11.492 1.00 55.08 387 LYS A O 1
ATOM 2702 N N . ALA A 1 390 ? 33.595 199.833 13.292 1.00 57.09 388 ALA A N 1
ATOM 2703 C CA . ALA A 1 390 ? 32.256 200.274 12.944 1.00 58.63 388 ALA A CA 1
ATOM 2704 C C . ALA A 1 390 ? 32.184 201.770 13.240 1.00 61.15 388 ALA A C 1
ATOM 2705 O O . ALA A 1 390 ? 31.721 202.563 12.421 1.00 64.01 388 ALA A O 1
ATOM 2707 N N . VAL A 1 391 ? 32.658 202.141 14.423 1.00 59.85 389 VAL A N 1
ATOM 2708 C CA . VAL A 1 391 ? 32.673 203.530 14.848 1.00 59.13 389 VAL A CA 1
ATOM 2709 C C . VAL A 1 391 ? 33.529 204.376 13.919 1.00 60.25 389 VAL A C 1
ATOM 2710 O O . VAL A 1 391 ? 33.171 205.491 13.561 1.00 59.50 389 VAL A O 1
ATOM 2714 N N . PHE A 1 392 ? 34.678 203.843 13.539 1.00 59.64 390 PHE A N 1
ATOM 2715 C CA . PHE A 1 392 ? 35.547 204.576 12.650 1.00 61.90 390 PHE A CA 1
ATOM 2716 C C . PHE A 1 392 ? 34.816 204.823 11.338 1.00 62.64 390 PHE A C 1
ATOM 2717 O O . PHE A 1 392 ? 34.724 205.975 10.888 1.00 61.82 390 PHE A O 1
ATOM 2725 N N . ASP A 1 393 ? 34.271 203.755 10.745 1.00 60.19 391 ASP A N 1
ATOM 2726 C CA . ASP A 1 393 ? 33.568 203.864 9.459 1.00 59.39 391 ASP A CA 1
ATOM 2727 C C . ASP A 1 393 ? 32.415 204.866 9.445 1.00 60.08 391 ASP A C 1
ATOM 2728 O O . ASP A 1 393 ? 32.173 205.521 8.426 1.00 54.59 391 ASP A O 1
ATOM 2733 N N . ARG A 1 394 ? 31.719 204.981 10.575 1.00 60.35 392 ARG A N 1
ATOM 2734 C CA . ARG A 1 394 ? 30.620 205.931 10.733 1.00 63.02 392 ARG A CA 1
ATOM 2735 C C . ARG A 1 394 ? 31.143 207.360 10.757 1.00 58.35 392 ARG A C 1
ATOM 2736 O O . ARG A 1 394 ? 30.509 208.273 10.230 1.00 49.81 392 ARG A O 1
ATOM 2744 N N . ILE A 1 395 ? 32.291 207.557 11.403 1.00 54.44 393 ILE A N 1
ATOM 2745 C CA . ILE A 1 395 ? 32.864 208.888 11.463 1.00 52.55 393 ILE A CA 1
ATOM 2746 C C . ILE A 1 395 ? 33.272 209.262 10.048 1.00 49.89 393 ILE A C 1
ATOM 2747 O O . ILE A 1 395 ? 32.994 210.353 9.578 1.00 39.91 393 ILE A O 1
ATOM 2752 N N . GLU A 1 396 ? 33.918 208.331 9.363 1.00 52.14 394 GLU A N 1
ATOM 2753 C CA . GLU A 1 396 ? 34.322 208.563 7.999 1.00 55.43 394 GLU A CA 1
ATOM 2754 C C . GLU A 1 396 ? 33.082 208.839 7.171 1.00 55.77 394 GLU A C 1
ATOM 2755 O O . GLU A 1 396 ? 33.081 209.698 6.290 1.00 58.74 394 GLU A O 1
ATOM 2761 N N . PHE A 1 397 ? 32.016 208.103 7.462 1.00 56.91 395 PHE A N 1
ATOM 2762 C CA . PHE A 1 397 ? 30.762 208.269 6.746 1.00 55.26 395 PHE A CA 1
ATOM 2763 C C . PHE A 1 397 ? 30.179 209.650 6.901 1.00 56.98 395 PHE A C 1
ATOM 2764 O O . PHE A 1 397 ? 29.847 210.286 5.927 1.00 60.24 395 PHE A O 1
ATOM 2772 N N . VAL A 1 398 ? 30.061 210.115 8.134 1.00 61.47 396 VAL A N 1
ATOM 2773 C CA . VAL A 1 398 ? 29.491 211.426 8.387 1.00 67.49 396 VAL A CA 1
ATOM 2774 C C . VAL A 1 398 ? 30.395 212.609 8.090 1.00 69.62 396 VAL A C 1
ATOM 2775 O O . VAL A 1 398 ? 29.932 213.752 8.044 1.00 65.07 396 VAL A O 1
ATOM 2779 N N . ARG A 1 399 ? 31.670 212.328 7.842 1.00 70.52 397 ARG A N 1
ATOM 2780 C CA . ARG A 1 399 ? 32.657 213.362 7.578 1.00 65.14 397 ARG A CA 1
ATOM 2781 C C . ARG A 1 399 ? 32.766 213.893 6.172 1.00 71.11 397 ARG A C 1
ATOM 2782 O O . ARG A 1 399 ? 32.034 214.793 5.792 1.00 71.52 397 ARG A O 1
ATOM 2790 N N . GLY A 1 400 ? 33.713 213.342 5.419 1.00 83.74 398 GLY A N 1
ATOM 2791 C CA . GLY A 1 400 ? 33.967 213.796 4.064 1.00 92.69 398 GLY A CA 1
ATOM 2792 C C . GLY A 1 400 ? 32.913 213.391 3.059 1.00 97.75 398 GLY A C 1
ATOM 2793 O O . GLY A 1 400 ? 33.230 212.979 1.937 1.00 100.19 398 GLY A O 1
ATOM 2794 N N . GLU A 1 401 ? 31.656 213.548 3.448 1.00 98.80 399 GLU A N 1
ATOM 2795 C CA . GLU A 1 401 ? 30.559 213.167 2.589 1.00 103.67 399 GLU A CA 1
ATOM 2796 C C . GLU A 1 401 ? 29.449 214.219 2.603 1.00 101.80 399 GLU A C 1
ATOM 2797 O O . GLU A 1 401 ? 29.026 214.619 1.494 1.00 100.33 399 GLU A O 1
ATOM 2803 N N . MET B 1 3 ? 45.636 112.268 50.851 1.00 111.99 1 MET B N 1
ATOM 2804 C CA . MET B 1 3 ? 44.385 111.794 49.979 1.00 111.14 1 MET B CA 1
ATOM 2805 C C . MET B 1 3 ? 43.111 110.808 50.337 1.00 118.61 1 MET B C 1
ATOM 2806 O O . MET B 1 3 ? 43.066 109.827 49.613 1.00 125.17 1 MET B O 1
ATOM 2811 N N . LYS B 1 4 ? 42.107 110.918 51.288 1.00 121.64 2 LYS B N 1
ATOM 2812 C CA . LYS B 1 4 ? 41.084 109.752 51.309 1.00 124.52 2 LYS B CA 1
ATOM 2813 C C . LYS B 1 4 ? 39.624 110.010 51.821 1.00 132.33 2 LYS B C 1
ATOM 2814 O O . LYS B 1 4 ? 38.932 110.874 51.286 1.00 131.66 2 LYS B O 1
ATOM 2820 N N . ARG B 1 5 ? 39.189 109.275 52.874 1.00 136.86 3 ARG B N 1
ATOM 2821 C CA . ARG B 1 5 ? 37.826 109.459 53.451 1.00 139.89 3 ARG B CA 1
ATOM 2822 C C . ARG B 1 5 ? 37.808 110.733 54.305 1.00 139.94 3 ARG B C 1
ATOM 2823 O O . ARG B 1 5 ? 37.712 111.843 53.761 1.00 140.85 3 ARG B O 1
ATOM 2831 N N . ASP B 1 6 ? 37.895 110.590 55.631 1.00 136.76 4 ASP B N 1
ATOM 2832 C CA . ASP B 1 6 ? 37.905 111.772 56.503 1.00 126.42 4 ASP B CA 1
ATOM 2833 C C . ASP B 1 6 ? 39.345 112.150 56.809 1.00 112.85 4 ASP B C 1
ATOM 2834 O O . ASP B 1 6 ? 39.618 113.123 57.506 1.00 108.35 4 ASP B O 1
ATOM 2839 N N . TYR B 1 7 ? 40.249 111.334 56.277 1.00 99.21 5 TYR B N 1
ATOM 2840 C CA . TYR B 1 7 ? 41.649 111.541 56.327 1.00 89.35 5 TYR B CA 1
ATOM 2841 C C . TYR B 1 7 ? 41.929 112.288 55.038 1.00 88.54 5 TYR B C 1
ATOM 2842 O O . TYR B 1 7 ? 43.040 112.696 54.741 1.00 96.43 5 TYR B O 1
ATOM 2851 N N . GLY B 1 8 ? 40.858 112.454 54.276 1.00 78.76 6 GLY B N 1
ATOM 2852 C CA . GLY B 1 8 ? 40.863 113.170 53.041 1.00 78.79 6 GLY B CA 1
ATOM 2853 C C . GLY B 1 8 ? 40.037 114.410 53.323 1.00 88.05 6 GLY B C 1
ATOM 2854 O O . GLY B 1 8 ? 40.147 115.433 52.641 1.00 86.89 6 GLY B O 1
ATOM 2855 N N . GLY B 1 9 ? 39.213 114.280 54.363 1.00 93.33 7 GLY B N 1
ATOM 2856 C CA . GLY B 1 9 ? 38.313 115.349 54.778 1.00 92.49 7 GLY B CA 1
ATOM 2857 C C . GLY B 1 9 ? 38.949 116.283 55.803 1.00 91.38 7 GLY B C 1
ATOM 2858 O O . GLY B 1 9 ? 38.588 117.452 55.864 1.00 92.09 7 GLY B O 1
ATOM 2859 N N . VAL B 1 10 ? 39.879 115.764 56.599 1.00 87.00 8 VAL B N 1
ATOM 2860 C CA . VAL B 1 10 ? 40.591 116.588 57.563 1.00 78.83 8 VAL B CA 1
ATOM 2861 C C . VAL B 1 10 ? 41.401 117.544 56.704 1.00 78.73 8 VAL B C 1
ATOM 2862 O O . VAL B 1 10 ? 41.945 118.516 57.189 1.00 80.60 8 VAL B O 1
ATOM 2866 N N . GLY B 1 11 ? 41.500 117.244 55.418 1.00 80.53 9 GLY B N 1
ATOM 2867 C CA . GLY B 1 11 ? 42.221 118.127 54.525 1.00 86.08 9 GLY B CA 1
ATOM 2868 C C . GLY B 1 11 ? 41.319 119.324 54.289 1.00 91.16 9 GLY B C 1
ATOM 2869 O O . GLY B 1 11 ? 41.779 120.459 54.163 1.00 94.24 9 GLY B O 1
ATOM 2870 N N . THR B 1 12 ? 40.016 119.054 54.230 1.00 92.57 10 THR B N 1
ATOM 2871 C CA . THR B 1 12 ? 39.005 120.085 54.034 1.00 91.84 10 THR B CA 1
ATOM 2872 C C . THR B 1 12 ? 38.910 120.947 55.302 1.00 94.07 10 THR B C 1
ATOM 2873 O O . THR B 1 12 ? 38.983 122.178 55.237 1.00 94.22 10 THR B O 1
ATOM 2877 N N . ILE B 1 13 ? 38.756 120.297 56.453 1.00 90.91 11 ILE B N 1
ATOM 2878 C CA . ILE B 1 13 ? 38.680 121.009 57.728 1.00 89.85 11 ILE B CA 1
ATOM 2879 C C . ILE B 1 13 ? 39.951 121.837 57.920 1.00 92.86 11 ILE B C 1
ATOM 2880 O O . ILE B 1 13 ? 40.007 122.703 58.779 1.00 96.68 11 ILE B O 1
ATOM 2885 N N . ALA B 1 14 ? 40.975 121.567 57.117 1.00 95.63 12 ALA B N 1
ATOM 2886 C CA . ALA B 1 14 ? 42.231 122.300 57.228 1.00 99.08 12 ALA B CA 1
ATOM 2887 C C . ALA B 1 14 ? 42.215 123.515 56.314 1.00 101.07 12 ALA B C 1
ATOM 2888 O O . ALA B 1 14 ? 42.839 124.533 56.616 1.00 105.87 12 ALA B O 1
ATOM 2890 N N . LEU B 1 15 ? 41.509 123.411 55.195 1.00 99.00 13 LEU B N 1
ATOM 2891 C CA . LEU B 1 15 ? 41.415 124.524 54.264 1.00 100.45 13 LEU B CA 1
ATOM 2892 C C . LEU B 1 15 ? 40.600 125.662 54.857 1.00 103.66 13 LEU B C 1
ATOM 2893 O O . LEU B 1 15 ? 41.069 126.794 54.941 1.00 104.16 13 LEU B O 1
ATOM 2898 N N . ARG B 1 16 ? 39.373 125.362 55.264 1.00 107.73 14 ARG B N 1
ATOM 2899 C CA . ARG B 1 16 ? 38.506 126.373 55.850 1.00 112.57 14 ARG B CA 1
ATOM 2900 C C . ARG B 1 16 ? 39.095 126.900 57.148 1.00 116.54 14 ARG B C 1
ATOM 2901 O O . ARG B 1 16 ? 38.744 127.988 57.604 1.00 122.52 14 ARG B O 1
ATOM 2909 N N . ALA B 1 17 ? 39.996 126.130 57.746 1.00 116.95 15 ALA B N 1
ATOM 2910 C CA . ALA B 1 17 ? 40.627 126.545 58.991 1.00 118.12 15 ALA B CA 1
ATOM 2911 C C . ALA B 1 17 ? 41.701 127.576 58.701 1.00 119.97 15 ALA B C 1
ATOM 2912 O O . ALA B 1 17 ? 42.186 128.244 59.610 1.00 122.75 15 ALA B O 1
ATOM 2914 N N . SER B 1 18 ? 42.077 127.693 57.431 1.00 118.55 16 SER B N 1
ATOM 2915 C CA . SER B 1 18 ? 43.093 128.654 57.031 1.00 120.26 16 SER B CA 1
ATOM 2916 C C . SER B 1 18 ? 42.415 129.784 56.274 1.00 122.43 16 SER B C 1
ATOM 2917 O O . SER B 1 18 ? 42.910 130.912 56.242 1.00 126.63 16 SER B O 1
ATOM 2920 N N . ALA B 1 19 ? 41.278 129.470 55.661 1.00 122.59 17 ALA B N 1
ATOM 2921 C CA . ALA B 1 19 ? 40.517 130.457 54.905 1.00 120.83 17 ALA B CA 1
ATOM 2922 C C . ALA B 1 19 ? 39.990 131.512 55.871 1.00 120.53 17 ALA B C 1
ATOM 2923 O O . ALA B 1 19 ? 40.031 132.709 55.587 1.00 120.80 17 ALA B O 1
ATOM 2925 N N . LEU B 1 20 ? 39.502 131.053 57.019 1.00 120.27 18 LEU B N 1
ATOM 2926 C CA . LEU B 1 20 ? 38.982 131.944 58.044 1.00 119.27 18 LEU B CA 1
ATOM 2927 C C . LEU B 1 20 ? 40.125 132.838 58.511 1.00 119.10 18 LEU B C 1
ATOM 2928 O O . LEU B 1 20 ? 39.924 134.002 58.860 1.00 121.10 18 LEU B O 1
ATOM 2933 N N . LEU B 1 21 ? 41.331 132.281 58.493 1.00 118.39 19 LEU B N 1
ATOM 2934 C CA . LEU B 1 21 ? 42.531 132.998 58.907 1.00 119.18 19 LEU B CA 1
ATOM 2935 C C . LEU B 1 21 ? 42.960 134.080 57.907 1.00 121.45 19 LEU B C 1
ATOM 2936 O O . LEU B 1 21 ? 43.953 134.782 58.121 1.00 120.68 19 LEU B O 1
ATOM 2941 N N . LYS B 1 22 ? 42.226 134.195 56.806 1.00 122.64 20 LYS B N 1
ATOM 2942 C CA . LYS B 1 22 ? 42.521 135.208 55.803 1.00 124.52 20 LYS B CA 1
ATOM 2943 C C . LYS B 1 22 ? 41.578 136.375 56.080 1.00 126.89 20 LYS B C 1
ATOM 2944 O O . LYS B 1 22 ? 41.666 137.433 55.455 1.00 125.96 20 LYS B O 1
ATOM 2950 N N . ALA B 1 23 ? 40.679 136.163 57.039 1.00 129.72 21 ALA B N 1
ATOM 2951 C CA . ALA B 1 23 ? 39.702 137.169 57.429 1.00 134.50 21 ALA B CA 1
ATOM 2952 C C . ALA B 1 23 ? 40.214 138.041 58.580 1.00 139.76 21 ALA B C 1
ATOM 2953 O O . ALA B 1 23 ? 39.574 139.026 58.956 1.00 142.52 21 ALA B O 1
ATOM 2955 N N . MET B 1 24 ? 41.364 137.684 59.144 1.00 144.42 22 MET B N 1
ATOM 2956 C CA . MET B 1 24 ? 41.926 138.478 60.232 1.00 149.35 22 MET B CA 1
ATOM 2957 C C . MET B 1 24 ? 42.367 139.812 59.633 1.00 151.65 22 MET B C 1
ATOM 2958 O O . MET B 1 24 ? 42.286 140.865 60.274 1.00 150.59 22 MET B O 1
ATOM 2963 N N . SER B 1 25 ? 42.833 139.747 58.390 1.00 154.73 23 SER B N 1
ATOM 2964 C CA . SER B 1 25 ? 43.296 140.920 57.660 1.00 156.36 23 SER B CA 1
ATOM 2965 C C . SER B 1 25 ? 42.180 141.492 56.780 1.00 156.87 23 SER B C 1
ATOM 2966 O O . SER B 1 25 ? 42.034 142.713 56.665 1.00 155.72 23 SER B O 1
ATOM 2969 N N . GLN B 1 26 ? 41.388 140.606 56.175 1.00 157.60 24 GLN B N 1
ATOM 2970 C CA . GLN B 1 26 ? 40.301 141.026 55.294 1.00 157.43 24 GLN B CA 1
ATOM 2971 C C . GLN B 1 26 ? 39.168 141.757 56.013 1.00 158.26 24 GLN B C 1
ATOM 2972 O O . GLN B 1 26 ? 38.629 142.730 55.484 1.00 160.38 24 GLN B O 1
ATOM 2978 N N . ASP B 1 27 ? 38.814 141.307 57.215 1.00 157.83 25 ASP B N 1
ATOM 2979 C CA . ASP B 1 27 ? 37.712 141.933 57.943 1.00 159.30 25 ASP B CA 1
ATOM 2980 C C . ASP B 1 27 ? 38.031 142.914 59.070 1.00 161.78 25 ASP B C 1
ATOM 2981 O O . ASP B 1 27 ? 37.503 144.026 59.075 1.00 163.55 25 ASP B O 1
ATOM 2986 N N . ILE B 1 28 ? 38.870 142.529 60.027 1.00 163.30 26 ILE B N 1
ATOM 2987 C CA . ILE B 1 28 ? 39.190 143.438 61.128 1.00 164.16 26 ILE B CA 1
ATOM 2988 C C . ILE B 1 28 ? 39.829 144.746 60.640 1.00 167.46 26 ILE B C 1
ATOM 2989 O O . ILE B 1 28 ? 39.694 145.789 61.284 1.00 168.48 26 ILE B O 1
ATOM 2994 N N . GLU B 1 29 ? 40.508 144.685 59.495 1.00 169.86 27 GLU B N 1
ATOM 2995 C CA . GLU B 1 29 ? 41.181 145.849 58.914 1.00 170.29 27 GLU B CA 1
ATOM 2996 C C . GLU B 1 29 ? 40.254 146.679 58.035 1.00 171.81 27 GLU B C 1
ATOM 2997 O O . GLU B 1 29 ? 40.658 147.716 57.506 1.00 171.64 27 GLU B O 1
ATOM 3003 N N . ASP B 1 30 ? 39.015 146.220 57.878 1.00 174.42 28 ASP B N 1
ATOM 3004 C CA . ASP B 1 30 ? 38.052 146.914 57.032 1.00 176.86 28 ASP B CA 1
ATOM 3005 C C . ASP B 1 30 ? 36.694 147.170 57.705 1.00 176.62 28 ASP B C 1
ATOM 3006 O O . ASP B 1 30 ? 35.982 148.105 57.333 1.00 176.79 28 ASP B O 1
ATOM 3011 N N . GLN B 1 31 ? 36.344 146.347 58.691 1.00 175.70 29 GLN B N 1
ATOM 3012 C CA . GLN B 1 31 ? 35.073 146.492 59.404 1.00 173.83 29 GLN B CA 1
ATOM 3013 C C . GLN B 1 31 ? 34.942 147.834 60.112 1.00 173.36 29 GLN B C 1
ATOM 3014 O O . GLN B 1 31 ? 33.828 148.305 60.359 1.00 173.63 29 GLN B O 1
ATOM 3020 N N . ARG B 1 32 ? 36.078 148.442 60.446 1.00 171.90 30 ARG B N 1
ATOM 3021 C CA . ARG B 1 32 ? 36.094 149.738 61.127 1.00 169.30 30 ARG B CA 1
ATOM 3022 C C . ARG B 1 32 ? 36.166 150.921 60.154 1.00 168.12 30 ARG B C 1
ATOM 3023 O O . ARG B 1 32 ? 36.209 152.082 60.579 1.00 166.13 30 ARG B O 1
ATOM 3031 N N . LYS B 1 33 ? 36.177 150.612 58.857 1.00 167.60 31 LYS B N 1
ATOM 3032 C CA . LYS B 1 33 ? 36.232 151.615 57.787 1.00 165.48 31 LYS B CA 1
ATOM 3033 C C . LYS B 1 33 ? 34.835 151.808 57.186 1.00 165.60 31 LYS B C 1
ATOM 3034 O O . LYS B 1 33 ? 34.678 152.375 56.100 1.00 165.17 31 LYS B O 1
ATOM 3040 N N . GLU B 1 34 ? 33.829 151.331 57.914 1.00 166.36 32 GLU B N 1
ATOM 3041 C CA . GLU B 1 34 ? 32.430 151.417 57.501 1.00 166.28 32 GLU B CA 1
ATOM 3042 C C . GLU B 1 34 ? 31.586 151.871 58.693 1.00 167.08 32 GLU B C 1
ATOM 3043 O O . GLU B 1 34 ? 30.387 152.127 58.558 1.00 165.57 32 GLU B O 1
ATOM 3049 N N . PHE B 1 35 ? 32.228 151.951 59.857 1.00 168.70 33 PHE B N 1
ATOM 3050 C CA . PHE B 1 35 ? 31.573 152.361 61.100 1.00 168.18 33 PHE B CA 1
ATOM 3051 C C . PHE B 1 35 ? 32.140 153.690 61.631 1.00 167.48 33 PHE B C 1
ATOM 3052 O O . PHE B 1 35 ? 31.960 154.026 62.804 1.00 166.44 33 PHE B O 1
ATOM 3060 N N . ASN B 1 36 ? 32.821 154.438 60.762 1.00 166.14 34 ASN B N 1
ATOM 3061 C CA . ASN B 1 36 ? 33.401 155.727 61.141 1.00 163.17 34 ASN B CA 1
ATOM 3062 C C . ASN B 1 36 ? 32.304 156.773 61.345 1.00 161.05 34 ASN B C 1
ATOM 3063 O O . ASN B 1 36 ? 32.313 157.840 60.721 1.00 157.22 34 ASN B O 1
ATOM 3068 N N . TYR B 1 41 ? 27.397 158.421 61.528 1.00 119.82 39 TYR B N 1
ATOM 3069 C CA . TYR B 1 41 ? 26.618 159.552 61.023 1.00 123.34 39 TYR B CA 1
ATOM 3070 C C . TYR B 1 41 ? 25.111 159.241 61.192 1.00 124.48 39 TYR B C 1
ATOM 3071 O O . TYR B 1 41 ? 24.296 159.487 60.325 1.00 128.42 39 TYR B O 1
ATOM 3080 N N . GLN B 1 42 ? 24.785 158.745 62.370 1.00 123.69 40 GLN B N 1
ATOM 3081 C CA . GLN B 1 42 ? 23.379 158.424 62.609 1.00 118.56 40 GLN B CA 1
ATOM 3082 C C . GLN B 1 42 ? 22.693 159.753 62.560 1.00 111.12 40 GLN B C 1
ATOM 3083 O O . GLN B 1 42 ? 23.169 160.742 63.110 1.00 105.34 40 GLN B O 1
ATOM 3089 N N . THR B 1 43 ? 21.572 159.773 61.882 1.00 106.18 41 THR B N 1
ATOM 3090 C CA . THR B 1 43 ? 20.789 160.987 61.714 1.00 102.37 41 THR B CA 1
ATOM 3091 C C . THR B 1 43 ? 19.497 160.656 62.399 1.00 96.47 41 THR B C 1
ATOM 3092 O O . THR B 1 43 ? 19.215 159.485 62.649 1.00 92.62 41 THR B O 1
ATOM 3096 N N . PHE B 1 44 ? 18.724 161.671 62.733 1.00 92.86 42 PHE B N 1
ATOM 3097 C CA . PHE B 1 44 ? 17.483 161.409 63.417 1.00 90.90 42 PHE B CA 1
ATOM 3098 C C . PHE B 1 44 ? 16.331 162.044 62.694 1.00 89.00 42 PHE B C 1
ATOM 3099 O O . PHE B 1 44 ? 16.495 163.023 61.957 1.00 81.50 42 PHE B O 1
ATOM 3107 N N . THR B 1 45 ? 15.163 161.460 62.919 1.00 89.03 43 THR B N 1
ATOM 3108 C CA . THR B 1 45 ? 13.919 161.968 62.372 1.00 90.02 43 THR B CA 1
ATOM 3109 C C . THR B 1 45 ? 13.336 162.759 63.544 1.00 91.42 43 THR B C 1
ATOM 3110 O O . THR B 1 45 ? 13.646 162.464 64.708 1.00 85.47 43 THR B O 1
ATOM 3114 N N . ARG B 1 46 ? 12.525 163.773 63.259 1.00 92.91 44 ARG B N 1
ATOM 3115 C CA . ARG B 1 46 ? 11.933 164.544 64.346 1.00 93.31 44 ARG B CA 1
ATOM 3116 C C . ARG B 1 46 ? 11.133 163.623 65.276 1.00 89.43 44 ARG B C 1
ATOM 3117 O O . ARG B 1 46 ? 11.046 163.860 66.476 1.00 88.94 44 ARG B O 1
ATOM 3125 N N . ASN B 1 47 ? 10.565 162.566 64.715 1.00 88.06 45 ASN B N 1
ATOM 3126 C CA . ASN B 1 47 ? 9.799 161.609 65.501 1.00 90.76 45 ASN B CA 1
ATOM 3127 C C . ASN B 1 47 ? 10.731 160.940 66.506 1.00 89.28 45 ASN B C 1
ATOM 3128 O O . ASN B 1 47 ? 10.336 160.621 67.627 1.00 92.05 45 ASN B O 1
ATOM 3133 N N . ALA B 1 48 ? 11.973 160.717 66.090 1.00 86.04 46 ALA B N 1
ATOM 3134 C CA . ALA B 1 48 ? 12.955 160.074 66.954 1.00 82.96 46 ALA B CA 1
ATOM 3135 C C . ALA B 1 48 ? 13.493 161.064 67.978 1.00 80.44 46 ALA B C 1
ATOM 3136 O O . ALA B 1 48 ? 13.729 160.697 69.129 1.00 74.83 46 ALA B O 1
ATOM 3138 N N . VAL B 1 49 ? 13.670 162.315 67.550 1.00 78.92 47 VAL B N 1
ATOM 3139 C CA . VAL B 1 49 ? 14.176 163.384 68.409 1.00 76.74 47 VAL B CA 1
ATOM 3140 C C . VAL B 1 49 ? 13.195 163.681 69.533 1.00 80.58 47 VAL B C 1
ATOM 3141 O O . VAL B 1 49 ? 13.592 163.903 70.679 1.00 79.22 47 VAL B O 1
ATOM 3145 N N . ALA B 1 50 ? 11.908 163.677 69.193 1.00 82.43 48 ALA B N 1
ATOM 3146 C CA . ALA B 1 50 ? 10.855 163.944 70.161 1.00 79.72 48 ALA B CA 1
ATOM 3147 C C . ALA B 1 50 ? 10.756 162.817 71.176 1.00 81.40 48 ALA B C 1
ATOM 3148 O O . ALA B 1 50 ? 9.950 162.884 72.104 1.00 88.61 48 ALA B O 1
ATOM 3150 N N . LYS B 1 51 ? 11.568 161.779 70.996 1.00 77.39 49 LYS B N 1
ATOM 3151 C CA . LYS B 1 51 ? 11.578 160.652 71.917 1.00 80.65 49 LYS B CA 1
ATOM 3152 C C . LYS B 1 51 ? 12.726 160.857 72.890 1.00 81.48 49 LYS B C 1
ATOM 3153 O O . LYS B 1 51 ? 12.772 160.259 73.965 1.00 75.78 49 LYS B O 1
ATOM 3159 N N . LEU B 1 52 ? 13.653 161.721 72.502 1.00 85.68 50 LEU B N 1
ATOM 3160 C CA . LEU B 1 52 ? 14.811 162.038 73.327 1.00 85.51 50 LEU B CA 1
ATOM 3161 C C . LEU B 1 52 ? 14.417 162.711 74.641 1.00 83.67 50 LEU B C 1
ATOM 3162 O O . LEU B 1 52 ? 13.541 163.580 74.670 1.00 81.83 50 LEU B O 1
ATOM 3167 N N . PRO B 1 53 ? 15.068 162.321 75.744 1.00 83.93 51 PRO B N 1
ATOM 3168 C CA . PRO B 1 53 ? 14.829 162.855 77.094 1.00 83.46 51 PRO B CA 1
ATOM 3169 C C . PRO B 1 53 ? 14.690 164.367 77.114 1.00 79.46 51 PRO B C 1
ATOM 3170 O O . PRO B 1 53 ? 15.258 165.042 76.263 1.00 79.11 51 PRO B O 1
ATOM 3174 N N . LYS B 1 54 ? 13.950 164.888 78.092 1.00 78.49 52 LYS B N 1
ATOM 3175 C CA . LYS B 1 54 ? 13.737 166.336 78.259 1.00 80.27 52 LYS B CA 1
ATOM 3176 C C . LYS B 1 54 ? 12.899 166.914 77.116 1.00 77.92 52 LYS B C 1
ATOM 3177 O O . LYS B 1 54 ? 12.190 167.907 77.279 1.00 74.06 52 LYS B O 1
ATOM 3183 N N . LEU B 1 55 ? 12.993 166.269 75.960 1.00 79.14 53 LEU B N 1
ATOM 3184 C CA . LEU B 1 55 ? 12.291 166.685 74.756 1.00 72.44 53 LEU B CA 1
ATOM 3185 C C . LEU B 1 55 ? 10.906 166.068 74.586 1.00 70.44 53 LEU B C 1
ATOM 3186 O O . LEU B 1 55 ? 10.529 165.107 75.275 1.00 68.48 53 LEU B O 1
ATOM 3191 N N . SER B 1 56 ? 10.162 166.636 73.641 1.00 66.82 54 SER B N 1
ATOM 3192 C CA . SER B 1 56 ? 8.825 166.165 73.323 1.00 73.92 54 SER B CA 1
ATOM 3193 C C . SER B 1 56 ? 8.434 166.567 71.909 1.00 72.59 54 SER B C 1
ATOM 3194 O O . SER B 1 56 ? 8.952 167.530 71.361 1.00 71.73 54 SER B O 1
ATOM 3197 N N . ARG B 1 57 ? 7.509 165.812 71.334 1.00 76.24 55 ARG B N 1
ATOM 3198 C CA . ARG B 1 57 ? 6.978 166.060 69.998 1.00 79.02 55 ARG B CA 1
ATOM 3199 C C . ARG B 1 57 ? 6.716 167.559 69.806 1.00 78.72 55 ARG B C 1
ATOM 3200 O O . ARG B 1 57 ? 7.302 168.217 68.952 1.00 77.27 55 ARG B O 1
ATOM 3208 N N . ARG B 1 58 ? 5.824 168.091 70.626 1.00 81.39 56 ARG B N 1
ATOM 3209 C CA . ARG B 1 58 ? 5.467 169.495 70.577 1.00 82.92 56 ARG B CA 1
ATOM 3210 C C . ARG B 1 58 ? 6.707 170.404 70.733 1.00 81.73 56 ARG B C 1
ATOM 3211 O O . ARG B 1 58 ? 6.812 171.449 70.085 1.00 82.19 56 ARG B O 1
ATOM 3219 N N . ILE B 1 59 ? 7.649 169.992 71.580 1.00 78.39 57 ILE B N 1
ATOM 3220 C CA . ILE B 1 59 ? 8.860 170.767 71.827 1.00 74.47 57 ILE B CA 1
ATOM 3221 C C . ILE B 1 59 ? 9.725 170.882 70.587 1.00 74.71 57 ILE B C 1
ATOM 3222 O O . ILE B 1 59 ? 10.105 171.980 70.171 1.00 72.46 57 ILE B O 1
ATOM 3227 N N . VAL B 1 60 ? 10.038 169.728 70.010 1.00 75.57 58 VAL B N 1
ATOM 3228 C CA . VAL B 1 60 ? 10.880 169.646 68.827 1.00 79.18 58 VAL B CA 1
ATOM 3229 C C . VAL B 1 60 ? 10.351 170.513 67.706 1.00 82.19 58 VAL B C 1
ATOM 3230 O O . VAL B 1 60 ? 11.126 171.063 66.923 1.00 79.79 58 VAL B O 1
ATOM 3234 N N . ASP B 1 61 ? 9.030 170.620 67.619 1.00 84.82 59 ASP B N 1
ATOM 3235 C CA . ASP B 1 61 ? 8.420 171.422 66.574 1.00 90.88 59 ASP B CA 1
ATOM 3236 C C . ASP B 1 61 ? 8.657 172.926 66.783 1.00 88.68 59 ASP B C 1
ATOM 3237 O O . ASP B 1 61 ? 9.228 173.586 65.917 1.00 81.87 59 ASP B O 1
ATOM 3242 N N . GLN B 1 62 ? 8.238 173.462 67.926 1.00 90.76 60 GLN B N 1
ATOM 3243 C CA . GLN B 1 62 ? 8.414 174.888 68.211 1.00 96.40 60 GLN B CA 1
ATOM 3244 C C . GLN B 1 62 ? 9.903 175.275 68.208 1.00 94.69 60 GLN B C 1
ATOM 3245 O O . GLN B 1 62 ? 10.281 176.431 67.942 1.00 87.43 60 GLN B O 1
ATOM 3251 N N . ALA B 1 63 ? 10.738 174.287 68.505 1.00 92.30 61 ALA B N 1
ATOM 3252 C CA . ALA B 1 63 ? 12.174 174.479 68.550 1.00 88.88 61 ALA B CA 1
ATOM 3253 C C . ALA B 1 63 ? 12.763 174.620 67.150 1.00 88.63 61 ALA B C 1
ATOM 3254 O O . ALA B 1 63 ? 13.387 175.634 66.839 1.00 86.20 61 ALA B O 1
ATOM 3256 N N . ILE B 1 64 ? 12.561 173.598 66.316 1.00 88.83 62 ILE B N 1
ATOM 3257 C CA . ILE B 1 64 ? 13.078 173.577 64.947 1.00 89.52 62 ILE B CA 1
ATOM 3258 C C . ILE B 1 64 ? 12.783 174.845 64.163 1.00 94.48 62 ILE B C 1
ATOM 3259 O O . ILE B 1 64 ? 13.689 175.482 63.638 1.00 95.13 62 ILE B O 1
ATOM 3264 N N . LYS B 1 65 ? 11.508 175.199 64.074 1.00 100.60 63 LYS B N 1
ATOM 3265 C CA . LYS B 1 65 ? 11.107 176.374 63.320 1.00 107.10 63 LYS B CA 1
ATOM 3266 C C . LYS B 1 65 ? 11.541 177.712 63.911 1.00 107.60 63 LYS B C 1
ATOM 3267 O O . LYS B 1 65 ? 11.810 178.657 63.173 1.00 108.83 63 LYS B O 1
ATOM 3273 N N . GLU B 1 66 ? 11.623 177.803 65.229 1.00 109.59 64 GLU B N 1
ATOM 3274 C CA . GLU B 1 66 ? 12.040 179.060 65.819 1.00 113.14 64 GLU B CA 1
ATOM 3275 C C . GLU B 1 66 ? 13.537 179.220 65.555 1.00 114.86 64 GLU B C 1
ATOM 3276 O O . GLU B 1 66 ? 14.054 180.336 65.459 1.00 114.73 64 GLU B O 1
ATOM 3282 N N . MET B 1 67 ? 14.227 178.092 65.433 1.00 116.91 65 MET B N 1
ATOM 3283 C CA . MET B 1 67 ? 15.657 178.102 65.157 1.00 121.96 65 MET B CA 1
ATOM 3284 C C . MET B 1 67 ? 15.808 178.291 63.652 1.00 124.11 65 MET B C 1
ATOM 3285 O O . MET B 1 67 ? 16.768 178.899 63.179 1.00 124.50 65 MET B O 1
ATOM 3290 N N . GLU B 1 68 ? 14.834 177.767 62.911 1.00 126.62 66 GLU B N 1
ATOM 3291 C CA . GLU B 1 68 ? 14.816 177.856 61.452 1.00 126.96 66 GLU B CA 1
ATOM 3292 C C . GLU B 1 68 ? 14.821 179.332 61.082 1.00 129.02 66 GLU B C 1
ATOM 3293 O O . GLU B 1 68 ? 15.311 179.727 60.017 1.00 125.75 66 GLU B O 1
ATOM 3299 N N . GLU B 1 69 ? 14.276 180.135 61.994 1.00 132.39 67 GLU B N 1
ATOM 3300 C CA . GLU B 1 69 ? 14.167 181.572 61.813 1.00 136.05 67 GLU B CA 1
ATOM 3301 C C . GLU B 1 69 ? 15.510 182.295 61.852 1.00 136.47 67 GLU B C 1
ATOM 3302 O O . GLU B 1 69 ? 15.949 182.839 60.836 1.00 138.81 67 GLU B O 1
ATOM 3308 N N . ASP B 1 70 ? 16.159 182.303 63.016 1.00 134.94 68 ASP B N 1
ATOM 3309 C CA . ASP B 1 70 ? 17.442 182.996 63.178 1.00 131.99 68 ASP B CA 1
ATOM 3310 C C . ASP B 1 70 ? 18.600 182.535 62.285 1.00 128.19 68 ASP B C 1
ATOM 3311 O O . ASP B 1 70 ? 19.742 182.953 62.482 1.00 124.30 68 ASP B O 1
ATOM 3316 N N . GLY B 1 71 ? 18.302 181.678 61.312 1.00 126.09 69 GLY B N 1
ATOM 3317 C CA . GLY B 1 71 ? 19.329 181.220 60.393 1.00 124.09 69 GLY B CA 1
ATOM 3318 C C . GLY B 1 71 ? 19.956 179.849 60.582 1.00 122.47 69 GLY B C 1
ATOM 3319 O O . GLY B 1 71 ? 21.030 179.597 60.028 1.00 123.88 69 GLY B O 1
ATOM 3320 N N . TYR B 1 72 ? 19.323 178.958 61.343 1.00 117.18 70 TYR B N 1
ATOM 3321 C CA . TYR B 1 72 ? 19.911 177.639 61.525 1.00 113.10 70 TYR B CA 1
ATOM 3322 C C . TYR B 1 72 ? 19.737 176.873 60.222 1.00 112.57 70 TYR B C 1
ATOM 3323 O O . TYR B 1 72 ? 18.783 177.080 59.468 1.00 110.83 70 TYR B O 1
ATOM 3332 N N . GLN B 1 73 ? 20.689 175.996 59.953 1.00 112.47 71 GLN B N 1
ATOM 3333 C CA . GLN B 1 73 ? 20.668 175.196 58.747 1.00 111.44 71 GLN B CA 1
ATOM 3334 C C . GLN B 1 73 ? 20.495 173.753 59.160 1.00 109.55 71 GLN B C 1
ATOM 3335 O O . GLN B 1 73 ? 21.462 172.993 59.177 1.00 111.27 71 GLN B O 1
ATOM 3341 N N . PHE B 1 74 ? 19.276 173.362 59.506 1.00 105.32 72 PHE B N 1
ATOM 3342 C CA . PHE B 1 74 ? 19.059 171.979 59.904 1.00 101.65 72 PHE B CA 1
ATOM 3343 C C . PHE B 1 74 ? 19.482 171.096 58.743 1.00 102.06 72 PHE B C 1
ATOM 3344 O O . PHE B 1 74 ? 19.549 171.544 57.590 1.00 105.17 72 PHE B O 1
ATOM 3352 N N . ASN B 1 75 ? 19.812 169.852 59.065 1.00 101.88 73 ASN B N 1
ATOM 3353 C CA . ASN B 1 75 ? 20.274 168.891 58.075 1.00 102.38 73 ASN B CA 1
ATOM 3354 C C . ASN B 1 75 ? 19.131 168.095 57.477 1.00 103.03 73 ASN B C 1
ATOM 3355 O O . ASN B 1 75 ? 18.305 167.546 58.208 1.00 99.12 73 ASN B O 1
ATOM 3360 N N . LYS B 1 76 ? 19.101 168.034 56.146 1.00 108.65 74 LYS B N 1
ATOM 3361 C CA . LYS B 1 76 ? 18.082 167.285 55.414 1.00 112.57 74 LYS B CA 1
ATOM 3362 C C . LYS B 1 76 ? 18.680 166.386 54.336 1.00 116.21 74 LYS B C 1
ATOM 3363 O O . LYS B 1 76 ? 19.757 166.659 53.789 1.00 111.88 74 LYS B O 1
ATOM 3369 N N . LYS B 1 77 ? 17.956 165.308 54.047 1.00 122.04 75 LYS B N 1
ATOM 3370 C CA . LYS B 1 77 ? 18.335 164.340 53.026 1.00 126.19 75 LYS B CA 1
ATOM 3371 C C . LYS B 1 77 ? 17.297 164.346 51.901 1.00 134.33 75 LYS B C 1
ATOM 3372 O O . LYS B 1 77 ? 16.092 164.480 52.145 1.00 136.44 75 LYS B O 1
ATOM 3378 N N . GLN B 1 78 ? 17.759 164.192 50.668 1.00 141.42 76 GLN B N 1
ATOM 3379 C CA . GLN B 1 78 ? 16.854 164.185 49.529 1.00 146.42 76 GLN B CA 1
ATOM 3380 C C . GLN B 1 78 ? 16.526 162.749 49.112 1.00 148.26 76 GLN B C 1
ATOM 3381 O O . GLN B 1 78 ? 17.159 162.198 48.206 1.00 149.46 76 GLN B O 1
ATOM 3387 N N . VAL B 1 79 ? 15.547 162.143 49.785 1.00 149.68 77 VAL B N 1
ATOM 3388 C CA . VAL B 1 79 ? 15.133 160.776 49.464 1.00 151.51 77 VAL B CA 1
ATOM 3389 C C . VAL B 1 79 ? 14.006 160.788 48.428 1.00 154.18 77 VAL B C 1
ATOM 3390 O O . VAL B 1 79 ? 12.916 161.310 48.684 1.00 154.30 77 VAL B O 1
ATOM 3394 N N . GLY B 1 80 ? 14.282 160.210 47.258 1.00 155.73 78 GLY B N 1
ATOM 3395 C CA . GLY B 1 80 ? 13.298 160.179 46.192 1.00 156.69 78 GLY B CA 1
ATOM 3396 C C . GLY B 1 80 ? 13.092 161.567 45.613 1.00 157.31 78 GLY B C 1
ATOM 3397 O O . GLY B 1 80 ? 13.819 161.994 44.715 1.00 157.26 78 GLY B O 1
ATOM 3398 N N . ASN B 1 81 ? 12.096 162.274 46.139 1.00 158.84 79 ASN B N 1
ATOM 3399 C CA . ASN B 1 81 ? 11.773 163.626 45.694 1.00 159.17 79 ASN B CA 1
ATOM 3400 C C . ASN B 1 81 ? 11.320 164.473 46.889 1.00 158.83 79 ASN B C 1
ATOM 3401 O O . ASN B 1 81 ? 10.843 165.601 46.726 1.00 160.55 79 ASN B O 1
ATOM 3406 N N . VAL B 1 82 ? 11.484 163.923 48.091 1.00 156.03 80 VAL B N 1
ATOM 3407 C CA . VAL B 1 82 ? 11.094 164.618 49.311 1.00 151.69 80 VAL B CA 1
ATOM 3408 C C . VAL B 1 82 ? 12.288 164.842 50.236 1.00 149.32 80 VAL B C 1
ATOM 3409 O O . VAL B 1 82 ? 13.116 163.942 50.436 1.00 148.91 80 VAL B O 1
ATOM 3413 N N . GLU B 1 83 ? 12.382 166.049 50.791 1.00 145.07 81 GLU B N 1
ATOM 3414 C CA . GLU B 1 83 ? 13.471 166.352 51.711 1.00 139.22 81 GLU B CA 1
ATOM 3415 C C . GLU B 1 83 ? 13.063 166.044 53.143 1.00 134.74 81 GLU B C 1
ATOM 3416 O O . GLU B 1 83 ? 12.494 166.891 53.842 1.00 134.57 81 GLU B O 1
ATOM 3422 N N . GLN B 1 84 ? 13.336 164.813 53.561 1.00 129.19 82 GLN B N 1
ATOM 3423 C CA . GLN B 1 84 ? 13.053 164.391 54.917 1.00 124.56 82 GLN B CA 1
ATOM 3424 C C . GLN B 1 84 ? 14.108 165.090 55.751 1.00 122.32 82 GLN B C 1
ATOM 3425 O O . GLN B 1 84 ? 15.188 165.433 55.255 1.00 121.24 82 GLN B O 1
ATOM 3431 N N . TYR B 1 85 ? 13.797 165.313 57.015 1.00 117.44 83 TYR B N 1
ATOM 3432 C CA . TYR B 1 85 ? 14.785 165.896 57.880 1.00 106.80 83 TYR B CA 1
ATOM 3433 C C . TYR B 1 85 ? 15.578 164.680 58.345 1.00 105.80 83 TYR B C 1
ATOM 3434 O O . TYR B 1 85 ? 15.065 163.559 58.357 1.00 102.97 83 TYR B O 1
ATOM 3443 N N . ALA B 1 86 ? 16.834 164.892 58.698 1.00 106.43 84 ALA B N 1
ATOM 3444 C CA . ALA B 1 86 ? 17.685 163.808 59.158 1.00 106.66 84 ALA B CA 1
ATOM 3445 C C . ALA B 1 86 ? 18.712 164.512 60.018 1.00 106.67 84 ALA B C 1
ATOM 3446 O O . ALA B 1 86 ? 19.899 164.560 59.690 1.00 110.14 84 ALA B O 1
ATOM 3448 N N . LEU B 1 87 ? 18.219 165.092 61.110 1.00 104.01 85 LEU B N 1
ATOM 3449 C CA . LEU B 1 87 ? 19.041 165.844 62.045 1.00 96.97 85 LEU B CA 1
ATOM 3450 C C . LEU B 1 87 ? 20.255 165.043 62.468 1.00 95.09 85 LEU B C 1
ATOM 3451 O O . LEU B 1 87 ? 20.158 163.846 62.749 1.00 93.58 85 LEU B O 1
ATOM 3456 N N . THR B 1 88 ? 21.399 165.715 62.503 1.00 92.04 86 THR B N 1
ATOM 3457 C CA . THR B 1 88 ? 22.650 165.084 62.902 1.00 92.21 86 THR B CA 1
ATOM 3458 C C . THR B 1 88 ? 22.800 165.149 64.421 1.00 92.88 86 THR B C 1
ATOM 3459 O O . THR B 1 88 ? 21.837 165.460 65.122 1.00 95.00 86 THR B O 1
ATOM 3463 N N . ILE B 1 89 ? 23.991 164.853 64.938 1.00 87.20 87 ILE B N 1
ATOM 3464 C CA . ILE B 1 89 ? 24.181 164.893 66.379 1.00 87.42 87 ILE B CA 1
ATOM 3465 C C . ILE B 1 89 ? 24.244 166.331 66.876 1.00 88.71 87 ILE B C 1
ATOM 3466 O O . ILE B 1 89 ? 23.643 166.654 67.899 1.00 90.60 87 ILE B O 1
ATOM 3471 N N . GLN B 1 90 ? 24.955 167.200 66.164 1.00 85.40 88 GLN B N 1
ATOM 3472 C CA . GLN B 1 90 ? 25.037 168.604 66.584 1.00 84.20 88 GLN B CA 1
ATOM 3473 C C . GLN B 1 90 ? 23.634 169.199 66.620 1.00 81.62 88 GLN B C 1
ATOM 3474 O O . GLN B 1 90 ? 23.276 169.907 67.561 1.00 76.42 88 GLN B O 1
ATOM 3480 N N . ASN B 1 91 ? 22.861 168.906 65.573 1.00 82.20 89 ASN B N 1
ATOM 3481 C CA . ASN B 1 91 ? 21.479 169.364 65.434 1.00 79.42 89 ASN B CA 1
ATOM 3482 C C . ASN B 1 91 ? 20.691 169.167 66.743 1.00 80.95 89 ASN B C 1
ATOM 3483 O O . ASN B 1 91 ? 20.205 170.134 67.348 1.00 80.53 89 ASN B O 1
ATOM 3488 N N . VAL B 1 92 ? 20.562 167.911 67.166 1.00 74.51 90 VAL B N 1
ATOM 3489 C CA . VAL B 1 92 ? 19.860 167.585 68.393 1.00 64.20 90 VAL B CA 1
ATOM 3490 C C . VAL B 1 92 ? 20.441 168.447 69.504 1.00 66.60 90 VAL B C 1
ATOM 3491 O O . VAL B 1 92 ? 19.712 169.146 70.196 1.00 71.15 90 VAL B O 1
ATOM 3495 N N . ILE B 1 93 ? 21.763 168.420 69.650 1.00 71.77 91 ILE B N 1
ATOM 3496 C CA . ILE B 1 93 ? 22.439 169.205 70.682 1.00 74.29 91 ILE B CA 1
ATOM 3497 C C . ILE B 1 93 ? 22.096 170.682 70.582 1.00 74.78 91 ILE B C 1
ATOM 3498 O O . ILE B 1 93 ? 21.935 171.357 71.593 1.00 80.21 91 ILE B O 1
ATOM 3503 N N . ASP B 1 94 ? 21.981 171.190 69.366 1.00 73.40 92 ASP B N 1
ATOM 3504 C CA . ASP B 1 94 ? 21.639 172.590 69.197 1.00 81.56 92 ASP B CA 1
ATOM 3505 C C . ASP B 1 94 ? 20.199 172.855 69.659 1.00 81.43 92 ASP B C 1
ATOM 3506 O O . ASP B 1 94 ? 19.906 173.915 70.220 1.00 80.99 92 ASP B O 1
ATOM 3511 N N . ILE B 1 95 ? 19.308 171.896 69.423 1.00 75.75 93 ILE B N 1
ATOM 3512 C CA . ILE B 1 95 ? 17.922 172.040 69.843 1.00 71.65 93 ILE B CA 1
ATOM 3513 C C . ILE B 1 95 ? 17.984 172.186 71.356 1.00 74.49 93 ILE B C 1
ATOM 3514 O O . ILE B 1 95 ? 17.419 173.115 71.940 1.00 74.85 93 ILE B O 1
ATOM 3519 N N . TYR B 1 96 ? 18.692 171.255 71.984 1.00 73.29 94 TYR B N 1
ATOM 3520 C CA . TYR B 1 96 ? 18.829 171.247 73.430 1.00 75.29 94 TYR B CA 1
ATOM 3521 C C . TYR B 1 96 ? 19.314 172.589 73.958 1.00 76.25 94 TYR B C 1
ATOM 3522 O O . TYR B 1 96 ? 18.913 173.033 75.033 1.00 78.71 94 TYR B O 1
ATOM 3531 N N . ALA B 1 97 ? 20.176 173.242 73.196 1.00 76.95 95 ALA B N 1
ATOM 3532 C CA . ALA B 1 97 ? 20.697 174.527 73.611 1.00 75.41 95 ALA B CA 1
ATOM 3533 C C . ALA B 1 97 ? 19.592 175.577 73.578 1.00 75.54 95 ALA B C 1
ATOM 3534 O O . ALA B 1 97 ? 19.358 176.268 74.565 1.00 72.55 95 ALA B O 1
ATOM 3536 N N . HIS B 1 98 ? 18.914 175.681 72.439 1.00 78.07 96 HIS B N 1
ATOM 3537 C CA . HIS B 1 98 ? 17.832 176.643 72.257 1.00 83.07 96 HIS B CA 1
ATOM 3538 C C . HIS B 1 98 ? 16.769 176.503 73.344 1.00 82.87 96 HIS B C 1
ATOM 3539 O O . HIS B 1 98 ? 16.220 177.493 73.815 1.00 78.29 96 HIS B O 1
ATOM 3546 N N . ARG B 1 99 ? 16.481 175.262 73.724 1.00 85.37 97 ARG B N 1
ATOM 3547 C CA . ARG B 1 99 ? 15.490 174.962 74.756 1.00 88.13 97 ARG B CA 1
ATOM 3548 C C . ARG B 1 99 ? 16.051 175.360 76.124 1.00 88.48 97 ARG B C 1
ATOM 3549 O O . ARG B 1 99 ? 15.422 175.146 77.170 1.00 88.39 97 ARG B O 1
ATOM 3557 N N . LYS B 1 100 ? 17.248 175.943 76.092 1.00 89.84 98 LYS B N 1
ATOM 3558 C CA . LYS B 1 100 ? 17.954 176.400 77.286 1.00 84.03 98 LYS B CA 1
ATOM 3559 C C . LYS B 1 100 ? 18.169 175.325 78.340 1.00 78.89 98 LYS B C 1
ATOM 3560 O O . LYS B 1 100 ? 17.977 175.575 79.530 1.00 78.80 98 LYS B O 1
ATOM 3566 N N . ILE B 1 101 ? 18.570 174.135 77.883 1.00 72.40 99 ILE B N 1
ATOM 3567 C CA . ILE B 1 101 ? 18.863 172.988 78.751 1.00 64.71 99 ILE B CA 1
ATOM 3568 C C . ILE B 1 101 ? 20.355 173.024 79.069 1.00 65.77 99 ILE B C 1
ATOM 3569 O O . ILE B 1 101 ? 21.187 173.165 78.173 1.00 67.21 99 ILE B O 1
ATOM 3574 N N . PRO B 1 102 ? 20.724 172.886 80.345 1.00 65.95 100 PRO B N 1
ATOM 3575 C CA . PRO B 1 102 ? 22.153 172.920 80.661 1.00 70.84 100 PRO B CA 1
ATOM 3576 C C . PRO B 1 102 ? 23.004 171.775 80.094 1.00 67.07 100 PRO B C 1
ATOM 3577 O O . PRO B 1 102 ? 22.548 170.630 80.013 1.00 67.87 100 PRO B O 1
ATOM 3581 N N . LYS B 1 103 ? 24.230 172.111 79.691 1.00 62.67 101 LYS B N 1
ATOM 3582 C CA . LYS B 1 103 ? 25.185 171.134 79.176 1.00 59.67 101 LYS B CA 1
ATOM 3583 C C . LYS B 1 103 ? 25.973 170.587 80.378 1.00 62.74 101 LYS B C 1
ATOM 3584 O O . LYS B 1 103 ? 25.955 171.173 81.473 1.00 57.54 101 LYS B O 1
ATOM 3590 N N . TYR B 1 104 ? 26.656 169.464 80.187 1.00 63.21 102 TYR B N 1
ATOM 3591 C CA . TYR B 1 104 ? 27.396 168.862 81.291 1.00 62.01 102 TYR B CA 1
ATOM 3592 C C . TYR B 1 104 ? 28.394 169.862 81.851 1.00 59.96 102 TYR B C 1
ATOM 3593 O O . TYR B 1 104 ? 28.534 169.997 83.061 1.00 60.10 102 TYR B O 1
ATOM 3602 N N . ARG B 1 105 ? 29.079 170.570 80.965 1.00 62.04 103 ARG B N 1
ATOM 3603 C CA . ARG B 1 105 ? 30.043 171.572 81.399 1.00 60.44 103 ARG B CA 1
ATOM 3604 C C . ARG B 1 105 ? 29.324 172.644 82.235 1.00 60.51 103 ARG B C 1
ATOM 3605 O O . ARG B 1 105 ? 29.898 173.216 83.151 1.00 59.88 103 ARG B O 1
ATOM 3613 N N . ASP B 1 106 ? 28.056 172.889 81.916 1.00 65.64 104 ASP B N 1
ATOM 3614 C CA . ASP B 1 106 ? 27.248 173.886 82.611 1.00 61.37 104 ASP B CA 1
ATOM 3615 C C . ASP B 1 106 ? 26.906 173.472 84.030 1.00 64.94 104 ASP B C 1
ATOM 3616 O O . ASP B 1 106 ? 26.674 174.323 84.874 1.00 74.84 104 ASP B O 1
ATOM 3621 N N . ILE B 1 107 ? 26.870 172.178 84.306 1.00 63.27 105 ILE B N 1
ATOM 3622 C CA . ILE B 1 107 ? 26.502 171.735 85.638 1.00 64.99 105 ILE B CA 1
ATOM 3623 C C . ILE B 1 107 ? 27.665 171.267 86.493 1.00 64.62 105 ILE B C 1
ATOM 3624 O O . ILE B 1 107 ? 27.668 171.505 87.684 1.00 68.75 105 ILE B O 1
ATOM 3629 N N . HIS B 1 108 ? 28.647 170.597 85.903 1.00 62.35 106 HIS B N 1
ATOM 3630 C CA . HIS B 1 108 ? 29.792 170.113 86.666 1.00 60.56 106 HIS B CA 1
ATOM 3631 C C . HIS B 1 108 ? 31.013 170.973 86.397 1.00 61.88 106 HIS B C 1
ATOM 3632 O O . HIS B 1 108 ? 31.137 171.556 85.297 1.00 60.10 106 HIS B O 1
ATOM 3639 N N . LYS B 1 109 ? 31.917 171.050 87.385 1.00 59.18 107 LYS B N 1
ATOM 3640 C CA . LYS B 1 109 ? 33.138 171.841 87.251 1.00 59.63 107 LYS B CA 1
ATOM 3641 C C . LYS B 1 109 ? 34.194 170.950 86.609 1.00 61.98 107 LYS B C 1
ATOM 3642 O O . LYS B 1 109 ? 34.392 169.789 87.031 1.00 51.54 107 LYS B O 1
ATOM 3648 N N . SER B 1 110 ? 34.854 171.494 85.604 1.00 66.70 108 SER B N 1
ATOM 3649 C CA . SER B 1 110 ? 35.880 170.841 84.792 1.00 66.40 108 SER B CA 1
ATOM 3650 C C . SER B 1 110 ? 36.982 169.982 85.478 1.00 69.10 108 SER B C 1
ATOM 3651 O O . SER B 1 110 ? 37.514 170.257 86.563 1.00 66.29 108 SER B O 1
ATOM 3654 N N . PRO B 1 111 ? 37.206 168.867 84.702 1.00 70.57 109 PRO B N 1
ATOM 3655 C CA . PRO B 1 111 ? 38.083 167.694 84.872 1.00 69.72 109 PRO B CA 1
ATOM 3656 C C . PRO B 1 111 ? 37.579 166.685 85.887 1.00 68.22 109 PRO B C 1
ATOM 3657 O O . PRO B 1 111 ? 37.487 166.952 87.083 1.00 70.24 109 PRO B O 1
ATOM 3661 N N . TYR B 1 112 ? 37.195 165.554 85.377 1.00 67.61 110 TYR B N 1
ATOM 3662 C CA . TYR B 1 112 ? 36.801 164.395 86.078 1.00 60.41 110 TYR B CA 1
ATOM 3663 C C . TYR B 1 112 ? 37.763 163.365 85.456 1.00 55.89 110 TYR B C 1
ATOM 3664 O O . TYR B 1 112 ? 37.506 162.842 84.377 1.00 55.60 110 TYR B O 1
ATOM 3673 N N . VAL B 1 113 ? 38.882 163.045 86.146 1.00 55.84 111 VAL B N 1
ATOM 3674 C CA . VAL B 1 113 ? 39.864 162.164 85.568 1.00 60.38 111 VAL B CA 1
ATOM 3675 C C . VAL B 1 113 ? 39.541 160.729 85.951 1.00 65.48 111 VAL B C 1
ATOM 3676 O O . VAL B 1 113 ? 39.339 160.415 87.131 1.00 61.78 111 VAL B O 1
ATOM 3680 N N . ILE B 1 114 ? 39.460 159.872 84.935 1.00 67.70 112 ILE B N 1
ATOM 3681 C CA . ILE B 1 114 ? 39.116 158.465 85.126 1.00 71.16 112 ILE B CA 1
ATOM 3682 C C . ILE B 1 114 ? 40.242 157.542 84.711 1.00 71.39 112 ILE B C 1
ATOM 3683 O O . ILE B 1 114 ? 40.696 157.575 83.562 1.00 68.14 112 ILE B O 1
ATOM 3688 N N . PHE B 1 115 ? 40.674 156.716 85.660 1.00 76.13 113 PHE B N 1
ATOM 3689 C CA . PHE B 1 115 ? 41.753 155.760 85.446 1.00 82.07 113 PHE B CA 1
ATOM 3690 C C . PHE B 1 115 ? 41.141 154.440 85.004 1.00 86.69 113 PHE B C 1
ATOM 3691 O O . PHE B 1 115 ? 40.386 153.810 85.751 1.00 87.85 113 PHE B O 1
ATOM 3699 N N . VAL B 1 116 ? 41.469 154.030 83.785 1.00 91.04 114 VAL B N 1
ATOM 3700 C CA . VAL B 1 116 ? 40.954 152.788 83.235 1.00 90.97 114 VAL B CA 1
ATOM 3701 C C . VAL B 1 116 ? 41.962 151.672 83.425 1.00 96.56 114 VAL B C 1
ATOM 3702 O O . VAL B 1 116 ? 43.168 151.874 83.252 1.00 98.29 114 VAL B O 1
ATOM 3706 N N . VAL B 1 117 ? 41.462 150.493 83.776 1.00 101.12 115 VAL B N 1
ATOM 3707 C CA . VAL B 1 117 ? 42.321 149.337 83.987 1.00 105.74 115 VAL B CA 1
ATOM 3708 C C . VAL B 1 117 ? 42.144 148.276 82.898 1.00 109.12 115 VAL B C 1
ATOM 3709 O O . VAL B 1 117 ? 41.249 147.435 82.983 1.00 110.36 115 VAL B O 1
ATOM 3713 N N . ASN B 1 118 ? 42.986 148.328 81.869 1.00 112.56 116 ASN B N 1
ATOM 3714 C CA . ASN B 1 118 ? 42.938 147.340 80.790 1.00 115.13 116 ASN B CA 1
ATOM 3715 C C . ASN B 1 118 ? 44.274 146.589 80.839 1.00 114.56 116 ASN B C 1
ATOM 3716 O O . ASN B 1 118 ? 45.319 147.181 81.130 1.00 113.95 116 ASN B O 1
ATOM 3721 N N . LEU B 1 119 ? 44.244 145.288 80.577 1.00 111.20 117 LEU B N 1
ATOM 3722 C CA . LEU B 1 119 ? 45.470 144.505 80.616 1.00 109.20 117 LEU B CA 1
ATOM 3723 C C . LEU B 1 119 ? 45.717 143.864 79.256 1.00 110.23 117 LEU B C 1
ATOM 3724 O O . LEU B 1 119 ? 44.981 144.117 78.300 1.00 107.59 117 LEU B O 1
ATOM 3729 N N . THR B 1 126 ? 41.612 151.970 73.865 1.00 149.93 124 THR B N 1
ATOM 3730 C CA . THR B 1 126 ? 40.741 151.849 72.701 1.00 149.76 124 THR B CA 1
ATOM 3731 C C . THR B 1 126 ? 39.432 151.150 73.036 1.00 147.25 124 THR B C 1
ATOM 3732 O O . THR B 1 126 ? 38.427 151.804 73.306 1.00 144.28 124 THR B O 1
ATOM 3736 N N . VAL B 1 127 ? 39.450 149.820 73.019 1.00 147.44 125 VAL B N 1
ATOM 3737 C CA . VAL B 1 127 ? 38.256 149.033 73.317 1.00 148.23 125 VAL B CA 1
ATOM 3738 C C . VAL B 1 127 ? 37.594 149.537 74.603 1.00 147.87 125 VAL B C 1
ATOM 3739 O O . VAL B 1 127 ? 36.464 150.035 74.581 1.00 149.96 125 VAL B O 1
ATOM 3743 N N . SER B 1 128 ? 38.304 149.407 75.720 1.00 144.67 126 SER B N 1
ATOM 3744 C CA . SER B 1 128 ? 37.791 149.856 77.015 1.00 138.93 126 SER B CA 1
ATOM 3745 C C . SER B 1 128 ? 38.039 151.355 77.241 1.00 133.72 126 SER B C 1
ATOM 3746 O O . SER B 1 128 ? 37.969 151.819 78.384 1.00 133.77 126 SER B O 1
ATOM 3749 N N . THR B 1 129 ? 38.329 152.112 76.176 1.00 123.59 127 THR B N 1
ATOM 3750 C CA . THR B 1 129 ? 38.581 153.545 76.340 1.00 108.60 127 THR B CA 1
ATOM 3751 C C . THR B 1 129 ? 38.177 154.476 75.203 1.00 102.40 127 THR B C 1
ATOM 3752 O O . THR B 1 129 ? 37.186 155.192 75.316 1.00 101.61 127 THR B O 1
ATOM 3756 N N . VAL B 1 130 ? 38.941 154.488 74.118 1.00 95.38 128 VAL B N 1
ATOM 3757 C CA . VAL B 1 130 ? 38.626 155.385 73.015 1.00 89.62 128 VAL B CA 1
ATOM 3758 C C . VAL B 1 130 ? 37.287 155.105 72.362 1.00 86.89 128 VAL B C 1
ATOM 3759 O O . VAL B 1 130 ? 36.741 155.960 71.659 1.00 85.65 128 VAL B O 1
ATOM 3763 N N . THR B 1 131 ? 36.758 153.906 72.583 1.00 87.42 129 THR B N 1
ATOM 3764 C CA . THR B 1 131 ? 35.456 153.544 72.024 1.00 88.45 129 THR B CA 1
ATOM 3765 C C . THR B 1 131 ? 34.385 153.959 73.035 1.00 83.89 129 THR B C 1
ATOM 3766 O O . THR B 1 131 ? 33.305 154.416 72.659 1.00 83.75 129 THR B O 1
ATOM 3770 N N . LEU B 1 132 ? 34.698 153.799 74.321 1.00 78.12 130 LEU B N 1
ATOM 3771 C CA . LEU B 1 132 ? 33.793 154.193 75.392 1.00 68.22 130 LEU B CA 1
ATOM 3772 C C . LEU B 1 132 ? 33.606 155.712 75.251 1.00 66.59 130 LEU B C 1
ATOM 3773 O O . LEU B 1 132 ? 32.492 156.223 75.312 1.00 63.84 130 LEU B O 1
ATOM 3778 N N . ALA B 1 133 ? 34.710 156.427 75.065 1.00 62.17 131 ALA B N 1
ATOM 3779 C CA . ALA B 1 133 ? 34.668 157.868 74.899 1.00 64.32 131 ALA B CA 1
ATOM 3780 C C . ALA B 1 133 ? 33.673 158.209 73.800 1.00 66.73 131 ALA B C 1
ATOM 3781 O O . ALA B 1 133 ? 32.844 159.110 73.948 1.00 62.42 131 ALA B O 1
ATOM 3783 N N . HIS B 1 134 ? 33.766 157.488 72.688 1.00 75.28 132 HIS B N 1
ATOM 3784 C CA . HIS B 1 134 ? 32.863 157.707 71.558 1.00 78.46 132 HIS B CA 1
ATOM 3785 C C . HIS B 1 134 ? 31.416 157.392 71.963 1.00 77.98 132 HIS B C 1
ATOM 3786 O O . HIS B 1 134 ? 30.523 158.227 71.785 1.00 80.68 132 HIS B O 1
ATOM 3793 N N . ALA B 1 135 ? 31.191 156.204 72.518 1.00 72.74 133 ALA B N 1
ATOM 3794 C CA . ALA B 1 135 ? 29.864 155.804 72.973 1.00 75.21 133 ALA B CA 1
ATOM 3795 C C . ALA B 1 135 ? 29.220 156.951 73.750 1.00 77.38 133 ALA B C 1
ATOM 3796 O O . ALA B 1 135 ? 28.222 157.538 73.320 1.00 78.98 133 ALA B O 1
ATOM 3798 N N . LEU B 1 136 ? 29.814 157.252 74.903 1.00 77.55 134 LEU B N 1
ATOM 3799 C CA . LEU B 1 136 ? 29.368 158.322 75.789 1.00 69.17 134 LEU B CA 1
ATOM 3800 C C . LEU B 1 136 ? 29.124 159.630 75.036 1.00 69.87 134 LEU B C 1
ATOM 3801 O O . LEU B 1 136 ? 28.148 160.327 75.276 1.00 71.87 134 LEU B O 1
ATOM 3806 N N . ARG B 1 137 ? 30.018 159.957 74.118 1.00 69.73 135 ARG B N 1
ATOM 3807 C CA . ARG B 1 137 ? 29.894 161.183 73.359 1.00 71.72 135 ARG B CA 1
ATOM 3808 C C . ARG B 1 137 ? 28.665 161.159 72.467 1.00 74.89 135 ARG B C 1
ATOM 3809 O O . ARG B 1 137 ? 27.991 162.176 72.300 1.00 77.78 135 ARG B O 1
ATOM 3817 N N . VAL B 1 138 ? 28.371 159.996 71.897 1.00 74.05 136 VAL B N 1
ATOM 3818 C CA . VAL B 1 138 ? 27.247 159.887 70.982 1.00 76.12 136 VAL B CA 1
ATOM 3819 C C . VAL B 1 138 ? 26.242 158.844 71.396 1.00 79.38 136 VAL B C 1
ATOM 3820 O O . VAL B 1 138 ? 26.227 157.753 70.839 1.00 84.90 136 VAL B O 1
ATOM 3824 N N . HIS B 1 139 ? 25.403 159.181 72.369 1.00 79.14 137 HIS B N 1
ATOM 3825 C CA . HIS B 1 139 ? 24.379 158.274 72.861 1.00 76.82 137 HIS B CA 1
ATOM 3826 C C . HIS B 1 139 ? 23.126 159.106 72.967 1.00 82.99 137 HIS B C 1
ATOM 3827 O O . HIS B 1 139 ? 23.128 160.133 73.632 1.00 87.75 137 HIS B O 1
ATOM 3834 N N . GLN B 1 140 ? 22.058 158.669 72.307 1.00 88.21 138 GLN B N 1
ATOM 3835 C CA . GLN B 1 140 ? 20.795 159.406 72.297 1.00 87.58 138 GLN B CA 1
ATOM 3836 C C . GLN B 1 140 ? 20.434 160.115 73.594 1.00 85.38 138 GLN B C 1
ATOM 3837 O O . GLN B 1 140 ? 19.976 161.259 73.578 1.00 84.27 138 GLN B O 1
ATOM 3843 N N . ASP B 1 141 ? 20.653 159.437 74.715 1.00 81.16 139 ASP B N 1
ATOM 3844 C CA . ASP B 1 141 ? 20.325 159.994 76.017 1.00 82.47 139 ASP B CA 1
ATOM 3845 C C . ASP B 1 141 ? 21.399 160.837 76.690 1.00 80.85 139 ASP B C 1
ATOM 3846 O O . ASP B 1 141 ? 21.174 161.373 77.774 1.00 83.54 139 ASP B O 1
ATOM 3851 N N . LEU B 1 142 ? 22.562 160.954 76.065 1.00 78.37 140 LEU B N 1
ATOM 3852 C CA . LEU B 1 142 ? 23.657 161.730 76.636 1.00 72.92 140 LEU B CA 1
ATOM 3853 C C . LEU B 1 142 ? 23.995 162.915 75.736 1.00 71.32 140 LEU B C 1
ATOM 3854 O O . LEU B 1 142 ? 24.998 163.602 75.934 1.00 73.22 140 LEU B O 1
ATOM 3859 N N . LEU B 1 143 ? 23.142 163.160 74.752 1.00 63.53 141 LEU B N 1
ATOM 3860 C CA . LEU B 1 143 ? 23.378 164.243 73.815 1.00 64.16 141 LEU B CA 1
ATOM 3861 C C . LEU B 1 143 ? 23.110 165.593 74.436 1.00 66.96 141 LEU B C 1
ATOM 3862 O O . LEU B 1 143 ? 23.681 166.594 74.015 1.00 66.49 141 LEU B O 1
ATOM 3867 N N . ARG B 1 144 ? 22.242 165.625 75.442 1.00 72.41 142 ARG B N 1
ATOM 3868 C CA . ARG B 1 144 ? 21.903 166.886 76.098 1.00 73.84 142 ARG B CA 1
ATOM 3869 C C . ARG B 1 144 ? 23.093 167.376 76.903 1.00 73.87 142 ARG B C 1
ATOM 3870 O O . ARG B 1 144 ? 23.223 168.562 77.213 1.00 69.23 142 ARG B O 1
ATOM 3878 N N . HIS B 1 145 ? 23.979 166.445 77.215 1.00 72.90 143 HIS B N 1
ATOM 3879 C CA . HIS B 1 145 ? 25.170 166.768 77.965 1.00 74.26 143 HIS B CA 1
ATOM 3880 C C . HIS B 1 145 ? 26.210 167.504 77.099 1.00 73.85 143 HIS B C 1
ATOM 3881 O O . HIS B 1 145 ? 26.945 168.359 77.605 1.00 74.27 143 HIS B O 1
ATOM 3888 N N . ASP B 1 146 ? 26.260 167.186 75.803 1.00 73.52 144 ASP B N 1
ATOM 3889 C CA . ASP B 1 146 ? 27.201 167.834 74.879 1.00 72.21 144 ASP B CA 1
ATOM 3890 C C . ASP B 1 146 ? 28.598 167.646 75.436 1.00 68.26 144 ASP B C 1
ATOM 3891 O O . ASP B 1 146 ? 29.455 168.516 75.294 1.00 65.43 144 ASP B O 1
ATOM 3896 N N . LEU B 1 147 ? 28.823 166.496 76.054 1.00 63.31 145 LEU B N 1
ATOM 3897 C CA . LEU B 1 147 ? 30.091 166.220 76.710 1.00 66.39 145 LEU B CA 1
ATOM 3898 C C . LEU B 1 147 ? 31.348 166.127 75.851 1.00 66.10 145 LEU B C 1
ATOM 3899 O O . LEU B 1 147 ? 31.358 165.499 74.802 1.00 71.36 145 LEU B O 1
ATOM 3904 N N . ARG B 1 148 ? 32.405 166.776 76.335 1.00 62.68 146 ARG B N 1
ATOM 3905 C CA . ARG B 1 148 ? 33.714 166.829 75.689 1.00 60.52 146 ARG B CA 1
ATOM 3906 C C . ARG B 1 148 ? 34.632 165.825 76.377 1.00 64.21 146 ARG B C 1
ATOM 3907 O O . ARG B 1 148 ? 34.812 165.897 77.585 1.00 69.08 146 ARG B O 1
ATOM 3915 N N . ILE B 1 149 ? 35.240 164.906 75.635 1.00 61.39 147 ILE B N 1
ATOM 3916 C CA . ILE B 1 149 ? 36.094 163.928 76.297 1.00 59.74 147 ILE B CA 1
ATOM 3917 C C . ILE B 1 149 ? 37.506 163.883 75.745 1.00 64.21 147 ILE B C 1
ATOM 3918 O O . ILE B 1 149 ? 37.751 164.314 74.625 1.00 69.64 147 ILE B O 1
ATOM 3923 N N . LEU B 1 150 ? 38.435 163.375 76.546 1.00 65.09 148 LEU B N 1
ATOM 3924 C CA . LEU B 1 150 ? 39.828 163.254 76.133 1.00 63.64 148 LEU B CA 1
ATOM 3925 C C . LEU B 1 150 ? 40.424 161.957 76.655 1.00 64.48 148 LEU B C 1
ATOM 3926 O O . LEU B 1 150 ? 40.127 161.507 77.768 1.00 59.51 148 LEU B O 1
ATOM 3931 N N . VAL B 1 151 ? 41.260 161.339 75.838 1.00 68.53 149 VAL B N 1
ATOM 3932 C CA . VAL B 1 151 ? 41.893 160.109 76.266 1.00 71.62 149 VAL B CA 1
ATOM 3933 C C . VAL B 1 151 ? 43.377 160.307 76.116 1.00 69.03 149 VAL B C 1
ATOM 3934 O O . VAL B 1 151 ? 43.855 160.746 75.072 1.00 70.14 149 VAL B O 1
ATOM 3938 N N . ILE B 1 152 ? 44.090 160.008 77.192 1.00 71.04 150 ILE B N 1
ATOM 3939 C CA . ILE B 1 152 ? 45.534 160.125 77.231 1.00 76.44 150 ILE B CA 1
ATOM 3940 C C . ILE B 1 152 ? 46.074 158.703 77.256 1.00 79.91 150 ILE B C 1
ATOM 3941 O O . ILE B 1 152 ? 45.625 157.865 78.052 1.00 76.16 150 ILE B O 1
ATOM 3946 N N . ASP B 1 153 ? 47.042 158.441 76.386 1.00 85.58 151 ASP B N 1
ATOM 3947 C CA . ASP B 1 153 ? 47.629 157.117 76.291 1.00 88.19 151 ASP B CA 1
ATOM 3948 C C . ASP B 1 153 ? 49.020 156.982 76.891 1.00 82.90 151 ASP B C 1
ATOM 3949 O O . ASP B 1 153 ? 50.005 157.414 76.300 1.00 82.13 151 ASP B O 1
ATOM 3954 N N . LEU B 1 154 ? 49.091 156.373 78.068 1.00 83.51 152 LEU B N 1
ATOM 3955 C CA . LEU B 1 154 ? 50.369 156.148 78.733 1.00 92.32 152 LEU B CA 1
ATOM 3956 C C . LEU B 1 154 ? 50.721 154.665 78.670 1.00 97.30 152 LEU B C 1
ATOM 3957 O O . LEU B 1 154 ? 51.185 154.068 79.652 1.00 98.48 152 LEU B O 1
ATOM 3962 N N . ASP B 1 155 ? 50.488 154.076 77.504 1.00 102.28 153 ASP B N 1
ATOM 3963 C CA . ASP B 1 155 ? 50.781 152.671 77.285 1.00 106.03 153 ASP B CA 1
ATOM 3964 C 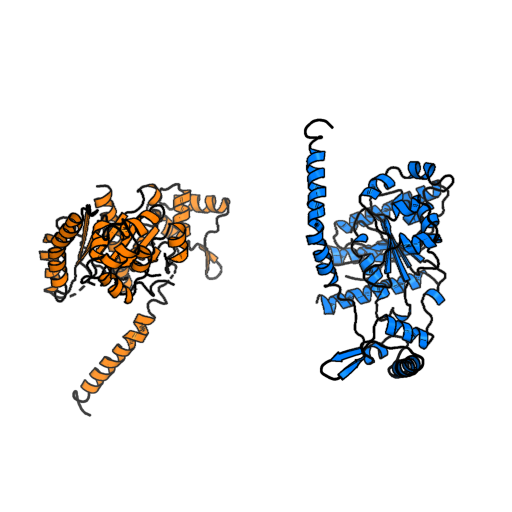C . ASP B 1 155 ? 51.098 152.449 75.816 1.00 109.34 153 ASP B C 1
ATOM 3965 O O . ASP B 1 155 ? 50.341 152.861 74.944 1.00 107.69 153 ASP B O 1
ATOM 3970 N N . PRO B 1 156 ? 52.234 151.795 75.532 1.00 113.89 154 PRO B N 1
ATOM 3971 C CA . PRO B 1 156 ? 52.730 151.482 74.186 1.00 117.72 154 PRO B CA 1
ATOM 3972 C C . PRO B 1 156 ? 51.828 150.646 73.261 1.00 122.38 154 PRO B C 1
ATOM 3973 O O . PRO B 1 156 ? 52.334 149.923 72.402 1.00 123.43 154 PRO B O 1
ATOM 3977 N N . GLN B 1 157 ? 50.509 150.746 73.422 1.00 126.53 155 GLN B N 1
ATOM 3978 C CA . GLN B 1 157 ? 49.579 149.989 72.575 1.00 129.09 155 GLN B CA 1
ATOM 3979 C C . GLN B 1 157 ? 48.278 150.742 72.253 1.00 130.88 155 GLN B C 1
ATOM 3980 O O . GLN B 1 157 ? 47.809 151.554 73.049 1.00 132.79 155 GLN B O 1
ATOM 3986 N N . ALA B 1 158 ? 47.708 150.457 71.082 1.00 131.23 156 ALA B N 1
ATOM 3987 C CA . ALA B 1 158 ? 46.448 151.056 70.623 1.00 130.76 156 ALA B CA 1
ATOM 3988 C C . ALA B 1 158 ? 46.369 152.588 70.625 1.00 132.06 156 ALA B C 1
ATOM 3989 O O . ALA B 1 158 ? 47.363 153.273 70.875 1.00 135.01 156 ALA B O 1
ATOM 3991 N N . SER B 1 159 ? 45.174 153.105 70.327 1.00 131.68 157 SER B N 1
ATOM 3992 C CA . SER B 1 159 ? 44.878 154.547 70.292 1.00 129.97 157 SER B CA 1
ATOM 3993 C C . SER B 1 159 ? 45.678 155.400 69.310 1.00 134.11 157 SER B C 1
ATOM 3994 O O . SER B 1 159 ? 45.287 156.526 69.004 1.00 134.42 157 SER B O 1
ATOM 3997 N N . SER B 1 160 ? 46.789 154.875 68.811 1.00 138.14 158 SER B N 1
ATOM 3998 C CA . SER B 1 160 ? 47.627 155.623 67.877 1.00 140.39 158 SER B CA 1
ATOM 3999 C C . SER B 1 160 ? 46.963 155.860 66.511 1.00 140.87 158 SER B C 1
ATOM 4000 O O . SER B 1 160 ? 46.935 156.992 66.017 1.00 138.78 158 SER B O 1
ATOM 4003 N N . THR B 1 161 ? 46.432 154.795 65.908 1.00 141.85 159 THR B N 1
ATOM 4004 C CA . THR B 1 161 ? 45.780 154.889 64.599 1.00 141.23 159 THR B CA 1
ATOM 4005 C C . THR B 1 161 ? 44.265 155.071 64.730 1.00 140.18 159 THR B C 1
ATOM 4006 O O . THR B 1 161 ? 43.554 155.161 63.728 1.00 140.34 159 THR B O 1
ATOM 4010 N N . MET B 1 162 ? 43.779 155.122 65.968 1.00 137.85 160 MET B N 1
ATOM 4011 C CA . MET B 1 162 ? 42.354 155.309 66.237 1.00 133.86 160 MET B CA 1
ATOM 4012 C C . MET B 1 162 ? 42.001 156.773 65.952 1.00 134.16 160 MET B C 1
ATOM 4013 O O . MET B 1 162 ? 40.843 157.183 66.042 1.00 133.18 160 MET B O 1
ATOM 4018 N N . PHE B 1 163 ? 43.022 157.548 65.595 1.00 135.48 161 PHE B N 1
ATOM 4019 C CA . PHE B 1 163 ? 42.877 158.968 65.299 1.00 136.82 161 PHE B CA 1
ATOM 4020 C C . PHE B 1 163 ? 42.086 159.232 64.015 1.00 138.03 161 PHE B C 1
ATOM 4021 O O . PHE B 1 163 ? 40.936 158.810 63.884 1.00 136.46 161 PHE B O 1
ATOM 4022 N N . LEU B 1 164 ? 42.710 159.940 63.075 1.00 139.99 162 LEU B N 1
ATOM 4023 C CA . LEU B 1 164 ? 42.088 160.273 61.793 1.00 141.14 162 LEU B CA 1
ATOM 4024 C C . LEU B 1 164 ? 42.190 159.110 60.802 1.00 141.19 162 LEU B C 1
ATOM 4025 O O . LEU B 1 164 ? 42.831 159.221 59.753 1.00 138.35 162 LEU B O 1
ATOM 4027 N N . GLU B 1 175 ? 53.898 163.826 68.772 1.00 84.59 173 GLU B N 1
ATOM 4028 C CA . GLU B 1 175 ? 54.264 164.033 70.176 1.00 82.84 173 GLU B CA 1
ATOM 4029 C C . GLU B 1 175 ? 53.424 163.111 71.013 1.00 79.53 173 GLU B C 1
ATOM 4030 O O . GLU B 1 175 ? 52.206 163.229 71.031 1.00 83.35 173 GLU B O 1
ATOM 4036 N N . THR B 1 176 ? 54.073 162.186 71.701 1.00 77.06 174 THR B N 1
ATOM 4037 C CA . THR B 1 176 ? 53.361 161.229 72.535 1.00 80.13 174 THR B CA 1
ATOM 4038 C C . THR B 1 176 ? 52.963 161.846 73.906 1.00 82.93 174 THR B C 1
ATOM 4039 O O . THR B 1 176 ? 53.352 162.978 74.228 1.00 83.37 174 THR B O 1
ATOM 4043 N N . ALA B 1 177 ? 52.180 161.114 74.698 1.00 76.14 175 ALA B N 1
ATOM 4044 C CA . ALA B 1 177 ? 51.745 161.606 75.995 1.00 71.80 175 ALA B CA 1
ATOM 4045 C C . ALA B 1 177 ? 52.937 161.951 76.891 1.00 73.05 175 ALA B C 1
ATOM 4046 O O . ALA B 1 177 ? 53.078 163.096 77.339 1.00 70.78 175 ALA B O 1
ATOM 4048 N N . ALA B 1 178 ? 53.777 160.944 77.151 1.00 70.63 176 ALA B N 1
ATOM 4049 C CA . ALA B 1 178 ? 54.976 161.066 77.982 1.00 59.08 176 ALA B CA 1
ATOM 4050 C C . ALA B 1 178 ? 55.946 162.132 77.462 1.00 55.97 176 ALA B C 1
ATOM 4051 O O . ALA B 1 178 ? 56.609 162.826 78.222 1.00 55.79 176 ALA B O 1
ATOM 4053 N N . GLN B 1 179 ? 56.041 162.268 76.160 1.00 57.45 177 GLN B N 1
ATOM 4054 C CA . GLN B 1 179 ? 56.909 163.290 75.621 1.00 67.73 177 GLN B CA 1
ATOM 4055 C C . GLN B 1 179 ? 56.324 164.680 75.866 1.00 72.64 177 GLN B C 1
ATOM 4056 O O . GLN B 1 179 ? 57.055 165.667 75.883 1.00 78.66 177 GLN B O 1
ATOM 4062 N N . ALA B 1 180 ? 55.008 164.756 76.047 1.00 74.65 178 ALA B N 1
ATOM 4063 C CA . ALA B 1 180 ? 54.329 166.031 76.306 1.00 71.76 178 ALA B CA 1
ATOM 4064 C C . ALA B 1 180 ? 54.496 166.423 77.780 1.00 70.12 178 ALA B C 1
ATOM 4065 O O . ALA B 1 180 ? 54.620 167.603 78.126 1.00 65.52 178 ALA B O 1
ATOM 4067 N N . MET B 1 181 ? 54.481 165.416 78.646 1.00 67.94 179 MET B N 1
ATOM 4068 C CA . MET B 1 181 ? 54.669 165.620 80.080 1.00 62.88 179 MET B CA 1
ATOM 4069 C C . MET B 1 181 ? 56.081 166.153 80.399 1.00 66.11 179 MET B C 1
ATOM 4070 O O . MET B 1 181 ? 56.240 167.014 81.263 1.00 68.40 179 MET B O 1
ATOM 4075 N N . LEU B 1 182 ? 57.099 165.645 79.705 1.00 63.92 180 LEU B N 1
ATOM 4076 C CA . LEU B 1 182 ? 58.468 166.091 79.928 1.00 60.82 180 LEU B CA 1
ATOM 4077 C C . LEU B 1 182 ? 58.772 167.396 79.207 1.00 58.94 180 LEU B C 1
ATOM 4078 O O . LEU B 1 182 ? 59.625 168.166 79.639 1.00 61.07 180 LEU B O 1
ATOM 4083 N N . ASN B 1 183 ? 58.086 167.660 78.104 1.00 59.74 181 ASN B N 1
ATOM 4084 C CA . ASN B 1 183 ? 58.354 168.895 77.373 1.00 59.66 181 ASN B CA 1
ATOM 4085 C C . ASN B 1 183 ? 57.691 170.072 78.052 1.00 57.62 181 ASN B C 1
ATOM 4086 O O . ASN B 1 183 ? 57.933 171.211 77.691 1.00 54.78 181 ASN B O 1
ATOM 4091 N N . ASN B 1 184 ? 56.838 169.796 79.025 1.00 60.85 182 ASN B N 1
ATOM 4092 C CA . ASN B 1 184 ? 56.180 170.870 79.752 1.00 71.22 182 ASN B CA 1
ATOM 4093 C C . ASN B 1 184 ? 55.615 171.950 78.824 1.00 71.37 182 ASN B C 1
ATOM 4094 O O . ASN B 1 184 ? 56.225 173.008 78.668 1.00 71.74 182 ASN B O 1
ATOM 4099 N N . LEU B 1 185 ? 54.452 171.712 78.225 1.00 66.42 183 LEU B N 1
ATOM 4100 C CA . LEU B 1 185 ? 53.885 172.718 77.331 1.00 67.56 183 LEU B CA 1
ATOM 4101 C C . LEU B 1 185 ? 52.687 173.447 77.943 1.00 68.91 183 LEU B C 1
ATOM 4102 O O . LEU B 1 185 ? 52.114 172.983 78.934 1.00 72.27 183 LEU B O 1
ATOM 4107 N N . ASP B 1 186 ? 52.315 174.583 77.347 1.00 63.98 184 ASP B N 1
ATOM 4108 C CA . ASP B 1 186 ? 51.177 175.372 77.812 1.00 64.89 184 ASP B CA 1
ATOM 4109 C C . ASP B 1 186 ? 49.873 174.979 77.126 1.00 71.70 184 ASP B C 1
ATOM 4110 O O . ASP B 1 186 ? 49.874 174.294 76.087 1.00 73.71 184 ASP B O 1
ATOM 4115 N N . ALA B 1 187 ? 48.762 175.417 77.722 1.00 73.74 185 ALA B N 1
ATOM 4116 C CA . ALA B 1 187 ? 47.417 175.118 77.231 1.00 69.28 185 ALA B CA 1
ATOM 4117 C C . ALA B 1 187 ? 47.281 175.206 75.719 1.00 68.59 185 ALA B C 1
ATOM 4118 O O . ALA B 1 187 ? 46.900 174.239 75.047 1.00 61.80 185 ALA B O 1
ATOM 4120 N N . GLU B 1 188 ? 47.598 176.374 75.184 1.00 69.40 186 GLU B N 1
ATOM 4121 C CA . GLU B 1 188 ? 47.501 176.597 73.747 1.00 75.03 186 GLU B CA 1
ATOM 4122 C C . GLU B 1 188 ? 48.242 175.520 72.978 1.00 71.99 186 GLU B C 1
ATOM 4123 O O . GLU B 1 188 ? 47.630 174.679 72.325 1.00 69.46 186 GLU B O 1
ATOM 4129 N N . THR B 1 189 ? 49.565 175.541 73.086 1.00 69.21 187 THR B N 1
ATOM 4130 C CA . THR B 1 189 ? 50.414 174.588 72.392 1.00 65.45 187 THR B CA 1
ATOM 4131 C C . THR B 1 189 ? 49.942 173.145 72.508 1.00 67.49 187 THR B C 1
ATOM 4132 O O . THR B 1 189 ? 49.857 172.448 71.501 1.00 66.82 187 THR B O 1
ATOM 4136 N N . LEU B 1 190 ? 49.633 172.690 73.719 1.00 69.17 188 LEU B N 1
ATOM 4137 C CA . LEU B 1 190 ? 49.147 171.318 73.903 1.00 72.11 188 LEU B CA 1
ATOM 4138 C C . LEU B 1 190 ? 47.961 170.979 72.999 1.00 77.48 188 LEU B C 1
ATOM 4139 O O . LEU B 1 190 ? 47.990 170.001 72.240 1.00 76.11 188 LEU B O 1
ATOM 4144 N N . ARG B 1 191 ? 46.906 171.786 73.091 1.00 77.20 189 ARG B N 1
ATOM 4145 C CA . ARG B 1 191 ? 45.733 171.524 72.294 1.00 75.75 189 ARG B CA 1
ATOM 4146 C C . ARG B 1 191 ? 46.013 171.772 70.822 1.00 78.19 189 ARG B C 1
ATOM 4147 O O . ARG B 1 191 ? 45.495 171.066 69.964 1.00 88.05 189 ARG B O 1
ATOM 4155 N N . LYS B 1 192 ? 46.860 172.747 70.525 1.00 77.38 190 LYS B N 1
ATOM 4156 C CA . LYS B 1 192 ? 47.184 173.083 69.140 1.00 76.34 190 LYS B CA 1
ATOM 4157 C C . LYS B 1 192 ? 48.224 172.177 68.456 1.00 73.47 190 LYS B C 1
ATOM 4158 O O 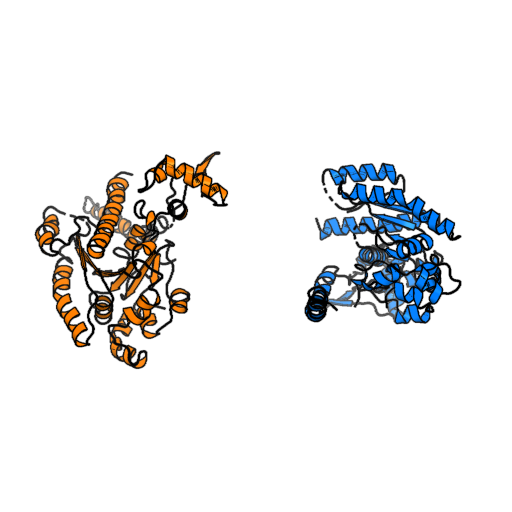. LYS B 1 192 ? 48.288 172.131 67.227 1.00 72.35 190 LYS B O 1
ATOM 4164 N N . GLU B 1 193 ? 49.015 171.442 69.234 1.00 67.09 191 GLU B N 1
ATOM 4165 C CA . GLU B 1 193 ? 50.045 170.588 68.653 1.00 64.05 191 GLU B CA 1
ATOM 4166 C C . GLU B 1 193 ? 50.159 169.192 69.220 1.00 68.69 191 GLU B C 1
ATOM 4167 O O . GLU B 1 193 ? 50.801 168.333 68.610 1.00 66.21 191 GLU B O 1
ATOM 4173 N N . VAL B 1 194 ? 49.566 168.958 70.384 1.00 71.67 192 VAL B N 1
ATOM 4174 C CA . VAL B 1 194 ? 49.669 167.639 70.993 1.00 72.39 192 VAL B CA 1
ATOM 4175 C C . VAL B 1 194 ? 48.372 166.859 70.938 1.00 73.30 192 VAL B C 1
ATOM 4176 O O . VAL B 1 194 ? 48.336 165.777 70.364 1.00 76.85 192 VAL B O 1
ATOM 4180 N N . ILE B 1 195 ? 47.317 167.407 71.539 1.00 73.45 193 ILE B N 1
ATOM 4181 C CA . ILE B 1 195 ? 46.012 166.757 71.543 1.00 71.45 193 ILE B CA 1
ATOM 4182 C C . ILE B 1 195 ? 45.574 166.480 70.100 1.00 68.43 193 ILE B C 1
ATOM 4183 O O . ILE B 1 195 ? 45.615 167.372 69.251 1.00 66.15 193 ILE B O 1
ATOM 4188 N N . ARG B 1 196 ? 45.173 165.248 69.805 1.00 68.32 194 ARG B N 1
ATOM 4189 C CA . ARG B 1 196 ? 44.750 164.934 68.435 1.00 71.57 194 ARG B CA 1
ATOM 4190 C C . ARG B 1 196 ? 43.270 164.549 68.299 1.00 69.86 194 ARG B C 1
ATOM 4191 O O . ARG B 1 196 ? 42.676 163.991 69.228 1.00 70.74 194 ARG B O 1
ATOM 4199 N N . PRO B 1 197 ? 42.655 164.865 67.138 1.00 67.57 195 PRO B N 1
ATOM 4200 C CA . PRO B 1 197 ? 41.250 164.581 66.806 1.00 64.69 195 PRO B CA 1
ATOM 4201 C C . PRO B 1 197 ? 40.943 163.112 66.562 1.00 63.32 195 PRO B C 1
ATOM 4202 O O . PRO B 1 197 ? 41.854 162.316 66.327 1.00 61.46 195 PRO B O 1
ATOM 4206 N N . THR B 1 198 ? 39.666 162.749 66.622 1.00 61.05 196 THR B N 1
ATOM 4207 C CA . THR B 1 198 ? 39.301 161.371 66.324 1.00 70.90 196 THR B CA 1
ATOM 4208 C C . THR B 1 198 ? 38.136 161.407 65.337 1.00 74.51 196 THR B C 1
ATOM 4209 O O . THR B 1 198 ? 37.753 162.486 64.862 1.00 69.21 196 THR B O 1
ATOM 4213 N N . ILE B 1 199 ? 37.575 160.242 65.020 1.00 82.34 197 ILE B N 1
ATOM 4214 C CA . ILE B 1 199 ? 36.462 160.188 64.074 1.00 86.68 197 ILE B CA 1
ATOM 4215 C C . ILE B 1 199 ? 35.308 161.050 64.577 1.00 85.97 197 ILE B C 1
ATOM 4216 O O . ILE B 1 199 ? 34.642 161.730 63.792 1.00 84.55 197 ILE B O 1
ATOM 4221 N N . VAL B 1 200 ? 35.091 161.009 65.891 1.00 83.40 198 VAL B N 1
ATOM 4222 C CA . VAL B 1 200 ? 34.029 161.767 66.553 1.00 79.99 198 VAL B CA 1
ATOM 4223 C C . VAL B 1 200 ? 34.518 163.123 67.095 1.00 79.83 198 VAL B C 1
ATOM 4224 O O . VAL B 1 200 ? 35.437 163.186 67.912 1.00 73.65 198 VAL B O 1
ATOM 4228 N N . PRO B 1 201 ? 33.881 164.222 66.660 1.00 81.95 199 PRO B N 1
ATOM 4229 C CA . PRO B 1 201 ? 34.215 165.589 67.064 1.00 85.74 199 PRO B CA 1
ATOM 4230 C C . PRO B 1 201 ? 34.295 165.867 68.563 1.00 87.48 199 PRO B C 1
ATOM 4231 O O . PRO B 1 201 ? 35.011 166.771 68.996 1.00 90.83 199 PRO B O 1
ATOM 4235 N N . GLY B 1 202 ? 33.580 165.101 69.369 1.00 82.31 200 GLY B N 1
ATOM 4236 C CA . GLY B 1 202 ? 33.652 165.366 70.791 1.00 78.46 200 GLY B CA 1
ATOM 4237 C C . GLY B 1 202 ? 34.833 164.736 71.505 1.00 71.44 200 GLY B C 1
ATOM 4238 O O . GLY B 1 202 ? 35.173 165.135 72.613 1.00 73.97 200 GLY B O 1
ATOM 4239 N N . VAL B 1 203 ? 35.460 163.751 70.874 1.00 69.13 201 VAL B N 1
ATOM 4240 C CA . VAL B 1 203 ? 36.579 163.047 71.483 1.00 63.07 201 VAL B CA 1
ATOM 4241 C C . VAL B 1 203 ? 37.920 163.355 70.840 1.00 64.71 201 VAL B C 1
ATOM 4242 O O . VAL B 1 203 ? 38.036 163.486 69.614 1.00 72.56 201 VAL B O 1
ATOM 4246 N N . ASP B 1 204 ? 38.937 163.470 71.678 1.00 63.04 202 ASP B N 1
ATOM 4247 C CA . ASP B 1 204 ? 40.281 163.736 71.211 1.00 62.40 202 ASP B CA 1
ATOM 4248 C C . ASP B 1 204 ? 41.217 162.805 71.950 1.00 68.07 202 ASP B C 1
ATOM 4249 O O . ASP B 1 204 ? 40.868 162.264 73.009 1.00 69.49 202 ASP B O 1
ATOM 4254 N N . VAL B 1 205 ? 42.406 162.598 71.396 1.00 68.84 203 VAL B N 1
ATOM 4255 C CA . VAL B 1 205 ? 43.351 161.710 72.046 1.00 68.36 203 VAL B CA 1
ATOM 4256 C C . VAL B 1 205 ? 44.777 162.212 71.994 1.00 69.25 203 VAL B C 1
ATOM 4257 O O . VAL B 1 205 ? 45.149 162.982 71.101 1.00 67.31 203 VAL B O 1
ATOM 4261 N N . ILE B 1 206 ? 45.550 161.797 72.998 1.00 69.51 204 ILE B N 1
ATOM 4262 C CA . ILE B 1 206 ? 46.986 162.078 73.077 1.00 71.63 204 ILE B CA 1
ATOM 4263 C C . ILE B 1 206 ? 47.560 160.653 73.002 1.00 70.54 204 ILE B C 1
ATOM 4264 O O . ILE B 1 206 ? 47.555 159.893 73.976 1.00 68.34 204 ILE B O 1
ATOM 4269 N N . PRO B 1 207 ? 48.034 160.268 71.812 1.00 73.08 205 PRO B N 1
ATOM 4270 C CA . PRO B 1 207 ? 48.608 158.956 71.489 1.00 75.89 205 PRO B CA 1
ATOM 4271 C C . PRO B 1 207 ? 49.836 158.506 72.258 1.00 77.53 205 PRO B C 1
ATOM 4272 O O . PRO B 1 207 ? 50.601 159.321 72.773 1.00 79.27 205 PRO B O 1
ATOM 4276 N N . ALA B 1 208 ? 50.016 157.191 72.320 1.00 76.01 206 ALA B N 1
ATOM 4277 C CA . ALA B 1 208 ? 51.174 156.615 72.984 1.00 72.96 206 ALA B CA 1
ATOM 4278 C C . ALA B 1 208 ? 52.140 156.125 71.916 1.00 75.93 206 ALA B C 1
ATOM 4279 O O . ALA B 1 208 ? 51.970 156.410 70.725 1.00 76.75 206 ALA B O 1
ATOM 4281 N N . SER B 1 209 ? 53.153 155.387 72.359 1.00 81.92 207 SER B N 1
ATOM 4282 C CA . SER B 1 209 ? 54.176 154.835 71.481 1.00 85.00 207 SER B CA 1
ATOM 4283 C C . SER B 1 209 ? 54.989 153.778 72.224 1.00 90.91 207 SER B C 1
ATOM 4284 O O . SER B 1 209 ? 54.830 153.597 73.442 1.00 97.03 207 SER B O 1
ATOM 4287 N N . ILE B 1 210 ? 55.856 153.081 71.494 1.00 94.59 208 ILE B N 1
ATOM 4288 C CA . ILE B 1 210 ? 56.690 152.036 72.087 1.00 95.08 208 ILE B CA 1
ATOM 4289 C C . ILE B 1 210 ? 57.880 152.639 72.806 1.00 94.00 208 ILE B C 1
ATOM 4290 O O . ILE B 1 210 ? 58.361 152.094 73.794 1.00 89.13 208 ILE B O 1
ATOM 4295 N N . ASP B 1 211 ? 58.346 153.773 72.296 1.00 98.32 209 ASP B N 1
ATOM 4296 C CA . ASP B 1 211 ? 59.491 154.465 72.878 1.00 104.12 209 ASP B CA 1
ATOM 4297 C C . ASP B 1 211 ? 59.167 154.948 74.285 1.00 105.15 209 ASP B C 1
ATOM 4298 O O . ASP B 1 211 ? 60.055 155.185 75.104 1.00 106.82 209 ASP B O 1
ATOM 4303 N N . ASP B 1 212 ? 57.884 155.095 74.565 1.00 104.33 210 ASP B N 1
ATOM 4304 C CA . ASP B 1 212 ? 57.458 155.562 75.868 1.00 103.48 210 ASP B CA 1
ATOM 4305 C C . ASP B 1 212 ? 57.885 154.602 76.979 1.00 101.99 210 ASP B C 1
ATOM 4306 O O . ASP B 1 212 ? 57.951 154.987 78.147 1.00 102.11 210 ASP B O 1
ATOM 4311 N N . GLY B 1 213 ? 58.191 153.362 76.607 1.00 100.28 211 GLY B N 1
ATOM 4312 C CA . GLY B 1 213 ? 58.637 152.384 77.589 1.00 100.95 211 GLY B CA 1
ATOM 4313 C C . GLY B 1 213 ? 60.038 152.740 78.070 1.00 100.22 211 GLY B C 1
ATOM 4314 O O . GLY B 1 213 ? 60.395 152.525 79.231 1.00 97.66 211 GLY B O 1
ATOM 4315 N N . PHE B 1 214 ? 60.836 153.289 77.157 1.00 96.21 212 PHE B N 1
ATOM 4316 C CA . PHE B 1 214 ? 62.193 153.717 77.466 1.00 94.48 212 PHE B CA 1
ATOM 4317 C C . PHE B 1 214 ? 62.131 154.936 78.383 1.00 87.53 212 PHE B C 1
ATOM 4318 O O . PHE B 1 214 ? 62.844 155.013 79.384 1.00 82.46 212 PHE B O 1
ATOM 4326 N N . VAL B 1 215 ? 61.269 155.883 78.021 1.00 80.90 213 VAL B N 1
ATOM 4327 C CA . VAL B 1 215 ? 61.077 157.099 78.791 1.00 72.15 213 VAL B CA 1
ATOM 4328 C C . VAL B 1 215 ? 60.665 156.715 80.202 1.00 71.81 213 VAL B C 1
ATOM 4329 O O . VAL B 1 215 ? 61.169 157.283 81.170 1.00 70.76 213 VAL B O 1
ATOM 4333 N N . ALA B 1 216 ? 59.767 155.739 80.314 1.00 64.78 214 ALA B N 1
ATOM 4334 C CA . ALA B 1 216 ? 59.288 155.284 81.610 1.00 65.53 214 ALA B CA 1
ATOM 4335 C C . ALA B 1 216 ? 60.377 154.633 82.455 1.00 69.77 214 ALA B C 1
ATOM 4336 O O . ALA B 1 216 ? 60.163 154.280 83.620 1.00 65.97 214 ALA B O 1
ATOM 4338 N N . SER B 1 217 ? 61.552 154.471 81.856 1.00 80.11 215 SER B N 1
ATOM 4339 C CA . SER B 1 217 ? 62.688 153.854 82.530 1.00 82.48 215 SER B CA 1
ATOM 4340 C C . SER B 1 217 ? 63.666 154.918 83.013 1.00 82.99 215 SER B C 1
ATOM 4341 O O . SER B 1 217 ? 64.261 154.793 84.080 1.00 86.89 215 SER B O 1
ATOM 4344 N N . GLN B 1 218 ? 63.830 155.957 82.202 1.00 85.93 216 GLN B N 1
ATOM 4345 C CA . GLN B 1 218 ? 64.708 157.077 82.521 1.00 88.20 216 GLN B CA 1
ATOM 4346 C C . GLN B 1 218 ? 63.794 158.155 83.084 1.00 87.90 216 GLN B C 1
ATOM 4347 O O . GLN B 1 218 ? 64.111 159.345 83.023 1.00 86.44 216 GLN B O 1
ATOM 4353 N N . TRP B 1 219 ? 62.656 157.734 83.628 1.00 84.21 217 TRP B N 1
ATOM 4354 C CA . TRP B 1 219 ? 61.688 158.684 84.147 1.00 77.25 217 TRP B CA 1
ATOM 4355 C C . TRP B 1 219 ? 62.242 159.688 85.148 1.00 75.76 217 TRP B C 1
ATOM 4356 O O . TRP B 1 219 ? 62.385 160.866 84.826 1.00 75.61 217 TRP B O 1
ATOM 4367 N N . ARG B 1 220 ? 62.565 159.234 86.353 1.00 74.80 218 ARG B N 1
ATOM 4368 C CA . ARG B 1 220 ? 63.064 160.145 87.376 1.00 69.49 218 ARG B CA 1
ATOM 4369 C C . ARG B 1 220 ? 64.160 161.044 86.849 1.00 69.07 218 ARG B C 1
ATOM 4370 O O . ARG B 1 220 ? 64.091 162.262 86.967 1.00 69.23 218 ARG B O 1
ATOM 4378 N N . GLU B 1 221 ? 65.171 160.440 86.254 1.00 69.73 219 GLU B N 1
ATOM 4379 C CA . GLU B 1 221 ? 66.274 161.201 85.712 1.00 73.17 219 GLU B CA 1
ATOM 4380 C C . GLU B 1 221 ? 65.748 162.242 84.725 1.00 76.27 219 GLU B C 1
ATOM 4381 O O . GLU B 1 221 ? 66.105 163.424 84.804 1.00 73.26 219 GLU B O 1
ATOM 4387 N N . LEU B 1 222 ? 64.894 161.799 83.801 1.00 77.81 220 LEU B N 1
ATOM 4388 C CA . LEU B 1 222 ? 64.316 162.687 82.792 1.00 74.14 220 LEU B CA 1
ATOM 4389 C C . LEU B 1 222 ? 63.545 163.836 83.425 1.00 71.12 220 LEU B C 1
ATOM 4390 O O . LEU B 1 222 ? 63.660 164.978 82.985 1.00 69.64 220 LEU B O 1
ATOM 4395 N N . VAL B 1 223 ? 62.761 163.526 84.452 1.00 65.19 221 VAL B N 1
ATOM 4396 C CA . VAL B 1 223 ? 61.986 164.544 85.148 1.00 69.13 221 VAL B CA 1
ATOM 4397 C C . VAL B 1 223 ? 62.961 165.520 85.800 1.00 70.94 221 VAL B C 1
ATOM 4398 O O . VAL B 1 223 ? 62.743 166.737 85.797 1.00 67.22 221 VAL B O 1
ATOM 4402 N N . GLU B 1 224 ? 64.053 164.978 86.342 1.00 73.37 222 GLU B N 1
ATOM 4403 C CA . GLU B 1 224 ? 65.072 165.807 86.989 1.00 69.97 222 GLU B CA 1
ATOM 4404 C C . GLU B 1 224 ? 65.818 166.686 85.998 1.00 66.17 222 GLU B C 1
ATOM 4405 O O . GLU B 1 224 ? 66.179 167.809 86.323 1.00 63.30 222 GLU B O 1
ATOM 4411 N N . GLU B 1 225 ? 66.040 166.194 84.785 1.00 63.53 223 GLU B N 1
ATOM 4412 C CA . GLU B 1 225 ? 66.754 167.004 83.808 1.00 73.15 223 GLU B CA 1
ATOM 4413 C C . GLU B 1 225 ? 65.809 167.997 83.098 1.00 75.51 223 GLU B C 1
ATOM 4414 O O . GLU B 1 225 ? 66.168 169.158 82.845 1.00 76.96 223 GLU B O 1
ATOM 4420 N N . HIS B 1 226 ? 64.586 167.574 82.803 1.00 72.21 224 HIS B N 1
ATOM 4421 C CA . HIS B 1 226 ? 63.696 168.476 82.099 1.00 63.98 224 HIS B CA 1
ATOM 4422 C C . HIS B 1 226 ? 62.682 169.191 82.928 1.00 62.81 224 HIS B C 1
ATOM 4423 O O . HIS B 1 226 ? 62.169 170.217 82.497 1.00 62.70 224 HIS B O 1
ATOM 4430 N N . LEU B 1 227 ? 62.404 168.670 84.117 1.00 61.44 225 LEU B N 1
ATOM 4431 C CA . LEU B 1 227 ? 61.406 169.278 84.986 1.00 58.49 225 LEU B CA 1
ATOM 4432 C C . LEU B 1 227 ? 61.897 169.599 86.388 1.00 61.24 225 LEU B C 1
ATOM 4433 O O . LEU B 1 227 ? 61.259 169.213 87.378 1.00 57.74 225 LEU B O 1
ATOM 4438 N N . PRO B 1 228 ? 63.033 170.322 86.493 1.00 63.56 226 PRO B N 1
ATOM 4439 C CA . PRO B 1 228 ? 63.591 170.687 87.798 1.00 62.20 226 PRO B CA 1
ATOM 4440 C C . PRO B 1 228 ? 62.577 171.333 88.723 1.00 66.04 226 PRO B C 1
ATOM 4441 O O . PRO B 1 228 ? 62.028 172.402 88.424 1.00 68.67 226 PRO B O 1
ATOM 4445 N N . GLY B 1 229 ? 62.326 170.672 89.845 1.00 64.75 227 GLY B N 1
ATOM 4446 C CA . GLY B 1 229 ? 61.390 171.214 90.805 1.00 66.33 227 GLY B CA 1
ATOM 4447 C C . GLY B 1 229 ? 59.988 170.668 90.682 1.00 63.76 227 GLY B C 1
ATOM 4448 O O . GLY B 1 229 ? 59.094 171.065 91.430 1.00 63.55 227 GLY B O 1
ATOM 4449 N N . GLN B 1 230 ? 59.787 169.761 89.737 1.00 63.87 228 GLN B N 1
ATOM 4450 C CA . GLN B 1 230 ? 58.482 169.161 89.559 1.00 57.07 228 GLN B CA 1
ATOM 4451 C C . GLN B 1 230 ? 58.525 167.742 90.105 1.00 60.22 228 GLN B C 1
ATOM 4452 O O . GLN B 1 230 ? 59.518 167.030 89.968 1.00 67.41 228 GLN B O 1
ATOM 4458 N N . ASN B 1 231 ? 57.442 167.339 90.742 1.00 58.89 229 ASN B N 1
ATOM 4459 C CA . ASN B 1 231 ? 57.344 166.020 91.340 1.00 59.20 229 ASN B CA 1
ATOM 4460 C C . ASN B 1 231 ? 57.148 164.977 90.261 1.00 59.58 229 ASN B C 1
ATOM 4461 O O . ASN B 1 231 ? 56.263 165.123 89.437 1.00 70.60 229 ASN B O 1
ATOM 4466 N N . GLN B 1 232 ? 57.930 163.906 90.274 1.00 60.89 230 GLN B N 1
ATOM 4467 C CA . GLN B 1 232 ? 57.807 162.883 89.228 1.00 59.62 230 GLN B CA 1
ATOM 4468 C C . GLN B 1 232 ? 56.474 162.158 89.150 1.00 56.93 230 GLN B C 1
ATOM 4469 O O . GLN B 1 232 ? 56.210 161.479 88.164 1.00 53.24 230 GLN B O 1
ATOM 4475 N N . TYR B 1 233 ? 55.641 162.274 90.177 1.00 51.73 231 TYR B N 1
ATOM 4476 C CA . TYR B 1 233 ? 54.345 161.623 90.113 1.00 52.87 231 TYR B CA 1
ATOM 4477 C C . TYR B 1 233 ? 53.190 162.615 89.888 1.00 60.82 231 TYR B C 1
ATOM 4478 O O . TYR B 1 233 ? 52.012 162.220 89.767 1.00 60.09 231 TYR B O 1
ATOM 4487 N N . GLU B 1 234 ? 53.516 163.902 89.805 1.00 54.97 232 GLU B N 1
ATOM 4488 C CA . GLU B 1 234 ? 52.479 164.891 89.564 1.00 56.87 232 GLU B CA 1
ATOM 4489 C C . GLU B 1 234 ? 52.611 165.447 88.159 1.00 62.74 232 GLU B C 1
ATOM 4490 O O . GLU B 1 234 ? 51.935 166.424 87.810 1.00 63.62 232 GLU B O 1
ATOM 4496 N N . ILE B 1 235 ? 53.470 164.832 87.348 1.00 55.79 233 ILE B N 1
ATOM 4497 C CA . ILE B 1 235 ? 53.679 165.322 85.993 1.00 52.98 233 ILE B CA 1
ATOM 4498 C C . ILE B 1 235 ? 52.453 165.243 85.097 1.00 55.86 233 ILE B C 1
ATOM 4499 O O . ILE B 1 235 ? 52.228 166.137 84.294 1.00 60.91 233 ILE B O 1
ATOM 4504 N N . LEU B 1 236 ? 51.655 164.188 85.215 1.00 58.36 234 LEU B N 1
ATOM 4505 C CA . LEU B 1 236 ? 50.455 164.084 84.381 1.00 57.35 234 LEU B CA 1
ATOM 4506 C C . LEU B 1 236 ? 49.507 165.239 84.731 1.00 57.77 234 LEU B C 1
ATOM 4507 O O . LEU B 1 236 ? 49.148 166.037 83.856 1.00 56.93 234 LEU B O 1
ATOM 4512 N N . ARG B 1 237 ? 49.109 165.327 86.003 1.00 53.66 235 ARG B N 1
ATOM 4513 C CA . ARG B 1 237 ? 48.212 166.399 86.456 1.00 54.27 235 ARG B CA 1
ATOM 4514 C C . ARG B 1 237 ? 48.724 167.791 86.095 1.00 49.16 235 ARG B C 1
ATOM 4515 O O . ARG B 1 237 ? 48.039 168.577 85.461 1.00 46.64 235 ARG B O 1
ATOM 4523 N N . ARG B 1 238 ? 49.946 168.074 86.506 1.00 41.59 236 ARG B N 1
ATOM 4524 C CA . ARG B 1 238 ? 50.548 169.362 86.287 1.00 39.86 236 ARG B CA 1
ATOM 4525 C C . ARG B 1 238 ? 50.751 169.800 84.866 1.00 43.74 236 ARG B C 1
ATOM 4526 O O . ARG B 1 238 ? 50.413 170.921 84.509 1.00 49.25 236 ARG B O 1
ATOM 4534 N N . ASN B 1 239 ? 51.287 168.931 84.030 1.00 53.85 237 ASN B N 1
ATOM 4535 C CA . ASN B 1 239 ? 51.551 169.340 82.660 1.00 57.90 237 ASN B CA 1
ATOM 4536 C C . ASN B 1 239 ? 50.522 169.008 81.557 1.00 61.81 237 ASN B C 1
ATOM 4537 O O . ASN B 1 239 ? 50.580 169.549 80.455 1.00 61.50 237 ASN B O 1
ATOM 4542 N N . ILE B 1 240 ? 49.562 168.142 81.850 1.00 68.73 238 ILE B N 1
ATOM 4543 C CA . ILE B 1 240 ? 48.534 167.811 80.862 1.00 63.90 238 ILE B CA 1
ATOM 4544 C C . ILE B 1 240 ? 47.150 168.189 81.388 1.00 64.14 238 ILE B C 1
ATOM 4545 O O . ILE B 1 240 ? 46.534 169.160 80.934 1.00 63.74 238 ILE B O 1
ATOM 4550 N N . ILE B 1 241 ? 46.670 167.419 82.360 1.00 54.62 239 ILE B N 1
ATOM 4551 C CA . ILE B 1 241 ? 45.348 167.645 82.912 1.00 52.50 239 ILE B CA 1
ATOM 4552 C C . ILE B 1 241 ? 45.049 169.094 83.304 1.00 53.56 239 ILE B C 1
ATOM 4553 O O . ILE B 1 241 ? 44.147 169.712 82.743 1.00 49.27 239 ILE B O 1
ATOM 4558 N N . ASP B 1 242 ? 45.803 169.650 84.247 1.00 57.30 240 ASP B N 1
ATOM 4559 C CA . ASP B 1 242 ? 45.566 171.030 84.685 1.00 55.86 240 ASP B CA 1
ATOM 4560 C C . ASP B 1 242 ? 45.684 172.071 83.555 1.00 58.61 240 ASP B C 1
ATOM 4561 O O . ASP B 1 242 ? 45.176 173.185 83.670 1.00 53.58 240 ASP B O 1
ATOM 4566 N N . ARG B 1 243 ? 46.331 171.714 82.453 1.00 55.12 241 ARG B N 1
ATOM 4567 C CA . ARG B 1 243 ? 46.478 172.669 81.377 1.00 54.26 241 ARG B CA 1
ATOM 4568 C C . ARG B 1 243 ? 45.291 172.685 80.427 1.00 58.13 241 ARG B C 1
ATOM 4569 O O . ARG B 1 243 ? 45.122 173.608 79.621 1.00 64.42 241 ARG B O 1
ATOM 4577 N N . VAL B 1 244 ? 44.457 171.666 80.516 1.00 59.52 242 VAL B N 1
ATOM 4578 C CA . VAL B 1 244 ? 43.301 171.601 79.631 1.00 59.21 242 VAL B CA 1
ATOM 4579 C C . VAL B 1 244 ? 42.029 171.408 80.422 1.00 56.70 242 VAL B C 1
ATOM 4580 O O . VAL B 1 244 ? 41.054 170.891 79.901 1.00 60.37 242 VAL B O 1
ATOM 4584 N N . ALA B 1 245 ? 42.043 171.831 81.680 1.00 56.97 243 ALA B N 1
ATOM 4585 C CA . ALA B 1 245 ? 40.885 171.651 82.552 1.00 57.13 243 ALA B CA 1
ATOM 4586 C C . ALA B 1 245 ? 39.589 172.268 82.058 1.00 59.69 243 ALA B C 1
ATOM 4587 O O . ALA B 1 245 ? 38.570 171.607 81.990 1.00 62.16 243 ALA B O 1
ATOM 4589 N N . ASP B 1 246 ? 39.613 173.539 81.703 1.00 62.38 244 ASP B N 1
ATOM 4590 C CA . ASP B 1 246 ? 38.392 174.175 81.247 1.00 58.80 244 ASP B CA 1
ATOM 4591 C C . ASP B 1 246 ? 37.876 173.670 79.904 1.00 55.30 244 ASP B C 1
ATOM 4592 O O . ASP B 1 246 ? 36.845 174.141 79.419 1.00 60.68 244 ASP B O 1
ATOM 4597 N N . ASP B 1 247 ? 38.553 172.691 79.321 1.00 50.28 245 ASP B N 1
ATOM 4598 C CA . ASP B 1 247 ? 38.150 172.200 78.014 1.00 56.89 245 ASP B CA 1
ATOM 4599 C C . ASP B 1 247 ? 37.582 170.781 77.907 1.00 59.80 245 ASP B C 1
ATOM 4600 O O . ASP B 1 247 ? 37.206 170.342 76.815 1.00 60.54 245 ASP B O 1
ATOM 4605 N N . TYR B 1 248 ? 37.484 170.072 79.023 1.00 54.34 246 TYR B N 1
ATOM 4606 C CA . TYR B 1 248 ? 36.990 168.706 78.985 1.00 58.39 246 TYR B CA 1
ATOM 4607 C C . TYR B 1 248 ? 36.181 168.344 80.210 1.00 59.22 246 TYR B C 1
ATOM 4608 O O . TYR B 1 248 ? 36.487 168.790 81.317 1.00 68.68 246 TYR B O 1
ATOM 4617 N N . ASP B 1 249 ? 35.165 167.508 80.021 1.00 53.92 247 ASP B N 1
ATOM 4618 C CA . ASP B 1 249 ? 34.314 167.077 81.128 1.00 53.39 247 ASP B CA 1
ATOM 4619 C C . ASP B 1 249 ? 34.853 165.791 81.721 1.00 52.93 247 ASP B C 1
ATOM 4620 O O . ASP B 1 249 ? 34.876 165.614 82.947 1.00 59.42 247 ASP B O 1
ATOM 4625 N N . PHE B 1 250 ? 35.318 164.918 80.835 1.00 54.90 248 PHE B N 1
ATOM 4626 C CA . PHE B 1 250 ? 35.904 163.631 81.207 1.00 56.57 248 PHE B CA 1
ATOM 4627 C C . PHE B 1 250 ? 37.311 163.498 80.578 1.00 58.42 248 PHE B C 1
ATOM 4628 O O . PHE B 1 250 ? 37.571 163.985 79.465 1.00 54.73 248 PHE B O 1
ATOM 4636 N N . ILE B 1 251 ? 38.217 162.843 81.296 1.00 54.01 249 ILE B N 1
ATOM 4637 C CA . ILE B 1 251 ? 39.558 162.617 80.783 1.00 56.59 249 ILE B CA 1
ATOM 4638 C C . ILE B 1 251 ? 39.990 161.220 81.222 1.00 61.85 249 ILE B C 1
ATOM 4639 O O . ILE B 1 251 ? 40.285 160.991 82.402 1.00 63.00 249 ILE B O 1
ATOM 4644 N N . PHE B 1 252 ? 40.006 160.280 80.275 1.00 61.56 250 PHE B N 1
ATOM 4645 C CA . PHE B 1 252 ? 40.374 158.898 80.590 1.00 60.76 250 PHE B CA 1
ATOM 4646 C C . PHE B 1 252 ? 41.858 158.672 80.442 1.00 63.58 250 PHE B C 1
ATOM 4647 O O . PHE B 1 252 ? 42.494 159.246 79.555 1.00 64.36 250 PHE B O 1
ATOM 4655 N N . ILE B 1 253 ? 42.395 157.815 81.305 1.00 64.32 251 ILE B N 1
ATOM 4656 C CA . ILE B 1 253 ? 43.817 157.508 81.306 1.00 65.84 251 ILE B CA 1
ATOM 4657 C C . ILE B 1 253 ? 44.110 156.034 81.099 1.00 68.35 251 ILE B C 1
ATOM 4658 O O . ILE B 1 253 ? 43.630 155.178 81.861 1.00 56.78 251 ILE B O 1
ATOM 4663 N N . ASP B 1 254 ? 44.923 155.770 80.073 1.00 72.19 252 ASP B N 1
ATOM 4664 C CA . ASP B 1 254 ? 45.344 154.424 79.682 1.00 78.49 252 ASP B CA 1
ATOM 4665 C C . ASP B 1 254 ? 46.769 154.129 80.124 1.00 81.00 252 ASP B C 1
ATOM 4666 O O . ASP B 1 254 ? 47.701 154.822 79.727 1.00 83.78 252 ASP B O 1
ATOM 4671 N N . THR B 1 255 ? 46.942 153.076 80.912 1.00 86.56 253 THR B N 1
ATOM 4672 C CA . THR B 1 255 ? 48.267 152.711 81.385 1.00 89.60 253 THR B CA 1
ATOM 4673 C C . THR B 1 255 ? 48.510 151.220 81.335 1.00 91.45 253 THR B C 1
ATOM 4674 O O . THR B 1 255 ? 47.619 150.428 81.616 1.00 91.70 253 THR B O 1
ATOM 4678 N N . GLY B 1 256 ? 49.731 150.843 80.984 1.00 97.99 254 GLY B N 1
ATOM 4679 C CA . GLY B 1 256 ? 50.069 149.433 80.924 1.00 104.34 254 GLY B CA 1
ATOM 4680 C C . GLY B 1 256 ? 50.159 148.843 82.319 1.00 107.45 254 GLY B C 1
ATOM 4681 O O . GLY B 1 256 ? 50.468 149.559 83.272 1.00 108.97 254 GLY B O 1
ATOM 4682 N N . PRO B 1 257 ? 49.882 147.543 82.478 1.00 108.25 255 PRO B N 1
ATOM 4683 C CA . PRO B 1 257 ? 49.942 146.875 83.781 1.00 112.34 255 PRO B CA 1
ATOM 4684 C C . PRO B 1 257 ? 51.359 146.909 84.347 1.00 116.54 255 PRO B C 1
ATOM 4685 O O . PRO B 1 257 ? 51.600 147.371 85.464 1.00 114.80 255 PRO B O 1
ATOM 4689 N N . HIS B 1 258 ? 52.290 146.408 83.546 1.00 122.06 256 HIS B N 1
ATOM 4690 C CA . HIS B 1 258 ? 53.700 146.349 83.904 1.00 125.33 256 HIS B CA 1
ATOM 4691 C C . HIS B 1 258 ? 54.237 147.697 84.383 1.00 121.96 256 HIS B C 1
ATOM 4692 O O . HIS B 1 258 ? 54.855 147.785 85.441 1.00 120.46 256 HIS B O 1
ATOM 4699 N N . LEU B 1 259 ? 53.994 148.739 83.591 1.00 120.48 257 LEU B N 1
ATOM 4700 C CA . LEU B 1 259 ? 54.458 150.092 83.891 1.00 118.01 257 LEU B CA 1
ATOM 4701 C C . LEU B 1 259 ? 54.264 150.518 85.345 1.00 115.83 257 LEU B C 1
ATOM 4702 O O . LEU B 1 259 ? 53.441 149.946 86.071 1.00 118.67 257 LEU B O 1
ATOM 4707 N N . ASP B 1 260 ? 55.031 151.524 85.764 1.00 107.30 258 ASP B N 1
ATOM 4708 C CA . ASP B 1 260 ? 54.947 152.028 87.130 1.00 99.84 258 ASP B CA 1
ATOM 4709 C C . ASP B 1 260 ? 54.974 153.550 87.205 1.00 93.07 258 ASP B C 1
ATOM 4710 O O . ASP B 1 260 ? 54.059 154.157 87.760 1.00 93.44 258 ASP B O 1
ATOM 4715 N N . PRO B 1 261 ? 56.016 154.193 86.654 1.00 85.25 259 PRO B N 1
ATOM 4716 C CA . PRO B 1 261 ? 56.040 155.655 86.719 1.00 78.41 259 PRO B CA 1
ATOM 4717 C C . PRO B 1 261 ? 54.767 156.236 86.092 1.00 74.66 259 PRO B C 1
ATOM 4718 O O . PRO B 1 261 ? 54.238 157.242 86.557 1.00 71.76 259 PRO B O 1
ATOM 4722 N N . PHE B 1 262 ? 54.262 155.588 85.046 1.00 71.68 260 PHE B N 1
ATOM 4723 C CA . PHE B 1 262 ? 53.026 156.039 84.407 1.00 67.56 260 PHE B CA 1
ATOM 4724 C C . PHE B 1 262 ? 51.810 155.579 85.231 1.00 69.60 260 PHE B C 1
ATOM 4725 O O . PHE B 1 262 ? 50.807 156.277 85.335 1.00 67.24 260 PHE B O 1
ATOM 4733 N N . LEU B 1 263 ? 51.891 154.393 85.814 1.00 67.68 261 LEU B N 1
ATOM 4734 C CA . LEU B 1 263 ? 50.786 153.915 86.621 1.00 65.45 261 LEU B CA 1
ATOM 4735 C C . LEU B 1 263 ? 50.674 154.861 87.810 1.00 72.59 261 LEU B C 1
ATOM 4736 O O . LEU B 1 263 ? 49.571 155.193 88.258 1.00 74.17 261 LEU B O 1
ATOM 4741 N N . LEU B 1 264 ? 51.826 155.309 88.298 1.00 72.11 262 LEU B N 1
ATOM 4742 C CA . LEU B 1 264 ? 51.874 156.205 89.446 1.00 73.12 262 LEU B CA 1
ATOM 4743 C C . LEU B 1 264 ? 51.276 157.580 89.151 1.00 71.72 262 LEU B C 1
ATOM 4744 O O . LEU B 1 264 ? 50.455 158.084 89.927 1.00 71.24 262 LEU B O 1
ATOM 4749 N N . ASN B 1 265 ? 51.687 158.188 88.040 1.00 66.07 263 ASN B N 1
ATOM 4750 C CA . ASN B 1 265 ? 51.154 159.494 87.664 1.00 64.91 263 ASN B CA 1
ATOM 4751 C C . ASN B 1 265 ? 49.645 159.382 87.483 1.00 66.18 263 ASN B C 1
ATOM 4752 O O . ASN B 1 265 ? 48.887 160.272 87.880 1.00 66.86 263 ASN B O 1
ATOM 4757 N N . GLY B 1 266 ? 49.217 158.276 86.882 1.00 62.49 264 GLY B N 1
ATOM 4758 C CA . GLY B 1 266 ? 47.801 158.067 86.657 1.00 60.62 264 GLY B CA 1
ATOM 4759 C C . GLY B 1 266 ? 47.026 157.941 87.953 1.00 60.42 264 GLY B C 1
ATOM 4760 O O . GLY B 1 266 ? 45.944 158.503 88.105 1.00 52.39 264 GLY B O 1
ATOM 4761 N N . LEU B 1 267 ? 47.572 157.196 88.901 1.00 63.51 265 LEU B N 1
ATOM 4762 C CA . LEU B 1 267 ? 46.880 157.021 90.168 1.00 68.85 265 LEU B CA 1
ATOM 4763 C C . LEU B 1 267 ? 46.853 158.297 90.974 1.00 65.67 265 LEU B C 1
ATOM 4764 O O . LEU B 1 267 ? 46.047 158.445 91.878 1.00 70.18 265 LEU B O 1
ATOM 4769 N N . ALA B 1 268 ? 47.739 159.221 90.636 1.00 64.98 266 ALA B N 1
ATOM 4770 C CA . ALA B 1 268 ? 47.818 160.478 91.353 1.00 59.25 266 ALA B CA 1
ATOM 4771 C C . ALA B 1 268 ? 46.942 161.570 90.759 1.00 56.44 266 ALA B C 1
ATOM 4772 O O . ALA B 1 268 ? 46.543 162.484 91.475 1.00 61.35 266 ALA B O 1
ATOM 4774 N N . ALA B 1 269 ? 46.632 161.476 89.467 1.00 48.20 267 ALA B N 1
ATOM 4775 C CA . ALA B 1 269 ? 45.857 162.520 88.812 1.00 44.00 267 ALA B CA 1
ATOM 4776 C C . ALA B 1 269 ? 44.387 162.266 88.667 1.00 49.48 267 ALA B C 1
ATOM 4777 O O . ALA B 1 269 ? 43.603 163.198 88.484 1.00 48.78 267 ALA B O 1
ATOM 4779 N N . SER B 1 270 ? 44.012 161.002 88.780 1.00 58.29 268 SER B N 1
ATOM 4780 C CA . SER B 1 270 ? 42.633 160.587 88.577 1.00 57.08 268 SER B CA 1
ATOM 4781 C C . SER B 1 270 ? 41.689 160.603 89.767 1.00 60.21 268 SER B C 1
ATOM 4782 O O . SER B 1 270 ? 42.081 160.322 90.916 1.00 60.89 268 SER B O 1
ATOM 4785 N N . ASP B 1 271 ? 40.435 160.927 89.451 1.00 56.70 269 ASP B N 1
ATOM 4786 C CA . ASP B 1 271 ? 39.366 161.011 90.425 1.00 58.60 269 ASP B CA 1
ATOM 4787 C C . ASP B 1 271 ? 38.696 159.668 90.641 1.00 61.14 269 ASP B C 1
ATOM 4788 O O . ASP B 1 271 ? 38.586 159.187 91.769 1.00 60.52 269 ASP B O 1
ATOM 4793 N N . LEU B 1 272 ? 38.247 159.084 89.535 1.00 63.24 270 LEU B N 1
ATOM 4794 C CA . LEU B 1 272 ? 37.519 157.829 89.540 1.00 62.33 270 LEU B CA 1
ATOM 4795 C C . LEU B 1 272 ? 38.360 156.702 89.013 1.00 69.16 270 LEU B C 1
ATOM 4796 O O . LEU B 1 272 ? 39.261 156.916 88.209 1.00 75.09 270 LEU B O 1
ATOM 4801 N N . LEU B 1 273 ? 38.070 155.495 89.471 1.00 71.32 271 LEU B N 1
ATOM 4802 C CA . LEU B 1 273 ? 38.815 154.339 89.020 1.00 74.26 271 LEU B CA 1
ATOM 4803 C C . LEU B 1 273 ? 37.884 153.358 88.327 1.00 78.89 271 LEU B C 1
ATOM 4804 O O . LEU B 1 273 ? 36.967 152.846 88.956 1.00 79.01 271 LEU B O 1
ATOM 4809 N N . LEU B 1 274 ? 38.118 153.109 87.035 1.00 83.67 272 LEU B N 1
ATOM 4810 C CA . LEU B 1 274 ? 37.321 152.157 86.259 1.00 85.34 272 LEU B CA 1
ATOM 4811 C C . LEU B 1 274 ? 38.051 150.830 86.172 1.00 92.65 272 LEU B C 1
ATOM 4812 O O . LEU B 1 274 ? 39.206 150.770 85.734 1.00 92.00 272 LEU B O 1
ATOM 4817 N N . THR B 1 275 ? 37.366 149.764 86.577 1.00 99.46 273 THR B N 1
ATOM 4818 C CA . THR B 1 275 ? 37.941 148.425 86.560 1.00 105.21 273 THR B CA 1
ATOM 4819 C C . THR B 1 275 ? 37.051 147.376 85.905 1.00 114.58 273 THR B C 1
ATOM 4820 O O . THR B 1 275 ? 36.101 146.882 86.515 1.00 117.46 273 THR B O 1
ATOM 4824 N N . PRO B 1 276 ? 37.339 147.032 84.642 1.00 121.30 274 PRO B N 1
ATOM 4825 C CA . PRO B 1 276 ? 36.559 146.025 83.920 1.00 125.63 274 PRO B CA 1
ATOM 4826 C C . PRO B 1 276 ? 36.952 144.628 84.435 1.00 132.48 274 PRO B C 1
ATOM 4827 O O . PRO B 1 276 ? 38.083 144.429 84.889 1.00 130.28 274 PRO B O 1
ATOM 4831 N N . THR B 1 277 ? 36.028 143.668 84.372 1.00 140.38 275 THR B N 1
ATOM 4832 C CA . THR B 1 277 ? 36.307 142.310 84.850 1.00 146.16 275 THR B CA 1
ATOM 4833 C C . THR B 1 277 ? 36.479 141.294 83.727 1.00 147.63 275 THR B C 1
ATOM 4834 O O . THR B 1 277 ? 35.572 141.064 82.929 1.00 146.45 275 THR B O 1
ATOM 4838 N N . PRO B 1 278 ? 37.660 140.671 83.658 1.00 150.82 276 PRO B N 1
ATOM 4839 C CA . PRO B 1 278 ? 37.950 139.676 82.627 1.00 156.22 276 PRO B CA 1
ATOM 4840 C C . PRO B 1 278 ? 37.045 138.452 82.757 1.00 160.89 276 PRO B C 1
ATOM 4841 O O . PRO B 1 278 ? 37.009 137.804 83.811 1.00 163.25 276 PRO B O 1
ATOM 4845 N N . PRO B 1 279 ? 36.292 138.125 81.690 1.00 162.51 277 PRO B N 1
ATOM 4846 C CA . PRO B 1 279 ? 35.403 136.956 81.735 1.00 161.38 277 PRO B CA 1
ATOM 4847 C C . PRO B 1 279 ? 36.187 135.649 81.934 1.00 159.49 277 PRO B C 1
ATOM 4848 O O . PRO B 1 279 ? 35.924 134.884 82.870 1.00 157.70 277 PRO B O 1
ATOM 4852 N N . ALA B 1 280 ? 37.155 135.410 81.051 1.00 157.60 278 ALA B N 1
ATOM 4853 C CA . ALA B 1 280 ? 37.996 134.219 81.114 1.00 155.12 278 ALA B CA 1
ATOM 4854 C C . ALA B 1 280 ? 38.947 134.331 82.302 1.00 153.00 278 ALA B C 1
ATOM 4855 O O . ALA B 1 280 ? 39.512 135.394 82.551 1.00 150.18 278 ALA B O 1
ATOM 4857 N N . GLN B 1 281 ? 39.123 133.231 83.023 1.00 152.97 279 GLN B N 1
ATOM 4858 C CA . GLN B 1 281 ? 39.997 133.201 84.192 1.00 154.19 279 GLN B CA 1
ATOM 4859 C C . GLN B 1 281 ? 41.492 133.093 83.848 1.00 155.44 279 GLN B C 1
ATOM 4860 O O . GLN B 1 281 ? 42.340 133.060 84.744 1.00 153.74 279 GLN B O 1
ATOM 4866 N N . VAL B 1 282 ? 41.809 133.031 82.555 1.00 157.28 280 VAL B N 1
ATOM 4867 C CA . VAL B 1 282 ? 43.201 132.948 82.104 1.00 157.27 280 VAL B CA 1
ATOM 4868 C C . VAL B 1 282 ? 43.884 134.294 82.353 1.00 156.53 280 VAL B C 1
ATOM 4869 O O . VAL B 1 282 ? 45.106 134.377 82.470 1.00 157.10 280 VAL B O 1
ATOM 4873 N N . ASP B 1 283 ? 43.071 135.343 82.433 1.00 155.19 281 ASP B N 1
ATOM 4874 C CA . ASP B 1 283 ? 43.550 136.698 82.683 1.00 151.85 281 ASP B CA 1
ATOM 4875 C C . ASP B 1 283 ? 42.696 137.371 83.759 1.00 149.69 281 ASP B C 1
ATOM 4876 O O . ASP B 1 283 ? 42.937 138.517 84.127 1.00 149.02 281 ASP B O 1
ATOM 4881 N N . PHE B 1 284 ? 41.693 136.640 84.250 1.00 146.60 282 PHE B N 1
ATOM 4882 C CA . PHE B 1 284 ? 40.803 137.116 85.300 1.00 141.68 282 PHE B CA 1
ATOM 4883 C C . PHE B 1 284 ? 41.579 137.057 86.606 1.00 139.95 282 PHE B C 1
ATOM 4884 O O . PHE B 1 284 ? 41.295 137.821 87.525 1.00 138.80 282 PHE B O 1
ATOM 4892 N N . HIS B 1 285 ? 42.552 136.154 86.688 1.00 137.94 283 HIS B N 1
ATOM 4893 C CA . HIS B 1 285 ? 43.331 136.064 87.895 1.00 136.19 283 HIS B CA 1
ATOM 4894 C C . HIS B 1 285 ? 44.257 137.276 87.871 1.00 135.29 283 HIS B C 1
ATOM 4895 O O . HIS B 1 285 ? 44.692 137.747 88.944 1.00 135.62 283 HIS B O 1
ATOM 4902 N N . SER B 1 286 ? 44.508 137.771 86.644 1.00 130.11 284 SER B N 1
ATOM 4903 C CA . SER B 1 286 ? 45.440 138.894 86.429 1.00 124.09 284 SER B CA 1
ATOM 4904 C C . SER B 1 286 ? 44.883 140.219 86.937 1.00 120.20 284 SER B C 1
ATOM 4905 O O . SER B 1 286 ? 45.648 141.122 87.322 1.00 120.45 284 SER B O 1
ATOM 4908 N N . THR B 1 287 ? 43.555 140.320 86.972 1.00 115.41 285 THR B N 1
ATOM 4909 C CA . THR B 1 287 ? 42.891 141.507 87.464 1.00 110.70 285 THR B CA 1
ATOM 4910 C C . THR B 1 287 ? 42.748 141.453 88.978 1.00 112.33 285 THR B C 1
ATOM 4911 O O . THR B 1 287 ? 42.971 142.453 89.641 1.00 117.22 285 THR B O 1
ATOM 4915 N N . LEU B 1 288 ? 42.379 140.302 89.527 1.00 109.59 286 LEU B N 1
ATOM 4916 C CA . LEU B 1 288 ? 42.231 140.184 90.964 1.00 108.05 286 LEU B CA 1
ATOM 4917 C C . LEU B 1 288 ? 43.539 140.500 91.674 1.00 108.89 286 LEU B C 1
ATOM 4918 O O . LEU B 1 288 ? 43.528 141.137 92.723 1.00 109.66 286 LEU B O 1
ATOM 4923 N N . LYS B 1 289 ? 44.664 140.064 91.104 1.00 109.29 287 LYS B N 1
ATOM 4924 C CA . LYS B 1 289 ? 45.975 140.309 91.711 1.00 110.18 287 LYS B CA 1
ATOM 4925 C C . LYS B 1 289 ? 46.411 141.745 91.489 1.00 110.64 287 LYS B C 1
ATOM 4926 O O . LYS B 1 289 ? 47.140 142.326 92.301 1.00 109.52 287 LYS B O 1
ATOM 4932 N N . TYR B 1 290 ? 45.946 142.313 90.383 1.00 111.06 288 TYR B N 1
ATOM 4933 C CA . TYR B 1 290 ? 46.250 143.689 90.018 1.00 104.26 288 TYR B CA 1
ATOM 4934 C C . TYR B 1 290 ? 45.706 144.539 91.142 1.00 100.21 288 TYR B C 1
ATOM 4935 O O . TYR B 1 290 ? 46.438 145.262 91.816 1.00 93.07 288 TYR B O 1
ATOM 4944 N N . LEU B 1 291 ? 44.401 144.448 91.375 1.00 97.92 289 LEU B N 1
ATOM 4945 C CA . LEU B 1 291 ? 43.746 145.185 92.431 1.00 100.52 289 LEU B CA 1
ATOM 4946 C C . LEU B 1 291 ? 44.521 144.991 93.773 1.00 104.59 289 LEU B C 1
ATOM 4947 O O . LEU B 1 291 ? 44.437 145.841 94.684 1.00 110.40 289 LEU B O 1
ATOM 4952 N N . THR B 1 292 ? 45.262 143.878 93.886 1.00 102.30 290 THR B N 1
ATOM 4953 C CA . THR B 1 292 ? 45.980 143.561 95.128 1.00 101.86 290 THR B CA 1
ATOM 4954 C C . THR B 1 292 ? 47.253 144.402 95.211 1.00 99.94 290 THR B C 1
ATOM 4955 O O . THR B 1 292 ? 47.694 144.732 96.307 1.00 96.56 290 THR B O 1
ATOM 4959 N N . ARG B 1 293 ? 47.791 144.826 94.064 1.00 98.22 291 ARG B N 1
ATOM 4960 C CA . ARG B 1 293 ? 49.021 145.605 94.033 1.00 98.26 291 ARG B CA 1
ATOM 4961 C C . ARG B 1 293 ? 48.805 147.093 94.204 1.00 93.13 291 ARG B C 1
ATOM 4962 O O . ARG B 1 293 ? 49.658 147.767 94.754 1.00 94.98 291 ARG B O 1
ATOM 4970 N N . LEU B 1 294 ? 47.671 147.595 93.735 1.00 84.57 292 LEU B N 1
ATOM 4971 C CA . LEU B 1 294 ? 47.368 149.019 93.817 1.00 77.74 292 LEU B CA 1
ATOM 4972 C C . LEU B 1 294 ? 47.719 149.711 95.129 1.00 77.15 292 LEU B C 1
ATOM 4973 O O . LEU B 1 294 ? 48.470 150.683 95.137 1.00 73.82 292 LEU B O 1
ATOM 4978 N N . PRO B 1 295 ? 47.179 149.229 96.254 1.00 77.63 293 PRO B N 1
ATOM 4979 C CA . PRO B 1 295 ? 47.500 149.881 97.523 1.00 83.65 293 PRO B CA 1
ATOM 4980 C C . PRO B 1 295 ? 48.992 150.122 97.710 1.00 85.03 293 PRO B C 1
ATOM 4981 O O . PRO B 1 295 ? 49.403 151.191 98.148 1.00 83.66 293 PRO B O 1
ATOM 4985 N N . GLU B 1 296 ? 49.808 149.137 97.372 1.00 87.19 294 GLU B N 1
ATOM 4986 C CA . GLU B 1 296 ? 51.240 149.317 97.515 1.00 89.88 294 GLU B CA 1
ATOM 4987 C C . GLU B 1 296 ? 51.650 150.463 96.586 1.00 87.30 294 GLU B C 1
ATOM 4988 O O . GLU B 1 296 ? 52.622 151.174 96.839 1.00 83.42 294 GLU B O 1
ATOM 4994 N N . MET B 1 297 ? 50.887 150.638 95.512 1.00 86.08 295 MET B N 1
ATOM 4995 C CA . MET B 1 297 ? 51.160 151.678 94.523 1.00 84.31 295 MET B CA 1
ATOM 4996 C C . MET B 1 297 ? 50.800 153.076 95.010 1.00 79.50 295 MET B C 1
ATOM 4997 O O . MET B 1 297 ? 51.500 154.045 94.713 1.00 72.66 295 MET B O 1
ATOM 5002 N N . LEU B 1 298 ? 49.703 153.169 95.750 1.00 73.59 296 LEU B N 1
ATOM 5003 C CA . LEU B 1 298 ? 49.259 154.435 96.290 1.00 69.77 296 LEU B CA 1
ATOM 5004 C C . LEU B 1 298 ? 50.164 154.771 97.449 1.00 72.33 296 LEU B C 1
ATOM 5005 O O . LEU B 1 298 ? 50.376 155.929 97.766 1.00 78.24 296 LEU B O 1
ATOM 5010 N N . GLU B 1 299 ? 50.707 153.744 98.079 1.00 77.07 297 GLU B N 1
ATOM 5011 C CA . GLU B 1 299 ? 51.597 153.923 99.217 1.00 80.01 297 GLU B CA 1
ATOM 5012 C C . GLU B 1 299 ? 52.946 154.416 98.708 1.00 79.07 297 GLU B C 1
ATOM 5013 O O . GLU B 1 299 ? 53.748 154.977 99.454 1.00 75.93 297 GLU B O 1
ATOM 5019 N N . GLN B 1 300 ? 53.194 154.205 97.423 1.00 79.40 298 GLN B N 1
ATOM 5020 C CA . GLN B 1 300 ? 54.437 154.664 96.828 1.00 78.63 298 GLN B CA 1
ATOM 5021 C C . GLN B 1 300 ? 54.279 156.137 96.508 1.00 76.00 298 GLN B C 1
ATOM 5022 O O . GLN B 1 300 ? 55.229 156.906 96.616 1.00 82.67 298 GLN B O 1
ATOM 5028 N N . LEU B 1 301 ? 53.073 156.526 96.112 1.00 71.83 299 LEU B N 1
ATOM 5029 C CA . LEU B 1 301 ? 52.782 157.918 95.811 1.00 67.59 299 LEU B CA 1
ATOM 5030 C C . LEU B 1 301 ? 52.979 158.774 97.068 1.00 66.98 299 LEU B C 1
ATOM 5031 O O . LEU B 1 301 ? 53.650 159.805 97.025 1.00 67.07 299 LEU B O 1
ATOM 5036 N N . GLU B 1 302 ? 52.412 158.347 98.190 1.00 60.04 300 GLU B N 1
ATOM 5037 C CA . GLU B 1 302 ? 52.562 159.115 99.416 1.00 63.97 300 GLU B CA 1
ATOM 5038 C C . GLU B 1 302 ? 53.997 159.143 99.918 1.00 67.73 300 GLU B C 1
ATOM 5039 O O . GLU B 1 302 ? 54.374 159.993 100.711 1.00 71.43 300 GLU B O 1
ATOM 5045 N N . GLU B 1 303 ? 54.817 158.223 99.454 1.00 70.55 301 GLU B N 1
ATOM 5046 C CA . GLU B 1 303 ? 56.199 158.237 99.891 1.00 72.77 301 GLU B CA 1
ATOM 5047 C C . GLU B 1 303 ? 56.875 159.473 99.308 1.00 72.78 301 GLU B C 1
ATOM 5048 O O . GLU B 1 303 ? 57.867 159.952 99.840 1.00 75.18 301 GLU B O 1
ATOM 5054 N N . GLU B 1 304 ? 56.340 159.984 98.204 1.00 71.62 302 GLU B N 1
ATOM 5055 C CA . GLU B 1 304 ? 56.901 161.173 97.564 1.00 70.69 302 GLU B CA 1
ATOM 5056 C C . GLU B 1 304 ? 56.124 162.401 98.011 1.00 65.78 302 GLU B C 1
ATOM 5057 O O . GLU B 1 304 ? 56.274 163.490 97.453 1.00 54.70 302 GLU B O 1
ATOM 5063 N N . GLY B 1 305 ? 55.290 162.212 99.028 1.00 65.08 303 GLY B N 1
ATOM 5064 C CA . GLY B 1 305 ? 54.498 163.313 99.547 1.00 65.54 303 GLY B CA 1
ATOM 5065 C C . GLY B 1 305 ? 53.454 163.782 98.557 1.00 65.93 303 GLY B C 1
ATOM 5066 O O . GLY B 1 305 ? 53.180 164.983 98.453 1.00 66.32 303 GLY B O 1
ATOM 5067 N N . VAL B 1 306 ? 52.879 162.828 97.823 1.00 63.00 304 VAL B N 1
ATOM 5068 C CA . VAL B 1 306 ? 51.849 163.114 96.830 1.00 57.30 304 VAL B CA 1
ATOM 5069 C C . VAL B 1 306 ? 50.536 162.444 97.194 1.00 57.07 304 VAL B C 1
ATOM 5070 O O . VAL B 1 306 ? 50.392 161.234 97.075 1.00 59.64 304 VAL B O 1
ATOM 5074 N N . GLU B 1 307 ? 49.578 163.246 97.636 1.00 60.30 305 GLU B N 1
ATOM 5075 C CA . GLU B 1 307 ? 48.251 162.758 98.000 1.00 58.58 305 GLU B CA 1
ATOM 5076 C C . GLU B 1 307 ? 47.506 162.350 96.737 1.00 59.09 305 GLU B C 1
ATOM 5077 O O . GLU B 1 307 ? 47.196 163.180 95.885 1.00 59.63 305 GLU B O 1
ATOM 5083 N N . PRO B 1 308 ? 47.217 161.055 96.595 1.00 59.04 306 PRO B N 1
ATOM 5084 C CA . PRO B 1 308 ? 46.502 160.550 95.420 1.00 59.13 306 PRO B CA 1
ATOM 5085 C C . PRO B 1 308 ? 45.103 161.150 95.308 1.00 55.22 306 PRO B C 1
ATOM 5086 O O . PRO B 1 308 ? 44.420 161.338 96.309 1.00 54.49 306 PRO B O 1
ATOM 5090 N N . ARG B 1 309 ? 44.670 161.443 94.090 1.00 61.59 307 ARG B N 1
ATOM 5091 C CA . ARG B 1 309 ? 43.342 162.018 93.878 1.00 66.54 307 ARG B CA 1
ATOM 5092 C C . ARG B 1 309 ? 42.146 161.060 93.895 1.00 65.45 307 ARG B C 1
ATOM 5093 O O . ARG B 1 309 ? 41.016 161.524 94.048 1.00 66.34 307 ARG B O 1
ATOM 5101 N N . LEU B 1 310 ? 42.378 159.752 93.734 1.00 66.68 308 LEU B N 1
ATOM 5102 C CA . LEU B 1 310 ? 41.289 158.750 93.731 1.00 65.37 308 LEU B CA 1
ATOM 5103 C C . LEU B 1 310 ? 40.278 158.969 94.838 1.00 58.79 308 LEU B C 1
ATOM 5104 O O . LEU B 1 310 ? 40.610 158.851 96.008 1.00 62.80 308 LEU B O 1
ATOM 5109 N N . SER B 1 311 ? 39.042 159.270 94.465 1.00 53.89 309 SER B N 1
ATOM 5110 C CA . SER B 1 311 ? 37.994 159.544 95.442 1.00 59.38 309 SER B CA 1
ATOM 5111 C C . SER B 1 311 ? 36.792 158.620 95.284 1.00 64.66 309 SER B C 1
ATOM 5112 O O . SER B 1 311 ? 35.905 158.560 96.146 1.00 64.17 309 SER B O 1
ATOM 5115 N N . ALA B 1 312 ? 36.772 157.904 94.169 1.00 68.51 310 ALA B N 1
ATOM 5116 C CA . ALA B 1 312 ? 35.694 156.976 93.877 1.00 75.99 310 ALA B CA 1
ATOM 5117 C C . ALA B 1 312 ? 36.199 155.822 93.026 1.00 80.68 310 ALA B C 1
ATOM 5118 O O . ALA B 1 312 ? 37.312 155.871 92.485 1.00 77.49 310 ALA B O 1
ATOM 5120 N N . SER B 1 313 ? 35.371 154.787 92.900 1.00 85.04 311 SER B N 1
ATOM 5121 C CA . SER B 1 313 ? 35.732 153.624 92.107 1.00 84.95 311 SER B CA 1
ATOM 5122 C C . SER B 1 313 ? 34.500 152.956 91.540 1.00 86.21 311 SER B C 1
ATOM 5123 O O . SER B 1 313 ? 33.480 152.840 92.212 1.00 84.59 311 SER B O 1
ATOM 5126 N N . ILE B 1 314 ? 34.616 152.524 90.292 1.00 95.82 312 ILE B N 1
ATOM 5127 C CA . ILE B 1 314 ? 33.551 151.843 89.577 1.00 100.49 312 ILE B CA 1
ATOM 5128 C C . ILE B 1 314 ? 34.132 150.612 88.897 1.00 107.93 312 ILE B C 1
ATOM 5129 O O . ILE B 1 314 ? 35.129 150.707 88.172 1.00 106.04 312 ILE B O 1
ATOM 5134 N N . GLY B 1 315 ? 33.512 149.460 89.138 1.00 119.04 313 GLY B N 1
ATOM 5135 C CA . GLY B 1 315 ? 33.976 148.217 88.538 1.00 132.49 313 GLY B CA 1
ATOM 5136 C C . GLY B 1 315 ? 32.864 147.503 87.794 1.00 141.20 313 GLY B C 1
ATOM 5137 O O . GLY B 1 315 ? 31.736 147.437 88.287 1.00 142.44 313 GLY B O 1
ATOM 5138 N N . PHE B 1 316 ? 33.172 146.968 86.611 1.00 150.00 314 PHE B N 1
ATOM 5139 C CA . PHE B 1 316 ? 32.167 146.272 85.799 1.00 157.61 314 PHE B CA 1
ATOM 5140 C C . PHE B 1 316 ? 32.626 144.946 85.178 1.00 161.17 314 PHE B C 1
ATOM 5141 O O . PHE B 1 316 ? 33.764 144.812 84.720 1.00 162.49 314 PHE B O 1
ATOM 5149 N N . MET B 1 317 ? 31.713 143.975 85.167 1.00 163.51 315 MET B N 1
ATOM 5150 C CA . MET B 1 317 ? 31.962 142.646 84.615 1.00 164.46 315 MET B CA 1
ATOM 5151 C C . MET B 1 317 ? 31.988 142.735 83.082 1.00 165.32 315 MET B C 1
ATOM 5152 O O . MET B 1 317 ? 30.962 143.016 82.461 1.00 165.37 315 MET B O 1
ATOM 5157 N N . SER B 1 318 ? 33.150 142.491 82.478 1.00 165.45 316 SER B N 1
ATOM 5158 C CA . SER B 1 318 ? 33.290 142.553 81.018 1.00 165.38 316 SER B CA 1
ATOM 5159 C C . SER B 1 318 ? 32.685 141.339 80.300 1.00 164.23 316 SER B C 1
ATOM 5160 O O . SER B 1 318 ? 32.426 140.303 80.921 1.00 165.20 316 SER B O 1
ATOM 5163 N N . LYS B 1 319 ? 32.467 141.475 78.992 1.00 160.75 317 LYS B N 1
ATOM 5164 C CA . LYS B 1 319 ? 31.900 140.392 78.208 1.00 156.13 317 LYS B CA 1
ATOM 5165 C C . LYS B 1 319 ? 32.955 139.635 77.428 1.00 153.36 317 LYS B C 1
ATOM 5166 O O . LYS B 1 319 ? 32.965 138.404 77.403 1.00 151.81 317 LYS B O 1
ATOM 5167 N N . LYS B 1 323 ? 31.077 127.332 79.517 1.00 162.01 321 LYS B N 1
ATOM 5168 C CA . LYS B 1 323 ? 30.071 128.386 79.582 1.00 162.23 321 LYS B CA 1
ATOM 5169 C C . LYS B 1 323 ? 29.208 128.295 80.847 1.00 165.06 321 LYS B C 1
ATOM 5170 O O . LYS B 1 323 ? 28.773 129.316 81.392 1.00 166.37 321 LYS B O 1
ATOM 5176 N N . ARG B 1 324 ? 28.965 127.070 81.308 1.00 166.21 322 ARG B N 1
ATOM 5177 C CA . ARG B 1 324 ? 28.151 126.838 82.499 1.00 167.14 322 ARG B CA 1
ATOM 5178 C C . ARG B 1 324 ? 28.888 127.227 83.774 1.00 166.51 322 ARG B C 1
ATOM 5179 O O . ARG B 1 324 ? 28.274 127.461 84.814 1.00 164.69 322 ARG B O 1
ATOM 5187 N N . ASP B 1 325 ? 30.212 127.287 83.679 1.00 167.70 323 ASP B N 1
ATOM 5188 C CA . ASP B 1 325 ? 31.064 127.638 84.809 1.00 169.35 323 ASP B CA 1
ATOM 5189 C C . ASP B 1 325 ? 31.574 129.073 84.699 1.00 169.37 323 ASP B C 1
ATOM 5190 O O . ASP B 1 325 ? 31.995 129.675 85.690 1.00 169.01 323 ASP B O 1
ATOM 5195 N N . HIS B 1 326 ? 31.531 129.609 83.484 1.00 169.16 324 HIS B N 1
ATOM 5196 C CA . HIS B 1 326 ? 31.975 130.969 83.210 1.00 168.08 324 HIS B CA 1
ATOM 5197 C C . HIS B 1 326 ? 31.219 131.993 84.061 1.00 169.19 324 HIS B C 1
ATOM 5198 O O . HIS B 1 326 ? 31.747 133.065 84.365 1.00 169.65 324 HIS B O 1
ATOM 5205 N N . GLU B 1 327 ? 29.989 131.649 84.447 1.00 170.17 325 GLU B N 1
ATOM 5206 C CA . GLU B 1 327 ? 29.133 132.519 85.262 1.00 169.52 325 GLU B CA 1
ATOM 5207 C C . GLU B 1 327 ? 29.660 132.694 86.687 1.00 169.30 325 GLU B C 1
ATOM 5208 O O . GLU B 1 327 ? 29.160 133.538 87.442 1.00 167.91 325 GLU B O 1
ATOM 5214 N N . THR B 1 328 ? 30.661 131.893 87.050 1.00 169.43 326 THR B N 1
ATOM 5215 C CA . THR B 1 328 ? 31.249 131.965 88.382 1.00 171.01 326 THR B CA 1
ATOM 5216 C C . THR B 1 328 ? 32.142 133.189 88.494 1.00 171.92 326 THR B C 1
ATOM 5217 O O . THR B 1 328 ? 32.286 133.762 89.586 1.00 171.11 326 THR B O 1
ATOM 5221 N N . SER B 1 329 ? 32.756 133.608 87.386 1.00 173.05 327 SER B N 1
ATOM 5222 C CA . SER B 1 329 ? 33.609 134.784 87.445 1.00 173.31 327 SER B CA 1
ATOM 5223 C C . SER B 1 329 ? 32.773 136.023 87.728 1.00 174.09 327 SER B C 1
ATOM 5224 O O . SER B 1 329 ? 33.324 137.106 87.890 1.00 173.35 327 SER B O 1
ATOM 5227 N N . HIS B 1 330 ? 31.449 135.840 87.801 1.00 175.01 328 HIS B N 1
ATOM 5228 C CA . HIS B 1 330 ? 30.516 136.959 88.036 1.00 173.75 328 HIS B CA 1
ATOM 5229 C C . HIS B 1 330 ? 29.868 136.902 89.436 1.00 172.05 328 HIS B C 1
ATOM 5230 O O . HIS B 1 330 ? 29.712 137.939 90.093 1.00 170.12 328 HIS B O 1
ATOM 5237 N N . SER B 1 331 ? 29.493 135.704 89.887 1.00 171.31 329 SER B N 1
ATOM 5238 C CA . SER B 1 331 ? 28.857 135.494 91.182 1.00 169.58 329 SER B CA 1
ATOM 5239 C C . SER B 1 331 ? 29.765 135.892 92.326 1.00 168.23 329 SER B C 1
ATOM 5240 O O . SER B 1 331 ? 29.426 136.766 93.119 1.00 167.44 329 SER B O 1
ATOM 5243 N N . LEU B 1 332 ? 30.909 135.220 92.414 1.00 165.98 330 LEU B N 1
ATOM 5244 C CA . LEU B 1 332 ? 31.883 135.484 93.464 1.00 162.92 330 LEU B CA 1
ATOM 5245 C C . LEU B 1 332 ? 32.559 136.819 93.177 1.00 162.31 330 LEU B C 1
ATOM 5246 O O . LEU B 1 332 ? 33.403 137.283 93.942 1.00 160.96 330 LEU B O 1
ATOM 5251 N N . ALA B 1 333 ? 32.172 137.434 92.061 1.00 161.72 331 ALA B N 1
ATOM 5252 C CA . ALA B 1 333 ? 32.730 138.723 91.640 1.00 160.16 331 ALA B CA 1
ATOM 5253 C C . ALA B 1 333 ? 31.989 139.910 92.213 1.00 158.70 331 ALA B C 1
ATOM 5254 O O . ALA B 1 333 ? 32.545 141.002 92.327 1.00 156.64 331 ALA B O 1
ATOM 5256 N N . ARG B 1 334 ? 30.724 139.711 92.548 1.00 158.46 332 ARG B N 1
ATOM 5257 C CA . ARG B 1 334 ? 29.935 140.797 93.100 1.00 158.96 332 ARG B CA 1
ATOM 5258 C C . ARG B 1 334 ? 30.401 141.122 94.518 1.00 158.93 332 ARG B C 1
ATOM 5259 O O . ARG B 1 334 ? 29.956 142.094 95.125 1.00 159.01 332 ARG B O 1
ATOM 5267 N N . GLU B 1 335 ? 31.349 140.335 95.020 1.00 158.35 333 GLU B N 1
ATOM 5268 C CA . GLU B 1 335 ? 31.887 140.534 96.366 1.00 156.96 333 GLU B CA 1
ATOM 5269 C C . GLU B 1 335 ? 33.303 141.130 96.343 1.00 157.54 333 GLU B C 1
ATOM 5270 O O . GLU B 1 335 ? 33.929 141.265 97.392 1.00 159.36 333 GLU B O 1
ATOM 5276 N N . VAL B 1 336 ? 33.799 141.495 95.159 1.00 156.86 334 VAL B N 1
ATOM 5277 C CA . VAL B 1 336 ? 35.148 142.061 95.019 1.00 153.53 334 VAL B CA 1
ATOM 5278 C C . VAL B 1 336 ? 35.133 143.577 94.811 1.00 153.22 334 VAL B C 1
ATOM 5279 O O . VAL B 1 336 ? 36.097 144.267 95.144 1.00 154.74 334 VAL B O 1
ATOM 5283 N N . TYR B 1 337 ? 34.037 144.087 94.257 1.00 150.32 335 TYR B N 1
ATOM 5284 C CA . TYR B 1 337 ? 33.904 145.514 93.989 1.00 145.98 335 TYR B CA 1
ATOM 5285 C C . TYR B 1 337 ? 32.905 146.201 94.908 1.00 149.26 335 TYR B C 1
ATOM 5286 O O . TYR B 1 337 ? 32.365 147.254 94.563 1.00 149.27 335 TYR B O 1
ATOM 5295 N N . ALA B 1 338 ? 32.662 145.615 96.077 1.00 153.05 336 ALA B N 1
ATOM 5296 C CA . ALA B 1 338 ? 31.718 146.189 97.035 1.00 157.65 336 ALA B CA 1
ATOM 5297 C C . ALA B 1 338 ? 30.391 146.515 96.350 1.00 159.17 336 ALA B C 1
ATOM 5298 O O . ALA B 1 338 ? 30.045 145.910 95.335 1.00 159.39 336 ALA B O 1
ATOM 5300 N N . SER B 1 339 ? 29.651 147.467 96.911 1.00 160.88 337 SER B N 1
ATOM 5301 C CA . SER B 1 339 ? 28.374 147.869 96.333 1.00 161.41 337 SER B CA 1
ATOM 5302 C C . SER B 1 339 ? 28.680 148.807 95.180 1.00 161.59 337 SER B C 1
ATOM 5303 O O . SER B 1 339 ? 27.844 149.621 94.785 1.00 162.18 337 SER B O 1
ATOM 5306 N N . ASN B 1 340 ? 29.892 148.676 94.650 1.00 162.19 338 ASN B N 1
ATOM 5307 C CA . ASN B 1 340 ? 30.366 149.503 93.549 1.00 163.88 338 ASN B CA 1
ATOM 5308 C C . ASN B 1 340 ? 30.661 148.623 92.331 1.00 165.74 338 ASN B C 1
ATOM 5309 O O . ASN B 1 340 ? 31.821 148.458 91.940 1.00 164.93 338 ASN B O 1
ATOM 5314 N N . ILE B 1 341 ? 29.606 148.064 91.738 1.00 167.66 339 ILE B N 1
ATOM 5315 C CA . ILE B 1 341 ? 29.742 147.184 90.574 1.00 166.76 339 ILE B CA 1
ATOM 5316 C C . ILE B 1 341 ? 28.731 147.507 89.477 1.00 165.94 339 ILE B C 1
ATOM 5317 O O . ILE B 1 341 ? 27.683 148.103 89.731 1.00 165.27 339 ILE B O 1
ATOM 5322 N N . LEU B 1 342 ? 29.059 147.101 88.256 1.00 165.48 340 LEU B N 1
ATOM 5323 C CA . LEU B 1 342 ? 28.183 147.307 87.109 1.00 165.68 340 LEU B CA 1
ATOM 5324 C C . LEU B 1 342 ? 27.886 145.940 86.501 1.00 167.82 340 LEU B C 1
ATOM 5325 O O . LEU B 1 342 ? 28.772 145.302 85.928 1.00 169.28 340 LEU B O 1
ATOM 5330 N N . ASP B 1 343 ? 26.642 145.486 86.632 1.00 168.28 341 ASP B N 1
ATOM 5331 C CA . ASP B 1 343 ? 26.260 144.184 86.103 1.00 167.06 341 ASP B CA 1
ATOM 5332 C C . ASP B 1 343 ? 25.896 144.241 84.620 1.00 166.85 341 ASP B C 1
ATOM 5333 O O . ASP B 1 343 ? 24.841 143.758 84.211 1.00 167.65 341 ASP B O 1
ATOM 5338 N N . SER B 1 344 ? 26.777 144.835 83.819 1.00 166.66 342 SER B N 1
ATOM 5339 C CA . SER B 1 344 ? 26.564 144.940 82.376 1.00 165.65 342 SER B CA 1
ATOM 5340 C C . SER B 1 344 ? 27.899 144.662 81.664 1.00 167.30 342 SER B C 1
ATOM 5341 O O . SER B 1 344 ? 28.900 145.334 81.931 1.00 167.31 342 SER B O 1
ATOM 5344 N N . SER B 1 345 ? 27.906 143.666 80.773 1.00 168.17 343 SER B N 1
ATOM 5345 C CA . SER B 1 345 ? 29.110 143.267 80.029 1.00 167.59 343 SER B CA 1
ATOM 5346 C C . SER B 1 345 ? 29.553 144.241 78.931 1.00 165.09 343 SER B C 1
ATOM 5347 O O . SER B 1 345 ? 28.724 144.871 78.272 1.00 163.72 343 SER B O 1
ATOM 5350 N N . LEU B 1 346 ? 30.868 144.355 78.744 1.00 162.26 344 LEU B N 1
ATOM 5351 C CA . LEU B 1 346 ? 31.433 145.260 77.744 1.00 160.55 344 LEU B CA 1
ATOM 5352 C C . LEU B 1 346 ? 32.170 144.525 76.621 1.00 159.76 344 LEU B C 1
ATOM 5353 O O . LEU B 1 346 ? 33.120 143.779 76.871 1.00 157.52 344 LEU B O 1
ATOM 5358 N N . PRO B 1 347 ? 31.724 144.724 75.366 1.00 159.59 345 PRO B N 1
ATOM 5359 C CA . PRO B 1 347 ? 32.314 144.105 74.171 1.00 158.91 345 PRO B CA 1
ATOM 5360 C C . PRO B 1 347 ? 33.740 144.595 73.927 1.00 159.05 345 PRO B C 1
ATOM 5361 O O . PRO B 1 347 ? 33.952 145.687 73.394 1.00 157.38 345 PRO B O 1
ATOM 5365 N N . ALA B 1 374 ? 18.472 142.435 61.057 1.00 149.31 372 ALA B N 1
ATOM 5366 C CA . ALA B 1 374 ? 19.247 142.770 62.249 1.00 150.44 372 ALA B CA 1
ATOM 5367 C C . ALA B 1 374 ? 18.721 142.020 63.470 1.00 151.62 372 ALA B C 1
ATOM 5368 O O . ALA B 1 374 ? 17.882 142.535 64.218 1.00 152.17 372 ALA B O 1
ATOM 5370 N N . GLU B 1 375 ? 19.220 140.801 63.667 1.00 152.60 373 GLU B N 1
ATOM 5371 C CA . GLU B 1 375 ? 18.802 139.971 64.793 1.00 152.62 373 GLU B CA 1
ATOM 5372 C C . GLU B 1 375 ? 19.726 140.193 66.000 1.00 152.82 373 GLU B C 1
ATOM 5373 O O . GLU B 1 375 ? 19.358 140.876 66.959 1.00 151.58 373 GLU B O 1
ATOM 5379 N N . ALA B 1 376 ? 20.927 139.613 65.945 1.00 152.13 374 ALA B N 1
ATOM 5380 C CA . ALA B 1 376 ? 21.909 139.758 67.026 1.00 151.04 374 ALA B CA 1
ATOM 5381 C C . ALA B 1 376 ? 22.363 141.220 67.131 1.00 151.65 374 ALA B C 1
ATOM 5382 O O . ALA B 1 376 ? 22.831 141.656 68.183 1.00 150.38 374 ALA B O 1
ATOM 5384 N N . LEU B 1 377 ? 22.225 141.977 66.041 1.00 153.26 375 LEU B N 1
ATOM 5385 C CA . LEU B 1 377 ? 22.600 143.393 66.031 1.00 154.03 375 LEU B CA 1
ATOM 5386 C C . LEU B 1 377 ? 21.671 144.181 66.950 1.00 154.98 375 LEU B C 1
ATOM 5387 O O . LEU B 1 377 ? 22.084 145.161 67.555 1.00 156.20 375 LEU B O 1
ATOM 5392 N N . LYS B 1 378 ? 20.425 143.721 67.064 1.00 154.95 376 LYS B N 1
ATOM 5393 C CA . LYS B 1 378 ? 19.408 144.365 67.902 1.00 152.97 376 LYS B CA 1
ATOM 5394 C C . LYS B 1 378 ? 19.509 144.037 69.402 1.00 153.06 376 LYS B C 1
ATOM 5395 O O . LYS B 1 378 ? 19.280 144.899 70.251 1.00 152.23 376 LYS B O 1
ATOM 5401 N N . LYS B 1 379 ? 19.853 142.791 69.718 1.00 153.08 377 LYS B N 1
ATOM 5402 C CA . LYS B 1 379 ? 19.996 142.346 71.107 1.00 151.16 377 LYS B CA 1
ATOM 5403 C C . LYS B 1 379 ? 21.331 142.860 71.663 1.00 148.06 377 LYS B C 1
ATOM 5404 O O . LYS B 1 379 ? 21.462 143.143 72.859 1.00 144.30 377 LYS B O 1
ATOM 5410 N N . ALA B 1 380 ? 22.305 143.007 70.767 1.00 145.84 378 ALA B N 1
ATOM 5411 C CA . ALA B 1 380 ? 23.641 143.475 71.123 1.00 145.16 378 ALA B CA 1
ATOM 5412 C C . ALA B 1 380 ? 23.760 144.998 71.147 1.00 143.99 378 ALA B C 1
ATOM 5413 O O . ALA B 1 380 ? 24.060 145.585 72.186 1.00 144.69 378 ALA B O 1
ATOM 5415 N N . ARG B 1 381 ? 23.529 145.634 70.003 1.00 141.50 379 ARG B N 1
ATOM 5416 C CA . ARG B 1 381 ? 23.624 147.087 69.905 1.00 139.03 379 ARG B CA 1
ATOM 5417 C C . ARG B 1 381 ? 22.847 147.785 71.017 1.00 137.48 379 ARG B C 1
ATOM 5418 O O . ARG B 1 381 ? 23.404 148.594 71.755 1.00 138.11 379 ARG B O 1
ATOM 5426 N N . THR B 1 382 ? 21.563 147.465 71.139 1.00 135.84 380 THR B N 1
ATOM 5427 C CA . THR B 1 382 ? 20.712 148.080 72.156 1.00 135.15 380 THR B CA 1
ATOM 5428 C C . THR B 1 382 ? 21.225 147.844 73.577 1.00 133.66 380 THR B C 1
ATOM 5429 O O . THR B 1 382 ? 20.854 148.564 74.505 1.00 134.55 380 THR B O 1
ATOM 5433 N N . GLU B 1 383 ? 22.081 146.842 73.745 1.00 131.90 381 GLU B N 1
ATOM 5434 C CA . GLU B 1 383 ? 22.625 146.519 75.060 1.00 132.66 381 GLU B CA 1
ATOM 5435 C C . GLU B 1 383 ? 23.968 147.200 75.304 1.00 131.82 381 GLU B C 1
ATOM 5436 O O . GLU B 1 383 ? 24.316 147.518 76.441 1.00 131.87 381 GLU B O 1
ATOM 5442 N N . ALA B 1 384 ? 24.727 147.410 74.233 1.00 131.19 382 ALA B N 1
ATOM 5443 C CA . ALA B 1 384 ? 26.027 148.064 74.340 1.00 129.76 382 ALA B CA 1
ATOM 5444 C C . ALA B 1 384 ? 25.815 149.481 74.845 1.00 130.06 382 ALA B C 1
ATOM 5445 O O . ALA B 1 384 ? 26.583 149.977 75.670 1.00 131.01 382 ALA B O 1
ATOM 5447 N N . GLU B 1 385 ? 24.770 150.132 74.337 1.00 129.19 383 GLU B N 1
ATOM 5448 C CA . GLU B 1 385 ? 24.447 151.487 74.753 1.00 127.06 383 GLU B CA 1
ATOM 5449 C C . GLU B 1 385 ? 23.781 151.432 76.122 1.00 123.56 383 GLU B C 1
ATOM 5450 O O . GLU B 1 385 ? 23.698 152.440 76.820 1.00 125.97 383 GLU B O 1
ATOM 5456 N N . ARG B 1 386 ? 23.305 150.250 76.500 1.00 118.52 384 ARG B N 1
ATOM 5457 C CA . ARG B 1 386 ? 22.681 150.076 77.803 1.00 117.28 384 ARG B CA 1
ATOM 5458 C C . ARG B 1 386 ? 23.793 150.193 78.845 1.00 113.99 384 ARG B C 1
ATOM 5459 O O . ARG B 1 386 ? 23.611 150.789 79.907 1.00 114.23 384 ARG B O 1
ATOM 5467 N N . PHE B 1 387 ? 24.947 149.615 78.529 1.00 108.19 385 PHE B N 1
ATOM 5468 C CA . PHE B 1 387 ? 26.104 149.669 79.415 1.00 104.47 385 PHE B CA 1
ATOM 5469 C C . PHE B 1 387 ? 26.609 151.111 79.443 1.00 104.88 385 PHE B C 1
ATOM 5470 O O . PHE B 1 387 ? 26.879 151.673 80.507 1.00 103.90 385 PHE B O 1
ATOM 5478 N N . THR B 1 388 ? 26.720 151.702 78.256 1.00 102.24 386 THR B N 1
ATOM 5479 C CA . THR B 1 388 ? 27.182 153.070 78.118 1.00 99.97 386 THR B CA 1
ATOM 5480 C C . THR B 1 388 ? 26.517 153.962 79.158 1.00 101.50 386 THR B C 1
ATOM 5481 O O . THR B 1 388 ? 27.158 154.861 79.696 1.00 106.88 386 THR B O 1
ATOM 5485 N N . LYS B 1 389 ? 25.241 153.714 79.455 1.00 97.88 387 LYS B N 1
ATOM 5486 C CA . LYS B 1 389 ? 24.531 154.549 80.425 1.00 95.72 387 LYS B CA 1
ATOM 5487 C C . LYS B 1 389 ? 24.702 154.084 81.868 1.00 92.69 387 LYS B C 1
ATOM 5488 O O . LYS B 1 389 ? 24.487 154.851 82.804 1.00 84.80 387 LYS B O 1
ATOM 5494 N N . ALA B 1 390 ? 25.092 152.827 82.044 1.00 94.44 388 ALA B N 1
ATOM 5495 C CA . ALA B 1 390 ? 25.299 152.276 83.375 1.00 96.10 388 ALA B CA 1
ATOM 5496 C C . ALA B 1 390 ? 26.586 152.880 83.911 1.00 99.03 388 ALA B C 1
ATOM 5497 O O . ALA B 1 390 ? 26.725 153.129 85.108 1.00 102.01 388 ALA B O 1
ATOM 5499 N N . VAL B 1 391 ? 27.530 153.113 83.010 1.00 98.83 389 VAL B N 1
ATOM 5500 C CA . VAL B 1 391 ? 28.801 153.710 83.383 1.00 96.41 389 VAL B CA 1
ATOM 5501 C C . VAL B 1 391 ? 28.571 155.186 83.698 1.00 92.98 389 VAL B C 1
ATOM 5502 O O . VAL B 1 391 ? 28.989 155.678 84.746 1.00 94.90 389 VAL B O 1
ATOM 5506 N N . PHE B 1 392 ? 27.896 155.885 82.790 1.00 86.83 390 PHE B N 1
ATOM 5507 C CA . PHE B 1 392 ? 27.614 157.300 82.988 1.00 82.16 390 PHE B CA 1
ATOM 5508 C C . PHE B 1 392 ? 26.793 157.497 84.244 1.00 80.65 390 PHE B C 1
ATOM 5509 O O . PHE B 1 392 ? 27.186 158.247 85.129 1.00 80.24 390 PHE B O 1
ATOM 5517 N N . ASP B 1 393 ? 25.655 156.818 84.324 1.00 81.94 391 ASP B N 1
ATOM 5518 C CA . ASP B 1 393 ? 24.791 156.944 85.486 1.00 82.29 391 ASP B CA 1
ATOM 5519 C C . ASP B 1 393 ? 25.546 156.700 86.771 1.00 83.56 391 ASP B C 1
ATOM 5520 O O . ASP B 1 393 ? 25.212 157.279 87.812 1.00 87.04 391 ASP B O 1
ATOM 5525 N N . ARG B 1 394 ? 26.569 155.853 86.705 1.00 83.46 392 ARG B N 1
ATOM 5526 C CA . ARG B 1 394 ? 27.362 155.561 87.887 1.00 86.72 392 ARG B CA 1
ATOM 5527 C C . ARG B 1 394 ? 28.332 156.701 88.176 1.00 89.18 392 ARG B C 1
ATOM 5528 O O . ARG B 1 394 ? 28.509 157.100 89.334 1.00 91.36 392 ARG B O 1
ATOM 5536 N N . ILE B 1 395 ? 28.959 157.216 87.118 1.00 85.24 393 ILE B N 1
ATOM 5537 C CA . ILE B 1 395 ? 29.887 158.330 87.250 1.00 81.20 393 ILE B CA 1
ATOM 5538 C C . ILE B 1 395 ? 29.120 159.481 87.885 1.00 80.16 393 ILE B C 1
ATOM 5539 O O . ILE B 1 395 ? 29.652 160.210 88.707 1.00 84.82 393 ILE B O 1
ATOM 5544 N N . GLU B 1 396 ? 27.857 159.638 87.508 1.00 77.91 394 GLU B N 1
ATOM 5545 C CA . GLU B 1 396 ? 27.051 160.721 88.049 1.00 77.10 394 GLU B CA 1
ATOM 5546 C C . GLU B 1 396 ? 26.698 160.451 89.501 1.00 75.87 394 GLU B C 1
ATOM 5547 O O . GLU B 1 396 ? 26.426 161.370 90.267 1.00 78.86 394 GLU B O 1
ATOM 5553 N N . PHE B 1 397 ? 26.726 159.182 89.881 1.00 72.87 395 PHE B N 1
ATOM 5554 C CA . PHE B 1 397 ? 26.404 158.824 91.246 1.00 71.26 395 PHE B CA 1
ATOM 5555 C C . PHE B 1 397 ? 27.580 159.128 92.138 1.00 69.02 395 PHE B C 1
ATOM 5556 O O . PHE B 1 397 ? 27.483 159.974 93.005 1.00 69.60 395 PHE B O 1
ATOM 5564 N N . VAL B 1 398 ? 28.690 158.428 91.932 1.00 67.64 396 VAL B N 1
ATOM 5565 C CA . VAL B 1 398 ? 29.889 158.645 92.740 1.00 69.17 396 VAL B CA 1
ATOM 5566 C C . VAL B 1 398 ? 30.241 160.129 92.845 1.00 70.78 396 VAL B C 1
ATOM 5567 O O . VAL B 1 398 ? 30.713 160.589 93.881 1.00 68.81 396 VAL B O 1
ATOM 5571 N N . ARG B 1 399 ? 30.020 160.867 91.764 1.00 71.20 397 ARG B N 1
ATOM 5572 C CA . ARG B 1 399 ? 30.292 162.291 91.743 1.00 71.55 397 ARG B CA 1
ATOM 5573 C C . ARG B 1 399 ? 29.348 163.033 92.685 1.00 76.24 397 ARG B C 1
ATOM 5574 O O . ARG B 1 399 ? 29.705 163.328 93.824 1.00 72.19 397 ARG B O 1
ATOM 5582 N N . GLY B 1 400 ? 28.145 163.328 92.193 1.00 86.04 398 GLY B N 1
ATOM 5583 C CA . GLY B 1 400 ? 27.151 164.037 92.981 1.00 97.07 398 GLY B CA 1
ATOM 5584 C C . GLY B 1 400 ? 26.960 163.472 94.377 1.00 105.66 398 GLY B C 1
ATOM 5585 O O . GLY B 1 400 ? 27.073 164.185 95.375 1.00 106.19 398 GLY B O 1
ATOM 5586 N N . GLU B 1 401 ? 26.666 162.181 94.452 1.00 116.00 399 GLU B N 1
ATOM 5587 C CA . GLU B 1 401 ? 26.460 161.516 95.737 1.00 124.53 399 GLU B CA 1
ATOM 5588 C C . GLU B 1 401 ? 27.789 161.040 96.346 1.00 126.65 399 GLU B C 1
ATOM 5589 O O . GLU B 1 401 ? 28.842 161.644 96.026 1.00 124.80 399 GLU B O 1
#

CATH classification: 1.10.1660.30 (+1 more: 3.40.50.300)

Radius of gyration: 44.08 Å; Cα contacts (8 Å, |Δi|>4): 1105; chains: 2; bounding box: 63×130×102 Å